Protein AF-0000000066931134 (afdb_homodimer)

Organism: NCBI:txid1442368

Foldseek 3Di:
DADDLLCVLVCFVPDDDDVVLLVVCCVDLNVVVPPPPQKHKTDLRLLDDDPPCGSCVNVPVQDDPAAWPHKIKIFGPPDDQDDADEPPPPPPPPVPPDDDDFFGMKMKTFGHDVQDPDVQWGDPVVVQVVLVSRQVSQVSNNCCVPVNSPWDKDWPDKDKDFDATDGDRFMKMKGKHFPHHHVQKTKMKMFIAHSVRDTGMIMITIIGIDDPPD/DADDLLCVLVCFVPDDDDVVLLVVCCPDLNVVVPPPPQKHKTDLRLLDDDPPCGSCVNVPVQDDPAAWPHKIKIFGPPDDQDDADEPPPPPPPPVPPDDDDFFGMKMKIFGHDVQDPDVQFGDPVVVQVVLVSRQVSQVSNNCCVPVNSPWDKDWPDKDKDFDATDGDRFMKMKGKHFPHHHVQKTKMKMFIAHSVRDTGMIMITIIGIDDPPD

Radius of gyration: 21.69 Å; Cα contacts (8 Å, |Δi|>4): 922; chains: 2; bounding box: 56×59×56 Å

Structure (mmCIF, N/CA/C/O backbone):
data_AF-0000000066931134-model_v1
#
loop_
_entity.id
_entity.type
_entity.pdbx_description
1 polymer 'Thioesterase domain-containing protein'
#
loop_
_atom_site.group_PDB
_atom_site.id
_atom_site.type_symbol
_atom_site.label_atom_id
_atom_site.label_alt_id
_atom_site.label_comp_id
_atom_site.label_asym_id
_atom_site.label_entity_id
_atom_site.label_seq_id
_atom_site.pdbx_PDB_ins_code
_atom_site.Cartn_x
_atom_site.Cartn_y
_atom_site.Cartn_z
_atom_site.occupancy
_atom_site.B_iso_or_equiv
_atom_site.auth_seq_id
_atom_site.auth_comp_id
_atom_site.auth_asym_id
_atom_site.auth_atom_id
_atom_site.pdbx_PDB_model_num
ATOM 1 N N . MET A 1 1 ? -16.688 -9.508 -22.016 1 49.59 1 MET A N 1
ATOM 2 C CA . MET A 1 1 ? -16.859 -9.859 -20.609 1 49.59 1 MET A CA 1
ATOM 3 C C . MET A 1 1 ? -15.555 -10.383 -20.016 1 49.59 1 MET A C 1
ATOM 5 O O . MET A 1 1 ? -14.898 -11.234 -20.609 1 49.59 1 MET A O 1
ATOM 9 N N . GLY A 1 2 ? -14.672 -9.672 -19.359 1 61.06 2 GLY A N 1
ATOM 10 C CA . GLY A 1 2 ? -13.43 -10.242 -18.859 1 61.06 2 GLY A CA 1
ATOM 11 C C . GLY A 1 2 ? -13.625 -11.227 -17.734 1 61.06 2 GLY A C 1
ATOM 12 O O . GLY A 1 2 ? -14.75 -11.406 -17.25 1 61.06 2 GLY A O 1
ATOM 13 N N . PRO A 1 3 ? -12.617 -12.016 -17.453 1 73.31 3 PRO A N 1
ATOM 14 C CA . PRO A 1 3 ? -12.742 -12.992 -16.375 1 73.31 3 PRO A CA 1
ATOM 15 C C . PRO A 1 3 ? -13.055 -12.352 -15.023 1 73.31 3 PRO A C 1
ATOM 17 O O . PRO A 1 3 ? -12.906 -11.133 -14.867 1 73.31 3 PRO A O 1
ATOM 20 N N . ASP A 1 4 ? -13.758 -13.109 -14.188 1 79.25 4 ASP A N 1
ATOM 21 C CA . ASP A 1 4 ? -13.992 -12.648 -12.828 1 79.25 4 ASP A CA 1
ATOM 22 C C . ASP A 1 4 ? -13.273 -13.531 -11.812 1 79.25 4 ASP A C 1
ATOM 24 O O . ASP A 1 4 ? -12.688 -14.555 -12.18 1 79.25 4 ASP A O 1
ATOM 28 N N . TRP A 1 5 ? -13.148 -13.141 -10.641 1 81.38 5 TRP A N 1
ATOM 29 C CA . TRP A 1 5 ? -12.375 -13.805 -9.594 1 81.38 5 TRP A CA 1
ATOM 30 C C . TRP A 1 5 ? -13.039 -15.109 -9.164 1 81.38 5 TRP A C 1
ATOM 32 O O . TRP A 1 5 ? -12.414 -15.945 -8.508 1 81.38 5 TRP A O 1
ATOM 42 N N . THR A 1 6 ? -14.25 -15.383 -9.57 1 81.31 6 THR A N 1
ATOM 43 C CA . THR A 1 6 ? -14.961 -16.609 -9.234 1 81.31 6 THR A CA 1
ATOM 44 C C . THR A 1 6 ? -14.297 -17.812 -9.891 1 81.31 6 THR A C 1
ATOM 46 O O . THR A 1 6 ? -14.125 -18.859 -9.258 1 81.31 6 THR A O 1
ATOM 49 N N . ASP A 1 7 ? -13.898 -17.672 -11.156 1 84.44 7 ASP A N 1
ATOM 50 C CA . ASP A 1 7 ? -13.25 -18.75 -11.891 1 84.44 7 ASP A CA 1
ATOM 51 C C . ASP A 1 7 ? -11.758 -18.484 -12.07 1 84.44 7 ASP A C 1
ATOM 53 O O . ASP A 1 7 ? -11.164 -18.875 -13.078 1 84.44 7 ASP A O 1
ATOM 57 N N . PHE A 1 8 ? -11.195 -17.812 -11.125 1 89.75 8 PHE A N 1
ATOM 58 C CA . PHE A 1 8 ? -9.82 -17.328 -11.172 1 89.75 8 PHE A CA 1
ATOM 59 C C . PHE A 1 8 ? -8.852 -18.469 -11.461 1 89.75 8 PHE A C 1
ATOM 61 O O . PHE A 1 8 ? -8.055 -18.391 -12.398 1 89.75 8 PHE A O 1
ATOM 68 N N . LEU A 1 9 ? -8.891 -19.547 -10.656 1 88.75 9 LEU A N 1
ATOM 69 C CA . LEU A 1 9 ? -7.906 -20.625 -10.773 1 88.75 9 LEU A CA 1
ATOM 70 C C . LEU A 1 9 ? -8.039 -21.328 -12.117 1 88.75 9 LEU A C 1
ATOM 72 O O . LEU A 1 9 ? -7.031 -21.609 -12.781 1 88.75 9 LEU A O 1
ATOM 76 N N . ALA A 1 10 ? -9.234 -21.625 -12.531 1 88.5 10 ALA A N 1
ATOM 77 C CA . ALA A 1 10 ? -9.477 -22.234 -13.836 1 88.5 10 ALA A CA 1
ATOM 78 C C . ALA A 1 10 ? -8.984 -21.328 -14.969 1 88.5 10 ALA A C 1
ATOM 80 O O . ALA A 1 10 ? -8.375 -21.797 -15.93 1 88.5 10 ALA A O 1
ATOM 81 N N . TYR A 1 11 ? -9.195 -20.078 -14.812 1 91.75 11 TYR A N 1
ATOM 82 C CA . TYR A 1 11 ? -8.82 -19.109 -15.844 1 91.75 11 TYR A CA 1
ATOM 83 C C . TYR A 1 11 ? -7.309 -19.062 -16 1 91.75 11 TYR A C 1
ATOM 85 O O . TYR A 1 11 ? -6.793 -19.156 -17.125 1 91.75 11 TYR A O 1
ATOM 93 N N . ILE A 1 12 ? -6.586 -18.922 -14.867 1 92.12 12 ILE A N 1
ATOM 94 C CA . ILE A 1 12 ? -5.152 -18.688 -15 1 92.12 12 ILE A CA 1
ATOM 95 C C . ILE A 1 12 ? -4.457 -19.969 -15.422 1 92.12 12 ILE A C 1
ATOM 97 O O . ILE A 1 12 ? -3.387 -19.938 -16.031 1 92.12 12 ILE A O 1
ATOM 101 N N . THR A 1 13 ? -5.004 -21.094 -15.188 1 87.56 13 THR A N 1
ATOM 102 C CA . THR A 1 13 ? -4.395 -22.359 -15.547 1 87.56 13 THR A CA 1
ATOM 103 C C . THR A 1 13 ? -4.66 -22.688 -17.016 1 87.56 13 THR A C 1
ATOM 105 O O . THR A 1 13 ? -3.898 -23.438 -17.641 1 87.56 13 THR A O 1
ATOM 108 N N . SER A 1 14 ? -5.699 -22.109 -17.609 1 91.5 14 SER A N 1
ATOM 109 C CA . SER A 1 14 ? -6.086 -22.484 -18.953 1 91.5 14 SER A CA 1
ATOM 110 C C . SER A 1 14 ? -5.711 -21.406 -19.953 1 91.5 14 SER A C 1
ATOM 112 O O . SER A 1 14 ? -5.711 -21.641 -21.172 1 91.5 14 SER A O 1
ATOM 114 N N . THR A 1 15 ? -5.512 -20.219 -19.547 1 93.44 15 THR A N 1
ATOM 115 C CA . THR A 1 15 ? -5.188 -19.094 -20.422 1 93.44 15 THR A CA 1
ATOM 116 C C . THR A 1 15 ? -3.693 -19.062 -20.734 1 93.44 15 THR A C 1
ATOM 118 O O . THR A 1 15 ? -2.869 -19 -19.812 1 93.44 15 THR A O 1
ATOM 121 N N . PRO A 1 16 ? -3.342 -19.125 -21.984 1 94.69 16 PRO A N 1
ATOM 122 C CA . PRO A 1 16 ? -1.916 -19.078 -22.312 1 94.69 16 PRO A CA 1
ATOM 123 C C . PRO A 1 16 ? -1.272 -17.734 -21.953 1 94.69 16 PRO A C 1
ATOM 125 O O . PRO A 1 16 ? -1.887 -16.688 -22.141 1 94.69 16 PRO A O 1
ATOM 128 N N . VAL A 1 17 ? -0.094 -17.797 -21.422 1 96.12 17 VAL A N 1
ATOM 129 C CA . VAL A 1 17 ? 0.682 -16.578 -21.141 1 96.12 17 VAL A CA 1
ATOM 130 C C . VAL A 1 17 ? 1.229 -16.016 -22.453 1 96.12 17 VAL A C 1
ATOM 132 O O . VAL A 1 17 ? 1.765 -16.766 -23.281 1 96.12 17 VAL A O 1
ATOM 135 N N . PRO A 1 18 ? 1.068 -14.703 -22.672 1 93.88 18 PRO A N 1
ATOM 136 C CA . PRO A 1 18 ? 1.7 -14.117 -23.859 1 93.88 18 PRO A CA 1
ATOM 137 C C . PRO A 1 18 ? 3.197 -14.406 -23.938 1 93.88 18 PRO A C 1
ATOM 139 O O . PRO A 1 18 ? 3.926 -14.156 -22.969 1 93.88 18 PRO A O 1
ATOM 142 N N . PRO A 1 19 ? 3.682 -14.922 -25.047 1 95.44 19 PRO A N 1
ATOM 143 C CA . PRO A 1 19 ? 5.09 -15.312 -25.156 1 95.44 19 PRO A CA 1
ATOM 144 C C . PRO A 1 19 ? 6.051 -14.164 -24.875 1 95.44 19 PRO A C 1
ATOM 146 O O . PRO A 1 19 ? 7.133 -14.383 -24.328 1 95.44 19 PRO A O 1
ATOM 149 N N . ASP A 1 20 ? 5.648 -12.945 -25.25 1 95.88 20 ASP A N 1
ATOM 150 C CA . ASP A 1 20 ? 6.52 -11.789 -25.047 1 95.88 20 ASP A CA 1
ATOM 151 C C . ASP A 1 20 ? 6.785 -11.547 -23.562 1 95.88 20 ASP A C 1
ATOM 153 O O . ASP A 1 20 ? 7.855 -11.07 -23.188 1 95.88 20 ASP A O 1
ATOM 157 N N . GLU A 1 21 ? 5.797 -11.844 -22.719 1 95.25 21 GLU A N 1
ATOM 158 C CA . GLU A 1 21 ? 5.977 -11.672 -21.281 1 95.25 21 GLU A CA 1
ATOM 159 C C . GLU A 1 21 ? 6.996 -12.664 -20.734 1 95.25 21 GLU A C 1
ATOM 161 O O . GLU A 1 21 ? 7.824 -12.305 -19.891 1 95.25 21 GLU A O 1
ATOM 166 N N . ILE A 1 22 ? 6.945 -13.852 -21.219 1 97.5 22 ILE A N 1
ATOM 167 C CA . ILE A 1 22 ? 7.895 -14.875 -20.797 1 97.5 22 ILE A CA 1
ATOM 168 C C . ILE A 1 22 ? 9.289 -14.531 -21.312 1 97.5 22 ILE A C 1
ATOM 170 O O . ILE A 1 22 ? 10.266 -14.547 -20.547 1 97.5 22 ILE A O 1
ATOM 174 N N . GLU A 1 23 ? 9.398 -14.195 -22.609 1 97.38 23 GLU A N 1
ATOM 175 C CA . GLU A 1 23 ? 10.68 -13.922 -23.25 1 97.38 23 GLU A CA 1
ATOM 176 C C . GLU A 1 23 ? 11.367 -12.711 -22.609 1 97.38 23 GLU A C 1
ATOM 178 O O . GLU A 1 23 ? 12.594 -12.68 -22.5 1 97.38 23 GLU A O 1
ATOM 183 N N . HIS A 1 24 ? 10.578 -11.758 -22.266 1 98 24 HIS A N 1
ATOM 184 C CA . HIS A 1 24 ? 11.141 -10.586 -21.609 1 98 24 HIS A CA 1
ATOM 185 C C . HIS A 1 24 ? 11.977 -10.984 -20.391 1 98 24 HIS A C 1
ATOM 187 O O . HIS A 1 24 ? 13.133 -10.57 -20.281 1 98 24 HIS A O 1
ATOM 193 N N . PHE A 1 25 ? 11.43 -11.773 -19.531 1 98 25 PHE A N 1
ATOM 194 C CA . PHE A 1 25 ? 12.109 -12.094 -18.281 1 98 25 PHE A CA 1
ATOM 195 C C . PHE A 1 25 ? 13.172 -13.164 -18.5 1 98 25 PHE A C 1
ATOM 197 O O . PHE A 1 25 ? 14.117 -13.281 -17.719 1 98 25 PHE A O 1
ATOM 204 N N . ARG A 1 26 ? 13.062 -13.961 -19.547 1 96.12 26 ARG A N 1
ATOM 205 C CA . ARG A 1 26 ? 14.094 -14.945 -19.875 1 96.12 26 ARG A CA 1
ATOM 206 C C . ARG A 1 26 ? 15.422 -14.266 -20.188 1 96.12 26 ARG A C 1
ATOM 208 O O . ARG A 1 26 ? 16.484 -14.875 -20.047 1 96.12 26 ARG A O 1
ATOM 215 N N . THR A 1 27 ? 15.359 -13.023 -20.609 1 95.5 27 THR A N 1
ATOM 216 C CA . THR A 1 27 ? 16.562 -12.289 -20.984 1 95.5 27 THR A CA 1
ATOM 217 C C . THR A 1 27 ? 17.156 -11.562 -19.781 1 95.5 27 THR A C 1
ATOM 219 O O . THR A 1 27 ? 18.094 -10.773 -19.906 1 95.5 27 THR A O 1
ATOM 222 N N . THR A 1 28 ? 16.562 -11.719 -18.625 1 96.75 28 THR A N 1
ATOM 223 C CA . THR A 1 28 ? 17.031 -11.086 -17.391 1 96.75 28 THR A CA 1
ATOM 224 C C . THR A 1 28 ? 17.547 -12.141 -16.422 1 96.75 28 THR A C 1
ATOM 226 O O . THR A 1 28 ? 17.562 -13.336 -16.734 1 96.75 28 THR A O 1
ATOM 229 N N . TRP A 1 29 ? 18.047 -11.648 -15.242 1 97.88 29 TRP A N 1
ATOM 230 C CA . TRP A 1 29 ? 18.516 -12.547 -14.188 1 97.88 29 TRP A CA 1
ATOM 231 C C . TRP A 1 29 ? 17.359 -13.422 -13.68 1 97.88 29 TRP A C 1
ATOM 233 O O . TRP A 1 29 ? 17.594 -14.414 -12.992 1 97.88 29 TRP A O 1
ATOM 243 N N . ALA A 1 30 ? 16.125 -13.078 -14.055 1 97.62 30 ALA A N 1
ATOM 244 C CA . ALA A 1 30 ? 14.953 -13.781 -13.539 1 97.62 30 ALA A CA 1
ATOM 245 C C . ALA A 1 30 ? 14.734 -15.094 -14.289 1 97.62 30 ALA A C 1
ATOM 247 O O . ALA A 1 30 ? 13.812 -15.852 -13.961 1 97.62 30 ALA A O 1
ATOM 248 N N . THR A 1 31 ? 15.508 -15.391 -15.266 1 97.94 31 THR A N 1
ATOM 249 C CA . THR A 1 31 ? 15.398 -16.594 -16.094 1 97.9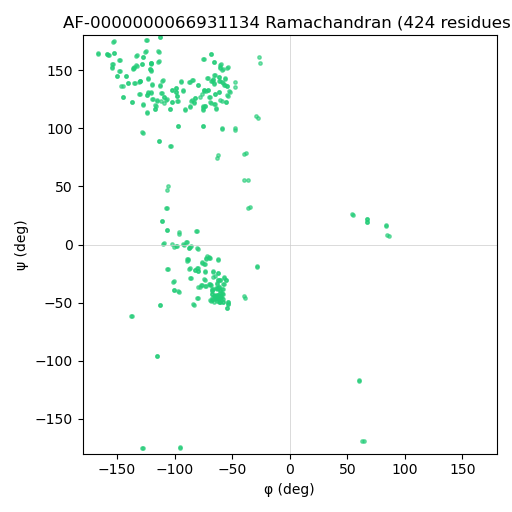4 31 THR A CA 1
ATOM 250 C C . THR A 1 31 ? 15.43 -17.844 -15.227 1 97.94 31 THR A C 1
ATOM 252 O O . THR A 1 31 ? 14.797 -18.844 -15.562 1 97.94 31 THR A O 1
ATOM 255 N N . LYS A 1 32 ? 16.078 -17.828 -14.141 1 97.69 32 LYS A N 1
ATOM 256 C CA . LYS A 1 32 ? 16.203 -19 -13.266 1 97.69 32 LYS A CA 1
ATOM 257 C C . LYS A 1 32 ? 14.836 -19.438 -12.734 1 97.69 32 LYS A C 1
ATOM 259 O O . LYS A 1 32 ? 14.625 -20.609 -12.445 1 97.69 32 LYS A O 1
ATOM 264 N N . TYR A 1 33 ? 13.938 -18.484 -12.57 1 97.69 33 TYR A N 1
ATOM 265 C CA . TYR A 1 33 ? 12.602 -18.812 -12.102 1 97.69 33 TYR A CA 1
ATOM 266 C C . TYR A 1 33 ? 11.766 -19.422 -13.219 1 97.69 33 TYR A C 1
ATOM 268 O O . TYR A 1 33 ? 10.961 -20.328 -12.977 1 97.69 33 TYR A O 1
ATOM 276 N N . ILE A 1 34 ? 11.977 -18.969 -14.445 1 97.12 34 ILE A N 1
ATOM 277 C CA . ILE A 1 34 ? 11.25 -19.469 -15.617 1 97.12 34 ILE A CA 1
ATOM 278 C C . ILE A 1 34 ? 11.688 -20.891 -15.922 1 97.12 34 ILE A C 1
ATOM 280 O O . ILE A 1 34 ? 10.859 -21.734 -16.297 1 97.12 34 ILE A O 1
ATOM 284 N N . ASP A 1 35 ? 12.922 -21.188 -15.68 1 96.56 35 ASP A N 1
ATOM 285 C CA . ASP A 1 35 ? 13.5 -22.469 -16.031 1 96.56 35 ASP A CA 1
ATOM 286 C C . ASP A 1 35 ? 13.32 -23.484 -14.906 1 96.56 35 ASP A C 1
ATOM 288 O O . ASP A 1 35 ? 13.625 -24.672 -15.078 1 96.56 35 ASP A O 1
ATOM 292 N N . ASP A 1 36 ? 12.938 -23.047 -13.734 1 97 36 ASP A N 1
ATOM 293 C CA . ASP A 1 36 ? 12.688 -23.969 -12.633 1 97 36 ASP A CA 1
ATOM 294 C C . ASP A 1 36 ? 11.516 -24.906 -12.945 1 97 36 ASP A C 1
ATOM 296 O O . ASP A 1 36 ? 10.383 -24.438 -13.086 1 97 36 ASP A O 1
ATOM 300 N N . PRO A 1 37 ? 11.719 -26.203 -13.039 1 96.31 37 PRO A N 1
ATOM 301 C CA . PRO A 1 37 ? 10.664 -27.125 -13.461 1 96.31 37 PRO A CA 1
ATOM 302 C C . PRO A 1 37 ? 9.555 -27.266 -12.422 1 96.31 37 PRO A C 1
ATOM 304 O O . PRO A 1 37 ? 8.5 -27.828 -12.719 1 96.31 37 PRO A O 1
ATOM 307 N N . ALA A 1 38 ? 9.797 -26.766 -11.258 1 96.06 38 ALA A N 1
ATOM 308 C CA . ALA A 1 38 ? 8.789 -26.859 -10.203 1 96.06 38 ALA A CA 1
ATOM 309 C C . ALA A 1 38 ? 7.664 -25.859 -10.422 1 96.06 38 ALA A C 1
ATOM 311 O O . ALA A 1 38 ? 6.602 -25.969 -9.797 1 96.06 38 ALA A O 1
ATOM 312 N N . TYR A 1 39 ? 7.922 -24.859 -11.32 1 96.94 39 TYR A N 1
ATOM 313 C CA . TYR A 1 39 ? 6.961 -23.781 -11.5 1 96.94 39 TYR A CA 1
ATOM 314 C C . TYR A 1 39 ? 6.484 -23.719 -12.945 1 96.94 39 TYR A C 1
ATOM 316 O O . TYR A 1 39 ? 7.148 -24.234 -13.852 1 96.94 39 TYR A O 1
ATOM 324 N N . LYS A 1 40 ? 5.359 -23.188 -13.18 1 95.94 40 LYS A N 1
ATOM 325 C CA . LYS A 1 40 ? 4.84 -22.906 -14.516 1 95.94 40 LYS A CA 1
ATOM 326 C C . LYS A 1 40 ? 4.328 -21.469 -14.609 1 95.94 40 LYS A C 1
ATOM 328 O O . LYS A 1 40 ? 3.754 -20.938 -13.656 1 95.94 40 LYS A O 1
ATOM 333 N N . PRO A 1 41 ? 4.574 -20.781 -15.711 1 97 41 PRO A N 1
ATOM 334 C CA . PRO A 1 41 ? 4.02 -19.438 -15.898 1 97 41 PRO A CA 1
ATOM 335 C C . PRO A 1 41 ? 2.502 -19.438 -16.047 1 97 41 PRO A C 1
ATOM 337 O O . PRO A 1 41 ? 1.938 -20.359 -16.656 1 97 41 PRO A O 1
ATOM 340 N N . VAL A 1 42 ? 1.85 -18.5 -15.484 1 96.44 42 VAL A N 1
ATOM 341 C CA . VAL A 1 42 ? 0.428 -18.234 -15.68 1 96.44 42 VAL A CA 1
ATOM 342 C C . VAL A 1 42 ? 0.212 -16.75 -15.93 1 96.44 42 VAL A C 1
ATOM 344 O O . VAL A 1 42 ? 1.102 -15.93 -15.672 1 96.44 42 VAL A O 1
ATOM 347 N N . VAL A 1 43 ? -0.926 -16.375 -16.453 1 95.06 43 VAL A N 1
ATOM 348 C CA . VAL A 1 43 ? -1.233 -14.969 -16.656 1 95.06 43 VAL A CA 1
ATOM 349 C C . VAL A 1 43 ? -1.381 -14.273 -15.305 1 95.06 43 VAL A C 1
ATOM 351 O O . VAL A 1 43 ? -1.889 -14.859 -14.344 1 95.06 43 VAL A O 1
ATOM 354 N N . THR A 1 44 ? -0.9 -13.055 -15.242 1 93.81 44 THR A N 1
ATOM 355 C CA . THR A 1 44 ? -1.168 -12.242 -14.062 1 93.81 44 THR A CA 1
ATOM 356 C C . THR A 1 44 ? -2.605 -11.727 -14.078 1 93.81 44 THR A C 1
ATOM 358 O O . THR A 1 44 ? -2.91 -10.727 -14.727 1 93.81 44 THR A O 1
ATOM 361 N N . PHE A 1 45 ? -3.43 -12.328 -13.344 1 94.38 45 PHE A N 1
ATOM 362 C CA . PHE A 1 45 ? -4.879 -12.18 -13.445 1 94.38 45 PHE A CA 1
ATOM 363 C C . PHE A 1 45 ? -5.293 -10.727 -13.242 1 94.38 45 PHE A C 1
ATOM 365 O O . PHE A 1 45 ? -6.117 -10.203 -13.992 1 94.38 45 PHE A O 1
ATOM 372 N N . SER A 1 46 ? -4.703 -10.078 -12.297 1 95.19 46 SER A N 1
ATOM 373 C CA . SER A 1 46 ? -5.121 -8.734 -11.922 1 95.19 46 SER A CA 1
ATOM 374 C C . SER A 1 46 ? -4.707 -7.715 -12.977 1 95.19 46 SER A C 1
ATOM 376 O O . SER A 1 46 ? -5.176 -6.574 -12.969 1 95.19 46 SER A O 1
ATOM 378 N N . ARG A 1 47 ? -3.865 -8.086 -13.898 1 95.81 47 ARG A N 1
ATOM 379 C CA . ARG A 1 47 ? -3.389 -7.156 -14.914 1 95.81 47 ARG A CA 1
ATOM 380 C C . ARG A 1 47 ? -4.18 -7.312 -16.219 1 95.81 47 ARG A C 1
ATOM 382 O O . ARG A 1 47 ? -3.914 -6.617 -17.188 1 95.81 47 ARG A O 1
ATOM 389 N N . ILE A 1 48 ? -5.102 -8.242 -16.188 1 94.19 48 ILE A N 1
ATOM 390 C CA . ILE A 1 48 ? -6 -8.422 -17.328 1 94.19 48 ILE A CA 1
ATOM 391 C C . ILE A 1 48 ? -7.203 -7.488 -17.188 1 94.19 48 ILE A C 1
ATOM 393 O O . ILE A 1 48 ? -7.945 -7.57 -16.203 1 94.19 48 ILE A O 1
ATOM 397 N N . PRO A 1 49 ? -7.352 -6.598 -18.141 1 91.69 49 PRO A N 1
ATOM 398 C CA . PRO A 1 49 ? -8.508 -5.703 -18.062 1 91.69 49 PRO A CA 1
ATOM 399 C C . PRO A 1 49 ? -9.828 -6.461 -17.938 1 91.69 49 PRO A C 1
ATOM 401 O O . PRO A 1 49 ? -10.016 -7.496 -18.578 1 91.69 49 PRO A O 1
ATOM 404 N N . LYS A 1 50 ? -10.641 -5.992 -17.094 1 91.12 50 LYS A N 1
ATOM 405 C CA . LYS A 1 50 ? -11.961 -6.574 -16.844 1 91.12 50 LYS A CA 1
ATOM 406 C C . LYS A 1 50 ? -13.062 -5.531 -17.016 1 91.12 50 LYS A C 1
ATOM 408 O O . LYS A 1 50 ? -12.781 -4.336 -17.094 1 91.12 50 LYS A O 1
ATOM 413 N N . SER A 1 51 ? -14.266 -6.055 -17.078 1 85.06 51 SER A N 1
ATOM 414 C CA . SER A 1 51 ? -15.43 -5.176 -17.203 1 85.06 51 SER A CA 1
ATOM 415 C C . SER A 1 51 ? -15.742 -4.504 -15.859 1 85.06 51 SER A C 1
ATOM 417 O O . SER A 1 51 ? -15.258 -4.938 -14.812 1 85.06 51 SER A O 1
ATOM 419 N N . GLU A 1 52 ? -16.469 -3.416 -15.891 1 85.94 52 GLU A N 1
ATOM 420 C CA . GLU A 1 52 ? -17.094 -2.764 -14.742 1 85.94 52 GLU A CA 1
ATOM 421 C C . GLU A 1 52 ? -16.047 -2.182 -13.797 1 85.94 52 GLU A C 1
ATOM 423 O O . GLU A 1 52 ? -16.281 -2.061 -12.594 1 85.94 52 GLU A O 1
ATOM 428 N N . GLY A 1 53 ? -14.805 -1.967 -14.266 1 90.44 53 GLY A N 1
ATOM 429 C CA . GLY A 1 53 ? -13.812 -1.248 -13.492 1 90.44 53 GLY A CA 1
ATOM 430 C C . GLY A 1 53 ? -13.086 -2.127 -12.484 1 90.44 53 GLY A C 1
ATOM 431 O O . GLY A 1 53 ? -12.469 -1.625 -11.547 1 90.44 53 GLY A O 1
ATOM 432 N N . VAL A 1 54 ? -13.211 -3.467 -12.695 1 93.56 54 VAL A N 1
ATOM 433 C CA . VAL A 1 54 ? -12.531 -4.398 -11.805 1 93.56 54 VAL A CA 1
ATOM 434 C C . VAL A 1 54 ? -11.031 -4.406 -12.109 1 93.56 54 VAL A C 1
ATOM 436 O O . VAL A 1 54 ? -10.633 -4.41 -13.281 1 93.56 54 VAL A O 1
ATOM 439 N N . ASP A 1 55 ? -10.18 -4.32 -11.078 1 96.56 55 ASP A N 1
ATOM 440 C CA . ASP A 1 55 ? -8.727 -4.457 -11.109 1 96.56 55 ASP A CA 1
ATOM 441 C C . ASP A 1 55 ? -8.078 -3.301 -11.867 1 96.56 55 ASP A C 1
ATOM 443 O O . ASP A 1 55 ? -6.973 -3.436 -12.391 1 96.56 55 ASP A O 1
ATOM 447 N N . THR A 1 56 ? -8.711 -2.154 -12.023 1 98 56 THR A N 1
ATOM 448 C CA . THR A 1 56 ? -8.203 -1.05 -12.82 1 98 56 THR A CA 1
ATOM 449 C C . THR A 1 56 ? -6.867 -0.554 -12.266 1 98 56 THR A C 1
ATOM 451 O O . THR A 1 56 ? -6.008 -0.091 -13.023 1 98 56 THR A O 1
ATOM 454 N N . PHE A 1 57 ? -6.645 -0.657 -11.008 1 98.69 57 PHE A N 1
ATOM 455 C CA . PHE A 1 57 ? -5.383 -0.167 -10.469 1 98.69 57 PHE A CA 1
ATOM 456 C C . PHE A 1 57 ? -4.203 -0.928 -11.07 1 98.69 57 PHE A C 1
ATOM 458 O O . PHE A 1 57 ? -3.273 -0.321 -11.602 1 98.69 57 PHE A O 1
ATOM 465 N N . PHE A 1 58 ? -4.238 -2.271 -11.086 1 98.5 58 PHE A N 1
ATOM 466 C CA . PHE A 1 58 ? -3.129 -3.084 -11.57 1 98.5 58 PHE A CA 1
ATOM 467 C C . PHE A 1 58 ? -3.215 -3.273 -13.078 1 98.5 58 PHE A C 1
ATOM 469 O O . PHE A 1 58 ? -2.191 -3.441 -13.75 1 98.5 58 PHE A O 1
ATOM 476 N N . ALA A 1 59 ? -4.461 -3.24 -13.617 1 97.81 59 ALA A N 1
ATOM 477 C CA . ALA A 1 59 ? -4.641 -3.541 -15.039 1 97.81 59 ALA A CA 1
ATOM 478 C C . ALA A 1 59 ? -4.508 -2.281 -15.883 1 97.81 59 ALA A C 1
ATOM 480 O O . ALA A 1 59 ? -4.352 -2.359 -17.109 1 97.81 59 ALA A O 1
ATOM 481 N N . LYS A 1 60 ? -4.543 -1.141 -15.25 1 98.06 60 LYS A N 1
ATOM 482 C CA . LYS A 1 60 ? -4.531 0.107 -16 1 98.06 60 LYS A CA 1
ATOM 483 C C . LYS A 1 60 ? -3.602 1.132 -15.367 1 98.06 60 LYS A C 1
ATOM 485 O O . LYS A 1 60 ? -2.568 1.485 -15.938 1 98.06 60 LYS A O 1
ATOM 490 N N . THR A 1 61 ? -3.777 1.563 -14.219 1 98.75 61 THR A N 1
ATOM 491 C CA . THR A 1 61 ? -3.135 2.711 -13.586 1 98.75 61 THR A CA 1
ATOM 492 C C . THR A 1 61 ? -1.632 2.486 -13.453 1 98.75 61 THR A C 1
ATOM 494 O O . THR A 1 61 ? -0.837 3.383 -13.742 1 98.75 61 THR A O 1
ATOM 497 N N . ILE A 1 62 ? -1.244 1.267 -12.977 1 98.69 62 ILE A N 1
ATOM 498 C CA . ILE A 1 62 ? 0.195 1.083 -12.82 1 98.69 62 ILE A CA 1
ATOM 499 C C . ILE A 1 62 ? 0.696 0.065 -13.844 1 98.69 62 ILE A C 1
ATOM 501 O O . ILE A 1 62 ? 1.729 -0.578 -13.633 1 98.69 62 ILE A O 1
ATOM 505 N N . ARG A 1 63 ? -0.082 -0.131 -14.898 1 98.38 63 ARG A N 1
ATOM 506 C CA . ARG A 1 63 ? 0.369 -0.925 -16.031 1 98.38 63 ARG A CA 1
ATOM 507 C C . ARG A 1 63 ? 0.753 -0.032 -17.203 1 98.38 63 ARG A C 1
ATOM 509 O O . ARG A 1 63 ? -0.052 0.194 -18.109 1 98.38 63 ARG A O 1
ATOM 516 N N . SER A 1 64 ? 1.924 0.448 -17.234 1 98.12 64 SER A N 1
ATOM 517 C CA . SER A 1 64 ? 2.422 1.337 -18.281 1 98.12 64 SER A CA 1
ATOM 518 C C . SER A 1 64 ? 3.936 1.224 -18.438 1 98.12 64 SER A C 1
ATOM 520 O O . SER A 1 64 ? 4.602 0.619 -17.594 1 98.12 64 SER A O 1
ATOM 522 N N . ALA A 1 65 ? 4.484 1.9 -19.422 1 98.38 65 ALA A N 1
ATOM 523 C CA . ALA A 1 65 ? 5.918 1.873 -19.703 1 98.38 65 ALA A CA 1
ATOM 524 C C . ALA A 1 65 ? 6.699 2.537 -18.562 1 98.38 65 ALA A C 1
ATOM 526 O O . ALA A 1 65 ? 7.863 2.199 -18.328 1 98.38 65 ALA A O 1
ATOM 527 N N . SER A 1 66 ? 6.035 3.428 -17.797 1 98.56 66 SER A N 1
ATOM 528 C CA . SER A 1 66 ? 6.77 4.207 -16.797 1 98.56 66 SER A CA 1
ATOM 529 C C . SER A 1 66 ? 6.418 3.771 -15.383 1 98.56 66 SER A C 1
ATOM 531 O O . SER A 1 66 ? 6.922 4.336 -14.414 1 98.56 66 SER A O 1
ATOM 533 N N . THR A 1 67 ? 5.52 2.744 -15.25 1 98.75 67 THR A N 1
ATOM 534 C CA . THR A 1 67 ? 5.207 2.188 -13.938 1 98.75 67 THR A CA 1
ATOM 535 C C . THR A 1 67 ? 5.664 0.735 -13.844 1 98.75 67 THR A C 1
ATOM 537 O O . THR A 1 67 ? 6.855 0.463 -13.664 1 98.75 67 THR A O 1
ATOM 540 N N . VAL A 1 68 ? 4.781 -0.229 -14.078 1 98.81 68 VAL A N 1
ATOM 541 C CA . VAL A 1 68 ? 5.129 -1.645 -14.148 1 98.81 68 VAL A CA 1
ATOM 542 C C . VAL A 1 68 ? 4.918 -2.154 -15.57 1 98.81 68 VAL A C 1
ATOM 544 O O . VAL A 1 68 ? 3.854 -2.68 -15.898 1 98.81 68 VAL A O 1
ATOM 547 N N . PRO A 1 69 ? 5.91 -2.062 -16.406 1 98.44 69 PRO A N 1
ATOM 548 C CA . PRO A 1 69 ? 5.711 -2.395 -17.812 1 98.44 69 PRO A CA 1
ATOM 549 C C . PRO A 1 69 ? 5.574 -3.896 -18.047 1 98.44 69 PRO A C 1
ATOM 551 O O . PRO A 1 69 ? 4.852 -4.316 -18.969 1 98.44 69 PRO A O 1
ATOM 554 N N . ASN A 1 70 ? 6.281 -4.707 -17.312 1 98.19 70 ASN A N 1
ATOM 555 C CA . ASN A 1 70 ? 6.273 -6.156 -17.469 1 98.19 70 ASN A CA 1
ATOM 556 C C . ASN A 1 70 ? 6.043 -6.871 -16.141 1 98.19 70 ASN A C 1
ATOM 558 O O . ASN A 1 70 ? 6.562 -6.445 -15.109 1 98.19 70 ASN A O 1
ATOM 562 N N . ALA A 1 71 ? 5.289 -7.895 -16.219 1 98.31 71 ALA A N 1
ATOM 563 C CA . ALA A 1 71 ? 5.016 -8.766 -15.078 1 98.31 71 ALA A CA 1
ATOM 564 C C . ALA A 1 71 ? 4.754 -10.195 -15.531 1 98.31 71 ALA A C 1
ATOM 566 O O . ALA A 1 71 ? 4.18 -10.422 -16.609 1 98.31 71 ALA A O 1
ATOM 567 N N . LEU A 1 72 ? 5.184 -11.133 -14.742 1 98.12 72 LEU A N 1
ATOM 568 C CA . LEU A 1 72 ? 4.945 -12.555 -14.992 1 98.12 72 LEU A CA 1
ATOM 569 C C . LEU A 1 72 ? 4.738 -13.312 -13.688 1 98.12 72 LEU A C 1
ATOM 571 O O . LEU A 1 72 ? 5.566 -13.219 -12.773 1 98.12 72 LEU A O 1
ATOM 575 N N . THR A 1 73 ? 3.682 -14.008 -13.602 1 98.12 73 THR A N 1
ATOM 576 C CA . THR A 1 73 ? 3.381 -14.836 -12.438 1 98.12 73 THR A CA 1
ATOM 577 C C . THR A 1 73 ? 3.74 -16.297 -12.703 1 98.12 73 THR A C 1
ATOM 579 O O . THR A 1 73 ? 3.492 -16.812 -13.789 1 98.12 73 THR A O 1
ATOM 582 N N . LEU A 1 74 ? 4.371 -16.906 -11.797 1 97.69 74 LEU A N 1
ATOM 583 C CA . LEU A 1 74 ? 4.621 -18.344 -11.797 1 97.69 74 LEU A CA 1
ATOM 584 C C . LEU A 1 74 ? 3.996 -19 -10.578 1 97.69 74 LEU A C 1
ATOM 586 O O . LEU A 1 74 ? 4.055 -18.453 -9.469 1 97.69 74 LEU A O 1
ATOM 590 N N . ILE A 1 75 ? 3.391 -20.125 -10.766 1 96.5 75 ILE A N 1
ATOM 591 C CA . ILE A 1 75 ? 2.824 -20.859 -9.641 1 96.5 75 ILE A CA 1
ATOM 592 C C . ILE A 1 75 ? 3.465 -22.25 -9.555 1 96.5 75 ILE A C 1
ATOM 594 O O . ILE A 1 75 ? 3.875 -22.812 -10.57 1 96.5 75 ILE A O 1
ATOM 598 N N . ARG A 1 76 ? 3.525 -22.688 -8.367 1 94.94 76 ARG A N 1
ATOM 599 C CA . ARG A 1 76 ? 4.035 -24.047 -8.18 1 94.94 76 ARG A CA 1
ATOM 600 C C . ARG A 1 76 ? 3.104 -25.062 -8.812 1 94.94 76 ARG A C 1
ATOM 602 O O . ARG A 1 76 ? 1.886 -25 -8.633 1 94.94 76 ARG A O 1
ATOM 609 N N . LYS A 1 77 ? 3.559 -26.031 -9.664 1 91 77 LYS A N 1
ATOM 610 C CA . LYS A 1 77 ? 2.768 -27 -10.398 1 91 77 LYS A CA 1
ATOM 611 C C . LYS A 1 77 ? 2.039 -27.953 -9.445 1 91 77 LYS A C 1
ATOM 613 O O . LYS A 1 77 ? 0.86 -28.25 -9.648 1 91 77 LYS A O 1
ATOM 618 N N . ASN A 1 78 ? 2.67 -28.516 -8.453 1 81.06 78 ASN A N 1
ATOM 619 C CA . ASN A 1 78 ? 2.074 -29.5 -7.559 1 81.06 78 ASN A CA 1
ATOM 620 C C . ASN A 1 78 ? 1.787 -28.906 -6.184 1 81.06 78 ASN A C 1
ATOM 622 O O . ASN A 1 78 ? 2.043 -29.531 -5.16 1 81.06 78 ASN A O 1
ATOM 626 N N . PHE A 1 79 ? 1.105 -27.594 -6.445 1 73.5 79 PHE A N 1
ATOM 627 C CA . PHE A 1 79 ? 0.879 -27.016 -5.125 1 73.5 79 PHE A CA 1
ATOM 628 C C . PHE A 1 79 ? -0.285 -27.703 -4.422 1 73.5 79 PHE A C 1
ATOM 630 O O . PHE A 1 79 ? -1.26 -28.094 -5.066 1 73.5 79 PHE A O 1
ATOM 637 N N . VAL A 1 80 ? -0.013 -28.094 -3.246 1 74.88 80 VAL A N 1
ATOM 638 C CA . VAL A 1 80 ? -1.003 -28.703 -2.361 1 74.88 80 VAL A CA 1
ATOM 639 C C . VAL A 1 80 ? -1.296 -27.766 -1.194 1 74.88 80 VAL A C 1
ATOM 641 O O . VAL A 1 80 ? -0.375 -27.281 -0.537 1 74.88 80 VAL A O 1
ATOM 644 N N . THR A 1 81 ? -2.574 -27.438 -1.07 1 80.38 81 THR A N 1
ATOM 645 C CA . THR A 1 81 ? -2.943 -26.609 0.067 1 80.38 81 THR A CA 1
ATOM 646 C C . THR A 1 81 ? -2.799 -27.375 1.375 1 80.38 81 THR A C 1
ATOM 648 O O . THR A 1 81 ? -3.359 -28.469 1.523 1 80.38 81 THR A O 1
ATOM 651 N N . PRO A 1 82 ? -1.981 -26.797 2.219 1 75.88 82 PRO A N 1
ATOM 652 C CA . PRO A 1 82 ? -1.807 -27.5 3.498 1 75.88 82 PRO A CA 1
ATOM 653 C C . PRO A 1 82 ? -3.113 -27.641 4.277 1 75.88 82 PRO A C 1
ATOM 655 O O . PRO A 1 82 ? -4.023 -26.828 4.113 1 75.88 82 PRO A O 1
ATOM 658 N N . PRO A 1 83 ? -3.086 -28.734 5.078 1 75.69 83 PRO A N 1
ATOM 659 C CA . PRO A 1 83 ? -4.285 -28.938 5.898 1 75.69 83 PRO A CA 1
ATOM 660 C C . PRO A 1 83 ? -4.465 -27.844 6.945 1 75.69 83 PRO A C 1
ATOM 662 O O . PRO A 1 83 ? -3.518 -27.109 7.254 1 75.69 83 PRO A O 1
ATOM 665 N N . GLU A 1 84 ? -5.715 -27.703 7.355 1 77.5 84 GLU A N 1
ATOM 666 C CA . GLU A 1 84 ? -6.027 -26.766 8.43 1 77.5 84 GLU A CA 1
ATOM 667 C C . GLU A 1 84 ? -5.266 -27.109 9.711 1 77.5 84 GLU A C 1
ATOM 669 O O . GLU A 1 84 ? -5.164 -28.281 10.07 1 77.5 84 GLU A O 1
ATOM 674 N N . GLU A 1 85 ? -4.508 -26.125 10.211 1 72.5 85 GLU A N 1
ATOM 675 C CA . GLU A 1 85 ? -3.871 -26.328 11.516 1 72.5 85 GLU A CA 1
ATOM 676 C C . GLU A 1 85 ? -4.836 -26.031 12.656 1 72.5 85 GLU A C 1
ATOM 678 O O . GLU A 1 85 ? -5.594 -25.062 12.594 1 72.5 85 GLU A O 1
ATOM 683 N N . PRO A 1 86 ? -5.016 -27 13.609 1 61.5 86 PRO A N 1
ATOM 684 C CA . PRO A 1 86 ? -5.879 -26.719 14.758 1 61.5 86 PRO A CA 1
ATOM 685 C C . PRO A 1 86 ? -5.488 -25.422 15.477 1 61.5 86 PRO A C 1
ATOM 687 O O . PRO A 1 86 ? -4.32 -25.031 15.453 1 61.5 86 PRO A O 1
ATOM 690 N N . GLN A 1 87 ? -6.559 -24.531 15.766 1 55.12 87 GLN A N 1
ATOM 691 C CA . GLN A 1 87 ? -6.359 -23.266 16.453 1 55.12 87 GLN A CA 1
ATOM 692 C C . GLN A 1 87 ? -5.344 -23.391 17.578 1 55.12 87 GLN A C 1
ATOM 694 O O . GLN A 1 87 ? -4.609 -22.453 17.875 1 55.12 87 GLN A O 1
ATOM 699 N N . SER A 1 88 ? -5.539 -24.422 18.266 1 47.06 88 SER A N 1
ATOM 700 C CA . SER A 1 88 ? -4.746 -24.609 19.484 1 47.06 88 SER A CA 1
ATOM 701 C C . SER A 1 88 ? -3.273 -24.828 19.156 1 47.06 88 SER A C 1
ATOM 703 O O . SER A 1 88 ? -2.438 -24.938 20.047 1 47.06 88 SER A O 1
ATOM 705 N N . ALA A 1 89 ? -3.012 -25.344 18.047 1 46.75 89 ALA A N 1
ATOM 706 C CA . ALA A 1 89 ? -1.605 -25.688 17.875 1 46.75 89 ALA A CA 1
ATOM 707 C C . ALA A 1 89 ? -0.72 -24.453 17.938 1 46.75 89 ALA A C 1
ATOM 709 O O . ALA A 1 89 ? -0.825 -23.562 17.094 1 46.75 89 ALA A O 1
ATOM 710 N N . ALA A 1 90 ? -0.504 -24 19.062 1 38.19 90 ALA A N 1
ATOM 711 C CA . ALA A 1 90 ? 0.385 -22.922 19.516 1 38.19 90 ALA A CA 1
ATOM 712 C C . ALA A 1 90 ? 1.562 -22.75 18.547 1 38.19 90 ALA A C 1
ATOM 714 O O . ALA A 1 90 ? 1.948 -23.703 17.859 1 38.19 90 ALA A O 1
ATOM 715 N N . LYS A 1 91 ? 2.084 -21.5 18.625 1 45.94 91 LYS A N 1
ATOM 716 C CA . LYS A 1 91 ? 3.354 -21.016 18.078 1 45.94 91 LYS A CA 1
ATOM 717 C C . LYS A 1 91 ? 4.422 -22.109 18.125 1 45.94 91 LYS A C 1
ATOM 719 O O . LYS A 1 91 ? 5.184 -22.203 19.094 1 45.94 91 LYS A O 1
ATOM 724 N N . GLY A 1 92 ? 3.959 -23.328 17.969 1 36.84 92 GLY A N 1
ATOM 725 C CA . GLY A 1 92 ? 5.105 -24.188 18.172 1 36.84 92 GLY A CA 1
ATOM 726 C C . GLY A 1 92 ? 6.34 -23.734 17.406 1 36.84 92 GLY A C 1
ATOM 727 O O . GLY A 1 92 ? 6.238 -22.938 16.469 1 36.84 92 GLY A O 1
ATOM 728 N N . ASN A 1 93 ? 7.438 -23.859 18.062 1 38.03 93 ASN A N 1
ATOM 729 C CA . ASN A 1 93 ? 8.82 -23.641 17.656 1 38.03 93 ASN A CA 1
ATOM 730 C C . ASN A 1 93 ? 9.055 -24.141 16.234 1 38.03 93 ASN A C 1
ATOM 732 O O . ASN A 1 93 ? 9.227 -25.344 16.016 1 38.03 93 ASN A O 1
ATOM 736 N N . ARG A 1 94 ? 8.242 -23.625 15.32 1 41.25 94 ARG A N 1
ATOM 737 C CA . ARG A 1 94 ? 8.844 -24.031 14.047 1 41.25 94 ARG A CA 1
ATOM 738 C C . ARG A 1 94 ? 10.352 -24.188 14.18 1 41.25 94 ARG A C 1
ATOM 740 O O . ARG A 1 94 ? 11.008 -23.406 14.875 1 41.25 94 ARG A O 1
ATOM 747 N N . ASP A 1 95 ? 10.781 -25.281 14.117 1 44.66 95 ASP A N 1
ATOM 748 C CA . ASP A 1 95 ? 12.219 -25.531 14.062 1 44.66 95 ASP A CA 1
ATOM 749 C C . ASP A 1 95 ? 12.922 -24.5 13.172 1 44.66 95 ASP A C 1
ATOM 751 O O . ASP A 1 95 ? 12.828 -24.562 11.945 1 44.66 95 ASP A O 1
ATOM 755 N N . ASP A 1 96 ? 13.109 -23.312 13.75 1 50.91 96 ASP A N 1
ATOM 756 C CA . ASP A 1 96 ? 13.891 -22.25 13.141 1 50.91 96 ASP A CA 1
ATOM 757 C C . ASP A 1 96 ? 14.969 -22.812 12.219 1 50.91 96 ASP A C 1
ATOM 759 O O . ASP A 1 96 ? 15.617 -22.062 11.484 1 50.91 96 ASP A O 1
ATOM 763 N N . ALA A 1 97 ? 15.258 -24.109 12.469 1 53.16 97 ALA A N 1
ATOM 764 C CA . ALA A 1 97 ? 16.469 -24.578 11.812 1 53.16 97 ALA A CA 1
ATOM 765 C C . ALA A 1 97 ? 16.172 -25.062 10.398 1 53.16 97 ALA A C 1
ATOM 767 O O . ALA A 1 97 ? 17.094 -25.281 9.602 1 53.16 97 ALA A O 1
ATOM 768 N N . ALA A 1 98 ? 14.93 -25.406 10.047 1 58.44 98 ALA A N 1
ATOM 769 C CA . ALA A 1 98 ? 14.719 -25.938 8.695 1 58.44 98 ALA A CA 1
ATOM 770 C C . ALA A 1 98 ? 14.492 -24.812 7.695 1 58.44 98 ALA A C 1
ATOM 772 O O . ALA A 1 98 ? 13.922 -23.766 8.039 1 58.44 98 ALA A O 1
ATOM 773 N N . PRO A 1 99 ? 15.086 -24.984 6.516 1 73.25 99 PRO A N 1
ATOM 774 C CA . PRO A 1 99 ? 14.859 -23.969 5.484 1 73.25 99 PRO A CA 1
ATOM 775 C C . PRO A 1 99 ? 13.375 -23.766 5.172 1 73.25 99 PRO A C 1
ATOM 777 O O . PRO A 1 99 ? 12.594 -24.719 5.254 1 73.25 99 PRO A O 1
ATOM 780 N N . PRO A 1 100 ? 13.031 -22.594 5.043 1 77.38 100 PRO A N 1
ATOM 781 C CA . PRO A 1 100 ? 11.617 -22.359 4.715 1 77.38 100 PRO A CA 1
ATOM 782 C C . PRO A 1 100 ? 11.18 -23.094 3.453 1 77.38 100 PRO A C 1
ATOM 784 O O . PRO A 1 100 ? 11.984 -23.312 2.547 1 77.38 100 PRO A O 1
ATOM 787 N N . PRO A 1 101 ? 9.922 -23.578 3.475 1 86.31 101 PRO A N 1
ATOM 788 C CA . PRO A 1 101 ? 9.391 -24.203 2.262 1 86.31 101 PRO A CA 1
ATOM 789 C C . PRO A 1 101 ? 9.484 -23.297 1.037 1 86.31 101 PRO A C 1
ATOM 791 O O . PRO A 1 101 ? 9.547 -22.078 1.174 1 86.31 101 PRO A O 1
ATOM 794 N N . PRO A 1 102 ? 9.578 -23.906 -0.12 1 92.25 102 PRO A N 1
ATOM 795 C CA . PRO A 1 102 ? 9.602 -23.109 -1.345 1 92.25 102 PRO A CA 1
ATOM 796 C C . PRO A 1 102 ? 8.336 -22.266 -1.522 1 92.25 102 PRO A C 1
ATOM 798 O O . PRO A 1 102 ? 7.277 -22.625 -1 1 92.25 102 PRO A O 1
ATOM 801 N N . PRO A 1 103 ? 8.438 -21.172 -2.256 1 96.38 103 PRO A N 1
ATOM 802 C CA . PRO A 1 103 ? 7.258 -20.328 -2.475 1 96.38 103 PRO A CA 1
ATOM 803 C C . PRO A 1 103 ? 6.18 -21.031 -3.291 1 96.38 103 PRO A C 1
ATOM 805 O O . PRO A 1 103 ? 6.492 -21.859 -4.152 1 96.38 103 PRO A O 1
ATOM 808 N N . ASP A 1 104 ? 4.922 -20.734 -2.984 1 96.69 104 ASP A N 1
ATOM 809 C CA . ASP A 1 104 ? 3.785 -21.234 -3.744 1 96.69 104 ASP A CA 1
ATOM 810 C C . ASP A 1 104 ? 3.592 -20.453 -5.039 1 96.69 104 ASP A C 1
ATOM 812 O O . ASP A 1 104 ? 3.158 -21 -6.051 1 96.69 104 ASP A O 1
ATOM 816 N N . CYS A 1 105 ? 3.834 -19.188 -4.98 1 97.19 105 CYS A N 1
ATOM 817 C CA . CYS A 1 105 ? 3.668 -18.266 -6.098 1 97.19 105 CYS A CA 1
ATOM 818 C C . CYS A 1 105 ? 4.863 -17.328 -6.211 1 97.19 105 CYS A C 1
ATOM 820 O O . CYS A 1 105 ? 5.41 -16.875 -5.199 1 97.19 105 CYS A O 1
ATOM 822 N N . ILE A 1 106 ? 5.309 -17.078 -7.41 1 98.44 106 ILE A N 1
ATOM 823 C CA . ILE A 1 106 ? 6.395 -16.172 -7.738 1 98.44 106 ILE A CA 1
ATOM 824 C C . ILE A 1 106 ? 5.898 -15.102 -8.719 1 98.44 106 ILE A C 1
ATOM 826 O O . ILE A 1 106 ? 5.215 -15.414 -9.695 1 98.44 106 ILE A O 1
ATOM 830 N N . TRP A 1 107 ? 6.168 -13.859 -8.422 1 98.88 107 TRP A N 1
ATOM 831 C CA . TRP A 1 107 ? 5.77 -12.75 -9.289 1 98.88 107 TRP A CA 1
ATOM 832 C C . TRP A 1 107 ? 6.98 -11.914 -9.688 1 98.88 107 TRP A C 1
ATOM 834 O O . TRP A 1 107 ? 7.656 -11.336 -8.836 1 98.88 107 TRP A O 1
ATOM 844 N N . LEU A 1 108 ? 7.316 -11.922 -10.977 1 98.81 108 LEU A N 1
ATOM 845 C CA . LEU A 1 108 ? 8.398 -11.125 -11.539 1 98.81 108 LEU A CA 1
ATOM 846 C C . LEU A 1 108 ? 7.867 -9.789 -12.062 1 98.81 108 LEU A C 1
ATOM 848 O O . LEU A 1 108 ? 6.859 -9.75 -12.773 1 98.81 108 LEU A O 1
ATOM 852 N N . LEU A 1 109 ? 8.555 -8.688 -11.719 1 98.75 109 LEU A N 1
ATOM 853 C CA . LEU A 1 109 ? 8.07 -7.355 -12.086 1 98.75 109 LEU A CA 1
ATOM 854 C C . LEU A 1 109 ? 9.234 -6.441 -12.461 1 98.75 109 LEU A C 1
ATOM 856 O O . LEU A 1 109 ? 10.289 -6.484 -11.836 1 98.75 109 LEU A O 1
ATOM 860 N N . ASP A 1 110 ? 8.984 -5.562 -13.438 1 98.88 110 ASP A N 1
ATOM 861 C CA . ASP A 1 110 ? 9.828 -4.395 -13.664 1 98.88 110 ASP A CA 1
ATOM 862 C C . ASP A 1 110 ? 9.227 -3.146 -13.031 1 98.88 110 ASP A C 1
ATOM 864 O O . ASP A 1 110 ? 8.039 -2.867 -13.195 1 98.88 110 ASP A O 1
ATOM 868 N N . LEU A 1 111 ? 10.023 -2.434 -12.312 1 98.88 111 LEU A N 1
ATOM 869 C CA . LEU A 1 111 ? 9.57 -1.203 -11.672 1 98.88 111 LEU A CA 1
ATOM 870 C C . LEU A 1 111 ? 10.258 0.013 -12.281 1 98.88 111 LEU A C 1
ATOM 872 O O . LEU A 1 111 ? 11.461 -0.016 -12.547 1 98.88 111 LEU A O 1
ATOM 876 N N . ARG A 1 112 ? 9.438 1.059 -12.516 1 98.81 112 ARG A N 1
ATOM 877 C CA . ARG A 1 112 ? 9.945 2.248 -13.195 1 98.81 112 ARG A CA 1
ATOM 878 C C . ARG A 1 112 ? 9.633 3.51 -12.398 1 98.81 112 ARG A C 1
ATOM 880 O O . ARG A 1 112 ? 9.07 3.434 -11.297 1 98.81 112 ARG A O 1
ATOM 887 N N . SER A 1 113 ? 9.93 4.684 -12.906 1 98.31 113 SER A N 1
ATOM 888 C CA . SER A 1 113 ? 10.133 5.926 -12.172 1 98.31 113 SER A CA 1
ATOM 889 C C . SER A 1 113 ? 8.797 6.57 -11.797 1 98.31 113 SER A C 1
ATOM 891 O O . SER A 1 113 ? 8.742 7.43 -10.914 1 98.31 113 SER A O 1
ATOM 893 N N . ASP A 1 114 ? 7.734 6.238 -12.438 1 98.69 114 ASP A N 1
ATOM 894 C CA . ASP A 1 114 ? 6.461 6.855 -12.078 1 98.69 114 ASP A CA 1
ATOM 895 C C . ASP A 1 114 ? 5.844 6.172 -10.859 1 98.69 114 ASP A C 1
ATOM 897 O O . ASP A 1 114 ? 4.684 6.426 -10.523 1 98.69 114 ASP A O 1
ATOM 901 N N . LEU A 1 115 ? 6.688 5.32 -10.211 1 98.81 115 LEU A N 1
ATOM 902 C CA . LEU A 1 115 ? 6.293 4.668 -8.969 1 98.81 115 LEU A CA 1
ATOM 903 C C . LEU A 1 115 ? 7.016 5.285 -7.773 1 98.81 115 LEU A C 1
ATOM 905 O O . LEU A 1 115 ? 6.895 4.801 -6.648 1 98.81 115 LEU A O 1
ATOM 909 N N . ASN A 1 116 ? 7.668 6.395 -7.891 1 98.19 116 ASN A N 1
ATOM 910 C CA . ASN A 1 116 ? 8.664 6.883 -6.938 1 98.19 116 ASN A CA 1
ATOM 911 C C . ASN A 1 116 ? 8.008 7.625 -5.777 1 98.19 116 ASN A C 1
ATOM 913 O O . ASN A 1 116 ? 7.039 8.359 -5.969 1 98.19 116 ASN A O 1
ATOM 917 N N . GLY A 1 117 ? 8.602 7.387 -4.562 1 95.94 117 GLY A N 1
ATOM 918 C CA . GLY A 1 117 ? 8.445 8.281 -3.43 1 95.94 117 GLY A CA 1
ATOM 919 C C . GLY A 1 117 ? 9.594 9.266 -3.289 1 95.94 117 GLY A C 1
ATOM 920 O O . GLY A 1 117 ? 9.375 10.445 -2.988 1 95.94 117 GLY A O 1
ATOM 921 N N . PHE A 1 118 ? 10.812 8.812 -3.496 1 93.38 118 PHE A N 1
ATOM 922 C CA . PHE A 1 118 ? 12.039 9.586 -3.557 1 93.38 118 PHE A CA 1
ATOM 923 C C . PHE A 1 118 ? 12.766 9.359 -4.879 1 93.38 118 PHE A C 1
ATOM 925 O O . PHE A 1 118 ? 12.312 8.562 -5.707 1 93.38 118 PHE A O 1
ATOM 932 N N . LYS A 1 119 ? 13.836 10.062 -5.07 1 93.19 119 LYS A N 1
ATOM 933 C CA . LYS A 1 119 ? 14.586 9.914 -6.32 1 93.19 119 LYS A CA 1
ATOM 934 C C . LYS A 1 119 ? 14.969 8.453 -6.559 1 93.19 119 LYS A C 1
ATOM 936 O O . LYS A 1 119 ? 15.578 7.82 -5.695 1 93.19 119 LYS A O 1
ATOM 941 N N . ASP A 1 120 ? 14.531 7.941 -7.699 1 96.38 120 ASP A N 1
ATOM 942 C CA . ASP A 1 120 ? 14.859 6.602 -8.18 1 96.38 120 ASP A CA 1
ATOM 943 C C . ASP A 1 120 ? 14.516 5.543 -7.133 1 96.38 120 ASP A C 1
ATOM 945 O O . ASP A 1 120 ? 15.195 4.52 -7.031 1 96.38 120 ASP A O 1
ATOM 949 N N . THR A 1 121 ? 13.578 5.852 -6.293 1 97.12 121 THR A N 1
ATOM 950 C CA . THR A 1 121 ? 13.203 4.953 -5.207 1 97.12 121 THR A CA 1
ATOM 951 C C . THR A 1 121 ? 11.695 4.695 -5.219 1 97.12 121 THR A C 1
ATOM 953 O O . THR A 1 121 ? 10.906 5.629 -5.102 1 97.12 121 THR A O 1
ATOM 956 N N . THR A 1 122 ? 11.367 3.406 -5.371 1 98.62 122 THR A N 1
ATOM 957 C CA . THR A 1 122 ? 9.961 3.035 -5.398 1 98.62 122 THR A CA 1
ATOM 958 C C . THR A 1 122 ? 9.273 3.406 -4.082 1 98.62 122 THR A C 1
ATOM 960 O O . THR A 1 122 ? 9.828 3.174 -3.006 1 98.62 122 THR A O 1
ATOM 963 N N . HIS A 1 123 ? 8.172 4.043 -4.16 1 98.5 123 HIS A N 1
ATOM 964 C CA . HIS A 1 123 ? 7.402 4.457 -2.992 1 98.5 123 HIS A CA 1
ATOM 965 C C . HIS A 1 123 ? 7.023 3.262 -2.127 1 98.5 123 HIS A C 1
ATOM 967 O O . HIS A 1 123 ? 6.609 2.221 -2.646 1 98.5 123 HIS A O 1
ATOM 973 N N . GLY A 1 124 ? 7.105 3.391 -0.801 1 98 124 GLY A N 1
ATOM 974 C CA . GLY A 1 124 ? 6.738 2.318 0.111 1 98 124 GLY A CA 1
ATOM 975 C C . GLY A 1 124 ? 5.305 1.856 -0.055 1 98 124 GLY A C 1
ATOM 976 O O . GLY A 1 124 ? 5.004 0.673 0.116 1 98 124 GLY A O 1
ATOM 977 N N . GLY A 1 125 ? 4.414 2.764 -0.302 1 98.25 125 GLY A N 1
ATOM 978 C CA . GLY A 1 125 ? 3.023 2.416 -0.554 1 98.25 125 GLY A CA 1
ATOM 979 C C . GLY A 1 125 ? 2.84 1.541 -1.78 1 98.25 125 GLY A C 1
ATOM 980 O O . GLY A 1 125 ? 1.946 0.692 -1.815 1 98.25 125 GLY A O 1
ATOM 981 N N . VAL A 1 126 ? 3.607 1.751 -2.812 1 98.81 126 VAL A N 1
ATOM 982 C CA . VAL A 1 126 ? 3.586 0.906 -4 1 98.81 126 VAL A CA 1
ATOM 983 C C . VAL A 1 126 ? 4.051 -0.504 -3.643 1 98.81 126 VAL A C 1
ATOM 985 O O . VAL A 1 126 ? 3.436 -1.49 -4.059 1 98.81 126 VAL A O 1
ATOM 988 N N . LEU A 1 127 ? 5.137 -0.569 -2.879 1 98.88 127 LEU A N 1
ATOM 989 C CA . LEU A 1 127 ? 5.648 -1.87 -2.457 1 98.88 127 LEU A CA 1
ATOM 990 C C . LEU A 1 127 ? 4.59 -2.641 -1.676 1 98.88 127 LEU A C 1
ATOM 992 O O . LEU A 1 127 ? 4.422 -3.848 -1.869 1 98.88 127 LEU A O 1
ATOM 996 N N . CYS A 1 128 ? 3.9 -1.951 -0.815 1 98.62 128 CYS A N 1
ATOM 997 C CA . CYS A 1 128 ? 2.807 -2.578 -0.081 1 98.62 128 CYS A CA 1
ATOM 998 C C . CYS A 1 128 ? 1.736 -3.096 -1.034 1 98.62 128 CYS A C 1
ATOM 1000 O O . CYS A 1 128 ? 1.226 -4.203 -0.858 1 98.62 128 CYS A O 1
ATOM 1002 N N . ALA A 1 129 ? 1.364 -2.334 -1.994 1 98.81 129 ALA A N 1
ATOM 1003 C CA . ALA A 1 129 ? 0.332 -2.727 -2.949 1 98.81 129 ALA A CA 1
ATOM 1004 C C . ALA A 1 129 ? 0.755 -3.963 -3.736 1 98.81 129 ALA A C 1
ATOM 1006 O O . ALA A 1 129 ? -0.057 -4.859 -3.98 1 98.81 129 ALA A O 1
ATOM 1007 N N . LEU A 1 130 ? 2.023 -3.965 -4.18 1 98.88 130 LEU A N 1
ATOM 1008 C CA . LEU A 1 130 ? 2.541 -5.129 -4.895 1 98.88 130 LEU A CA 1
ATOM 1009 C C . LEU A 1 130 ? 2.482 -6.375 -4.016 1 98.88 130 LEU A C 1
ATOM 1011 O O . LEU A 1 130 ? 2.051 -7.438 -4.465 1 98.88 130 LEU A O 1
ATOM 1015 N N . MET A 1 131 ? 2.9 -6.207 -2.764 1 98.88 131 MET A N 1
ATOM 1016 C CA . MET A 1 131 ? 2.867 -7.336 -1.836 1 98.88 131 MET A CA 1
ATOM 1017 C C . MET A 1 131 ? 1.434 -7.793 -1.586 1 98.88 131 MET A C 1
ATOM 1019 O O . MET A 1 131 ? 1.159 -8.992 -1.542 1 98.88 131 MET A O 1
ATOM 1023 N N . ASP A 1 132 ? 0.541 -6.855 -1.379 1 98.75 132 ASP A N 1
ATOM 1024 C CA . ASP A 1 132 ? -0.875 -7.16 -1.192 1 98.75 132 ASP A CA 1
ATOM 1025 C C . ASP A 1 132 ? -1.409 -8.016 -2.34 1 98.75 132 ASP A C 1
ATOM 1027 O O . ASP A 1 132 ? -2.035 -9.047 -2.109 1 98.75 132 ASP A O 1
ATOM 1031 N N . GLU A 1 133 ? -1.129 -7.574 -3.547 1 98.44 133 GLU A N 1
ATOM 1032 C CA . GLU A 1 133 ? -1.634 -8.281 -4.719 1 98.44 133 GLU A CA 1
ATOM 1033 C C . GLU A 1 133 ? -1.027 -9.68 -4.828 1 98.44 133 GLU A C 1
ATOM 1035 O O . GLU A 1 133 ? -1.735 -10.648 -5.109 1 98.44 133 GLU A O 1
ATOM 1040 N N . ALA A 1 134 ? 0.291 -9.789 -4.602 1 98.62 134 ALA A N 1
ATOM 1041 C CA . ALA A 1 134 ? 0.979 -11.07 -4.688 1 98.62 134 ALA A CA 1
ATOM 1042 C C . ALA A 1 134 ? 0.405 -12.07 -3.686 1 98.62 134 ALA A C 1
ATOM 1044 O O . ALA A 1 134 ? 0.146 -13.227 -4.027 1 98.62 134 ALA A O 1
ATOM 1045 N N . LEU A 1 135 ? 0.216 -11.602 -2.482 1 98.5 135 LEU A N 1
ATOM 1046 C CA . LEU A 1 135 ? -0.333 -12.461 -1.438 1 98.5 135 LEU A CA 1
ATOM 1047 C C . LEU A 1 135 ? -1.775 -12.844 -1.751 1 98.5 135 LEU A C 1
ATOM 1049 O O . LEU A 1 135 ? -2.193 -13.969 -1.488 1 98.5 135 LEU A O 1
ATOM 1053 N N . SER A 1 136 ? -2.521 -11.898 -2.287 1 96.62 136 SER A N 1
ATOM 1054 C CA . SER A 1 136 ? -3.918 -12.141 -2.637 1 96.62 136 SER A CA 1
ATOM 1055 C C . SER A 1 136 ? -4.043 -13.211 -3.719 1 96.62 136 SER A C 1
ATOM 1057 O O . SER A 1 136 ? -4.91 -14.078 -3.641 1 96.62 136 SER A O 1
ATOM 1059 N N . ILE A 1 137 ? -3.213 -13.117 -4.707 1 95.69 137 ILE A N 1
ATOM 1060 C CA . ILE A 1 137 ? -3.191 -14.125 -5.766 1 95.69 137 ILE A CA 1
ATOM 1061 C C . ILE A 1 137 ? -2.846 -15.492 -5.176 1 95.69 137 ILE A C 1
ATOM 1063 O O . ILE A 1 137 ? -3.5 -16.484 -5.48 1 95.69 137 ILE A O 1
ATOM 1067 N N . CYS A 1 138 ? -1.888 -15.531 -4.328 1 96.38 138 CYS A N 1
ATOM 1068 C CA . CYS A 1 138 ? -1.434 -16.766 -3.709 1 96.38 138 CYS A CA 1
ATOM 1069 C C . CYS A 1 138 ? -2.555 -17.422 -2.908 1 96.38 138 CYS A C 1
ATOM 1071 O O . CYS A 1 138 ? -2.82 -18.609 -3.064 1 96.38 138 CYS A O 1
ATOM 1073 N N . VAL A 1 139 ? -3.203 -16.641 -2.076 1 95.25 139 VAL A N 1
ATOM 1074 C CA . VAL A 1 139 ? -4.23 -17.219 -1.213 1 95.25 139 VAL A CA 1
ATOM 1075 C C . VAL A 1 139 ? -5.426 -17.656 -2.053 1 95.25 139 VAL A C 1
ATOM 1077 O O . VAL A 1 139 ? -6.082 -18.656 -1.746 1 95.25 139 VAL A O 1
ATOM 1080 N N . GLU A 1 140 ? -5.727 -16.906 -3.104 1 93.06 140 GLU A N 1
ATOM 1081 C CA . GLU A 1 140 ? -6.848 -17.266 -3.967 1 93.06 140 GLU A CA 1
ATOM 1082 C C . GLU A 1 140 ? -6.609 -18.609 -4.652 1 93.06 140 GLU A C 1
ATOM 1084 O O . GLU A 1 140 ? -7.543 -19.391 -4.852 1 93.06 140 GLU A O 1
ATOM 1089 N N . ILE A 1 141 ? -5.352 -18.844 -5.047 1 91.94 141 ILE A N 1
ATOM 1090 C CA . ILE A 1 141 ? -4.984 -20.125 -5.633 1 91.94 141 ILE A CA 1
ATOM 1091 C C . ILE A 1 141 ? -5.297 -21.25 -4.652 1 91.94 141 ILE A C 1
ATOM 1093 O O . ILE A 1 141 ? -5.91 -22.266 -5.02 1 91.94 141 ILE A O 1
ATOM 1097 N N . HIS A 1 142 ? -4.922 -21.094 -3.428 1 91.75 142 HIS A N 1
ATOM 1098 C CA . HIS A 1 142 ? -5.164 -22.094 -2.402 1 91.75 142 HIS A CA 1
ATOM 1099 C C . HIS A 1 142 ? -6.652 -22.234 -2.107 1 91.75 142 HIS A C 1
ATOM 1101 O O . HIS A 1 142 ? -7.164 -23.344 -1.973 1 91.75 142 HIS A O 1
ATOM 1107 N N . ARG A 1 143 ? -7.305 -21.109 -1.948 1 89.94 143 ARG A N 1
ATOM 1108 C CA . ARG A 1 143 ? -8.719 -21.109 -1.591 1 89.94 143 ARG A CA 1
ATOM 1109 C C . ARG A 1 143 ? -9.539 -21.875 -2.625 1 89.94 143 ARG A C 1
ATOM 1111 O O . ARG A 1 143 ? -10.359 -22.734 -2.27 1 89.94 143 ARG A O 1
ATOM 1118 N N . GLN A 1 144 ? -9.359 -21.578 -3.881 1 87.88 144 GLN A N 1
ATOM 1119 C CA . GLN A 1 144 ? -10.195 -22.188 -4.918 1 87.88 144 GLN A CA 1
ATOM 1120 C C . GLN A 1 144 ? -9.812 -23.641 -5.148 1 87.88 144 GLN A C 1
ATOM 1122 O O . GLN A 1 144 ? -10.586 -24.406 -5.727 1 87.88 144 GLN A O 1
ATOM 1127 N N . GLN A 1 145 ? -8.656 -24.016 -4.688 1 84.06 145 GLN A N 1
ATOM 1128 C CA . GLN A 1 145 ? -8.297 -25.422 -4.715 1 84.06 145 GLN A CA 1
ATOM 1129 C C . GLN A 1 145 ? -9.07 -26.203 -3.656 1 84.06 145 GLN A C 1
ATOM 1131 O O . GLN A 1 145 ? -9.359 -27.391 -3.84 1 84.06 145 GLN A O 1
ATOM 1136 N N . THR A 1 146 ? -9.453 -25.609 -2.504 1 81 146 THR A N 1
ATOM 1137 C CA . THR A 1 146 ? -9.977 -26.344 -1.357 1 81 146 THR A CA 1
ATOM 1138 C C . THR A 1 146 ? -11.453 -26.016 -1.129 1 81 146 THR A C 1
ATOM 1140 O O . THR A 1 146 ? -12.195 -26.828 -0.583 1 81 146 THR A O 1
ATOM 1143 N N . MET A 1 147 ? -11.859 -24.766 -1.038 1 70.88 147 MET A N 1
ATOM 1144 C CA . MET A 1 147 ? -13.18 -24.344 -0.583 1 70.88 147 MET A CA 1
ATOM 1145 C C . MET A 1 147 ? -14.109 -24.109 -1.767 1 70.88 147 MET A C 1
ATOM 1147 O O . MET A 1 147 ? -15.32 -23.953 -1.586 1 70.88 147 MET A O 1
ATOM 1151 N N . GLY A 1 148 ? -13.781 -24.406 -2.787 1 65.25 148 GLY A N 1
ATOM 1152 C CA . GLY A 1 148 ? -14.641 -24.156 -3.934 1 65.25 148 GLY A CA 1
ATOM 1153 C C . GLY A 1 148 ? -14.852 -22.672 -4.191 1 65.25 148 GLY A C 1
ATOM 1154 O O . GLY A 1 148 ? -14.148 -21.828 -3.629 1 65.25 148 GLY A O 1
ATOM 1155 N N . MET A 1 149 ? -15.883 -22.203 -5.148 1 59.47 149 MET A N 1
ATOM 1156 C CA . MET A 1 149 ? -16.047 -20.891 -5.766 1 59.47 149 MET A CA 1
ATOM 1157 C C . MET A 1 149 ? -16.891 -19.984 -4.875 1 59.47 149 MET A C 1
ATOM 1159 O O . MET A 1 149 ? -16.922 -18.766 -5.078 1 59.47 149 MET A O 1
ATOM 1163 N N . ARG A 1 150 ? -17.359 -20.547 -3.787 1 60.09 150 ARG A N 1
ATOM 1164 C CA . ARG A 1 150 ? -18.453 -19.766 -3.229 1 60.09 150 ARG A CA 1
ATOM 1165 C C . ARG A 1 150 ? -17.984 -18.906 -2.053 1 60.09 150 ARG A C 1
ATOM 1167 O O . ARG A 1 150 ? -18.75 -18.109 -1.514 1 60.09 150 ARG A O 1
ATOM 1174 N N . SER A 1 151 ? -16.812 -18.969 -1.669 1 70 151 SER A N 1
ATOM 1175 C CA . SER A 1 151 ? -16.469 -18.156 -0.499 1 70 151 SER A CA 1
ATOM 1176 C C . SER A 1 151 ? -15.445 -17.078 -0.844 1 70 151 SER A C 1
ATOM 1178 O O . SER A 1 151 ? -14.414 -17.375 -1.457 1 70 151 SER A O 1
ATOM 1180 N N . ASN A 1 152 ? -15.906 -15.742 -0.619 1 80.38 152 ASN A N 1
ATOM 1181 C CA . ASN A 1 152 ? -14.992 -14.633 -0.859 1 80.38 152 ASN A CA 1
ATOM 1182 C C . ASN A 1 152 ? -14.016 -14.445 0.301 1 80.38 152 ASN A C 1
ATOM 1184 O O . ASN A 1 152 ? -14.367 -14.703 1.455 1 80.38 152 ASN A O 1
ATOM 1188 N N . LEU A 1 153 ? -12.812 -14.211 -0.063 1 88.75 153 LEU A N 1
ATOM 1189 C CA . LEU A 1 153 ? -11.805 -13.859 0.931 1 88.75 153 LEU A CA 1
ATOM 1190 C C . LEU A 1 153 ? -11.672 -12.344 1.054 1 88.75 153 LEU A C 1
ATOM 1192 O O . LEU A 1 153 ? -11.734 -11.633 0.051 1 88.75 153 LEU A O 1
ATOM 1196 N N . TYR A 1 154 ? -11.508 -11.867 2.273 1 90.69 154 TYR A N 1
ATOM 1197 C CA . TYR A 1 154 ? -11.18 -10.461 2.479 1 90.69 154 TYR A CA 1
ATOM 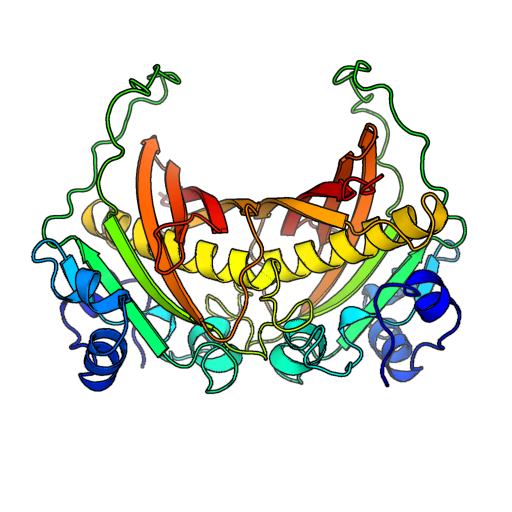1198 C C . TYR A 1 154 ? -9.891 -10.305 3.271 1 90.69 154 TYR A C 1
ATOM 1200 O O . TYR A 1 154 ? -9.609 -11.102 4.172 1 90.69 154 TYR A O 1
ATOM 1208 N N . THR A 1 155 ? -9.156 -9.328 2.92 1 95.25 155 THR A N 1
ATOM 1209 C CA . THR A 1 155 ? -7.941 -9.031 3.666 1 95.25 155 THR A CA 1
ATOM 1210 C C . THR A 1 155 ? -8.273 -8.391 5.012 1 95.25 155 THR A C 1
ATOM 1212 O O . THR A 1 155 ? -8.977 -7.379 5.066 1 95.25 155 THR A O 1
ATOM 1215 N N . ALA A 1 156 ? -7.879 -9.039 6.062 1 97.69 156 ALA A N 1
ATOM 1216 C CA . ALA A 1 156 ? -8.094 -8.484 7.398 1 97.69 156 ALA A CA 1
ATOM 1217 C C . ALA A 1 156 ? -6.98 -7.504 7.766 1 97.69 156 ALA A C 1
ATOM 1219 O O . ALA A 1 156 ? -7.25 -6.352 8.117 1 97.69 156 ALA A O 1
ATOM 1220 N N . TYR A 1 157 ? -5.773 -7.914 7.625 1 98.56 157 TYR A N 1
ATOM 1221 C CA . TYR A 1 157 ? -4.656 -7.004 7.836 1 98.56 157 TYR A CA 1
ATOM 1222 C C . TYR A 1 157 ? -3.48 -7.363 6.934 1 98.56 157 TYR A C 1
ATOM 1224 O O . TYR A 1 157 ? -3.406 -8.484 6.422 1 98.56 157 TYR A O 1
ATOM 1232 N N . LEU A 1 158 ? -2.641 -6.469 6.715 1 98.81 158 LEU A N 1
ATOM 1233 C CA . LEU A 1 158 ? -1.38 -6.582 5.988 1 98.81 158 LEU A CA 1
ATOM 1234 C C . LEU A 1 158 ? -0.266 -5.832 6.711 1 98.81 158 LEU A C 1
ATOM 1236 O O . LEU A 1 158 ? -0.411 -4.648 7.023 1 98.81 158 LEU A O 1
ATOM 1240 N N . THR A 1 159 ? 0.777 -6.52 7.039 1 98.81 159 THR A N 1
ATOM 1241 C CA . THR A 1 159 ? 1.97 -5.898 7.605 1 98.81 159 THR A CA 1
ATOM 1242 C C . THR A 1 159 ? 3.117 -5.918 6.598 1 98.81 159 THR A C 1
ATOM 1244 O O . THR A 1 159 ? 3.438 -6.969 6.039 1 98.81 159 THR A O 1
ATOM 1247 N N . THR A 1 160 ? 3.641 -4.797 6.387 1 98.88 160 THR A N 1
ATOM 1248 C CA . THR A 1 160 ? 4.793 -4.672 5.5 1 98.88 160 THR A CA 1
ATOM 1249 C C . THR A 1 160 ? 6.023 -4.211 6.277 1 98.88 160 THR A C 1
ATOM 1251 O O . THR A 1 160 ? 5.973 -3.211 6.996 1 98.88 160 THR A O 1
ATOM 1254 N N . ASN A 1 161 ? 7.059 -4.953 6.199 1 98.81 161 ASN A N 1
ATOM 1255 C CA . ASN A 1 161 ? 8.359 -4.609 6.758 1 98.81 161 ASN A CA 1
ATOM 1256 C C . ASN A 1 161 ? 9.336 -4.16 5.676 1 98.81 161 ASN A C 1
ATOM 1258 O O . ASN A 1 161 ? 9.672 -4.934 4.773 1 98.81 161 ASN A O 1
ATOM 1262 N N . TYR A 1 162 ? 9.727 -2.932 5.785 1 98.56 162 TYR A N 1
ATOM 1263 C CA . TYR A 1 162 ? 10.641 -2.365 4.801 1 98.56 162 TYR A CA 1
ATOM 1264 C C . TYR A 1 162 ? 12.094 -2.547 5.234 1 98.56 162 TYR A C 1
ATOM 1266 O O . TYR A 1 162 ? 12.531 -1.952 6.223 1 98.56 162 TYR A O 1
ATOM 1274 N N . ARG A 1 163 ? 12.828 -3.314 4.441 1 98.19 163 ARG A N 1
ATOM 1275 C CA . ARG A 1 163 ? 14.172 -3.721 4.855 1 98.19 163 ARG A CA 1
ATOM 1276 C C . ARG A 1 163 ? 15.234 -2.869 4.176 1 98.19 163 ARG A C 1
ATOM 1278 O O . ARG A 1 163 ? 16.266 -2.561 4.781 1 98.19 163 ARG A O 1
ATOM 1285 N N . ALA A 1 164 ? 15.086 -2.529 2.963 1 97.69 164 ALA A N 1
ATOM 1286 C CA . ALA A 1 164 ? 16 -1.709 2.17 1 97.69 164 ALA A CA 1
ATOM 1287 C C . ALA A 1 164 ? 15.266 -1.003 1.037 1 97.69 164 ALA A C 1
ATOM 1289 O O . ALA A 1 164 ? 14.203 -1.458 0.601 1 97.69 164 ALA A O 1
ATOM 1290 N N . PRO A 1 165 ? 15.773 0.15 0.615 1 97.31 165 PRO A N 1
ATOM 1291 C CA . PRO A 1 165 ? 15.117 0.838 -0.5 1 97.31 165 PRO A CA 1
ATOM 1292 C C . PRO A 1 165 ? 15.109 0.01 -1.782 1 97.31 165 PRO A C 1
ATOM 1294 O O . PRO A 1 165 ? 16.062 -0.732 -2.049 1 97.31 165 PRO A O 1
ATOM 1297 N N . VAL A 1 166 ? 14.078 0.09 -2.553 1 98.56 166 VAL A N 1
ATOM 1298 C CA . VAL A 1 166 ? 13.992 -0.514 -3.879 1 98.56 166 VAL A CA 1
ATOM 1299 C C . VAL A 1 166 ? 14.312 0.53 -4.945 1 98.56 166 VAL A C 1
ATOM 1301 O O . VAL A 1 166 ? 13.445 1.323 -5.328 1 98.56 166 VAL A O 1
ATOM 1304 N N . ILE A 1 167 ? 15.508 0.456 -5.457 1 98.25 167 ILE A N 1
ATOM 1305 C CA . ILE A 1 167 ? 15.992 1.432 -6.426 1 98.25 167 ILE A CA 1
ATOM 1306 C C . ILE A 1 167 ? 15.555 1.026 -7.832 1 98.25 167 ILE A C 1
ATOM 1308 O O . ILE A 1 167 ? 15.75 -0.118 -8.242 1 98.25 167 ILE A O 1
ATOM 1312 N N . ASN A 1 168 ? 14.859 1.904 -8.523 1 97.94 168 ASN A N 1
ATOM 1313 C CA . ASN A 1 168 ? 14.422 1.614 -9.883 1 97.94 168 ASN A CA 1
ATOM 1314 C C . ASN A 1 168 ? 15.109 2.52 -10.898 1 97.94 168 ASN A C 1
ATOM 1316 O O . ASN A 1 168 ? 15.656 3.564 -10.539 1 97.94 168 ASN A O 1
ATOM 1320 N N . PRO A 1 169 ? 15.203 2.176 -12.164 1 98.12 169 PRO A N 1
ATOM 1321 C CA . PRO A 1 169 ? 14.562 1 -12.758 1 98.12 169 PRO A CA 1
ATOM 1322 C C . PRO A 1 169 ? 15.203 -0.312 -12.305 1 98.12 169 PRO A C 1
ATOM 1324 O O . PRO A 1 169 ? 16.406 -0.372 -12.086 1 98.12 169 PRO A O 1
ATOM 1327 N N . CYS A 1 170 ? 14.367 -1.295 -12.125 1 98.5 170 CYS A N 1
ATOM 1328 C CA . CYS A 1 170 ? 14.875 -2.605 -11.734 1 98.5 170 CYS A CA 1
ATOM 1329 C C . CYS A 1 170 ? 13.867 -3.699 -12.07 1 98.5 170 CYS A C 1
ATOM 1331 O O . CYS A 1 170 ? 12.734 -3.408 -12.469 1 98.5 170 CYS A O 1
ATOM 1333 N N . THR A 1 171 ? 14.336 -4.914 -12.07 1 98.56 171 THR A N 1
ATOM 1334 C CA . THR A 1 171 ? 13.523 -6.121 -12 1 98.56 171 THR A CA 1
ATOM 1335 C C . THR A 1 171 ? 13.539 -6.711 -10.594 1 98.56 171 THR A C 1
ATOM 1337 O O . THR A 1 171 ? 14.594 -6.777 -9.961 1 98.56 171 THR A O 1
ATOM 1340 N N . VAL A 1 172 ? 12.359 -7.066 -10.078 1 98.81 172 VAL A N 1
ATOM 1341 C CA . VAL A 1 172 ? 12.273 -7.676 -8.75 1 98.81 172 VAL A CA 1
ATOM 1342 C C . VAL A 1 172 ? 11.477 -8.977 -8.836 1 98.81 172 VAL A C 1
ATOM 1344 O O . VAL A 1 172 ? 10.781 -9.227 -9.82 1 98.81 172 VAL A O 1
ATOM 1347 N N . VAL A 1 173 ? 11.656 -9.82 -7.812 1 98.88 173 VAL A N 1
ATOM 1348 C CA . VAL A 1 173 ? 10.867 -11.031 -7.648 1 98.88 173 VAL A CA 1
ATOM 1349 C C . VAL A 1 173 ? 10.117 -10.984 -6.32 1 98.88 173 VAL A C 1
ATOM 1351 O O . VAL A 1 173 ? 10.672 -10.57 -5.301 1 98.88 173 VAL A O 1
ATOM 1354 N N . ILE A 1 174 ? 8.875 -11.25 -6.336 1 98.94 174 ILE A N 1
ATOM 1355 C CA . ILE A 1 174 ? 8.078 -11.43 -5.133 1 98.94 174 ILE A CA 1
ATOM 1356 C C . ILE A 1 174 ? 7.73 -12.906 -4.957 1 98.94 174 ILE A C 1
ATOM 1358 O O . ILE A 1 174 ? 7.199 -13.539 -5.875 1 98.94 174 ILE A O 1
ATOM 1362 N N . LYS A 1 175 ? 8.086 -13.43 -3.816 1 98.75 175 LYS A N 1
ATOM 1363 C CA . LYS A 1 175 ? 7.801 -14.812 -3.449 1 98.75 175 LYS A CA 1
ATOM 1364 C C . LYS A 1 175 ? 6.766 -14.883 -2.328 1 98.75 175 LYS A C 1
ATOM 1366 O O . LYS A 1 175 ? 6.891 -14.188 -1.318 1 98.75 175 LYS A O 1
ATOM 1371 N N . THR A 1 176 ? 5.734 -15.688 -2.496 1 98.31 176 THR A N 1
ATOM 1372 C CA . THR A 1 176 ? 4.68 -15.781 -1.492 1 98.31 176 THR A CA 1
ATOM 1373 C C . THR A 1 176 ? 4.348 -17.234 -1.183 1 98.31 176 THR A C 1
ATOM 1375 O O . THR A 1 176 ? 4.535 -18.109 -2.027 1 98.31 176 THR A O 1
ATOM 1378 N N . ARG A 1 177 ? 3.852 -17.469 0.007 1 96.44 177 ARG A N 1
ATOM 1379 C CA . ARG A 1 177 ? 3.412 -18.797 0.395 1 96.44 177 ARG A CA 1
ATOM 1380 C C . ARG A 1 177 ? 2.342 -18.734 1.479 1 96.44 177 ARG A C 1
ATOM 1382 O O . ARG A 1 177 ? 2.287 -17.766 2.244 1 96.44 177 ARG A O 1
ATOM 1389 N N . LEU A 1 178 ? 1.56 -19.719 1.562 1 95.56 178 LEU A N 1
ATOM 1390 C CA . LEU A 1 178 ? 0.64 -19.938 2.676 1 95.56 178 LEU A CA 1
ATOM 1391 C C . LEU A 1 178 ? 1.384 -20.438 3.91 1 95.56 178 LEU A C 1
ATOM 1393 O O . LEU A 1 178 ? 2.014 -21.484 3.875 1 95.56 178 LEU A O 1
ATOM 1397 N N . GLU A 1 179 ? 1.379 -19.672 4.914 1 94.69 179 GLU A N 1
ATOM 1398 C CA . GLU A 1 179 ? 2.074 -20.062 6.141 1 94.69 179 GLU A CA 1
ATOM 1399 C C . GLU A 1 179 ? 1.243 -21.047 6.965 1 94.69 179 GLU A C 1
ATOM 1401 O O . GLU A 1 179 ? 1.762 -22.047 7.445 1 94.69 179 GLU A O 1
ATOM 1406 N N . ARG A 1 180 ? -0.018 -20.719 7.102 1 92.94 180 ARG A N 1
ATOM 1407 C CA . ARG A 1 180 ? -0.917 -21.609 7.84 1 92.94 180 ARG A CA 1
ATOM 1408 C C . ARG A 1 180 ? -2.375 -21.219 7.605 1 92.94 180 ARG A C 1
ATOM 1410 O O . ARG A 1 180 ? -2.664 -20.094 7.176 1 92.94 180 ARG A O 1
ATOM 1417 N N . ARG A 1 181 ? -3.219 -22.141 7.965 1 91.56 181 ARG A N 1
ATOM 1418 C CA . ARG A 1 181 ? -4.668 -21.969 7.895 1 91.56 181 ARG A CA 1
ATOM 1419 C C . ARG A 1 181 ? -5.328 -22.375 9.211 1 91.56 181 ARG A C 1
ATOM 1421 O O . ARG A 1 181 ? -5.008 -23.422 9.773 1 91.56 181 ARG A O 1
ATOM 1428 N N . GLU A 1 182 ? -6.137 -21.547 9.711 1 91.25 182 GLU A N 1
ATOM 1429 C CA . GLU A 1 182 ? -6.934 -21.797 10.906 1 91.25 182 GLU A CA 1
ATOM 1430 C C . GLU A 1 182 ? -8.414 -21.516 10.656 1 91.25 182 GLU A C 1
ATOM 1432 O O . GLU A 1 182 ? -8.875 -20.391 10.844 1 91.25 182 GLU A O 1
ATOM 1437 N N . GLY A 1 183 ? -9.164 -22.609 10.328 1 86.31 183 GLY A N 1
ATOM 1438 C CA . GLY A 1 183 ? -10.555 -22.406 9.961 1 86.31 183 GLY A CA 1
ATOM 1439 C C . GLY A 1 183 ? -10.719 -21.5 8.742 1 86.31 183 GLY A C 1
ATOM 1440 O O . GLY A 1 183 ? -10.211 -21.812 7.664 1 86.31 183 GLY A O 1
ATOM 1441 N N . ARG A 1 184 ? -11.359 -20.391 9.047 1 89.06 184 ARG A N 1
ATOM 1442 C CA . ARG A 1 184 ? -11.617 -19.453 7.965 1 89.06 184 ARG A CA 1
ATOM 1443 C C . ARG A 1 184 ? -10.438 -18.516 7.77 1 89.06 184 ARG A C 1
ATOM 1445 O O . ARG A 1 184 ? -10.453 -17.672 6.863 1 89.06 184 ARG A O 1
ATOM 1452 N N . LYS A 1 185 ? -9.438 -18.641 8.57 1 93.69 185 LYS A N 1
ATOM 1453 C CA . LYS A 1 185 ? -8.312 -17.703 8.562 1 93.69 185 LYS A CA 1
ATOM 1454 C C . LYS A 1 185 ? -7.145 -18.266 7.75 1 93.69 185 LYS A C 1
ATOM 1456 O O . LYS A 1 185 ? -6.707 -19.391 7.977 1 93.69 185 LYS A O 1
ATOM 1461 N N . TRP A 1 186 ? -6.672 -17.516 6.848 1 95.25 186 TRP A N 1
ATOM 1462 C CA . TRP A 1 186 ? -5.531 -17.859 6.004 1 95.25 186 TRP A CA 1
ATOM 1463 C C . TRP A 1 186 ? -4.371 -16.891 6.246 1 95.25 186 TRP A C 1
ATOM 1465 O O . TRP A 1 186 ? -4.484 -15.695 5.988 1 95.25 186 TRP A O 1
ATOM 1475 N N . PHE A 1 187 ? -3.27 -17.391 6.738 1 97.19 187 PHE A N 1
ATOM 1476 C CA . PHE A 1 187 ? -2.09 -16.594 7.023 1 97.19 187 PHE A CA 1
ATOM 1477 C C . PHE A 1 187 ? -1.037 -16.766 5.938 1 97.19 187 PHE A C 1
ATOM 1479 O O . PHE A 1 187 ? -0.607 -17.891 5.656 1 97.19 187 PHE A O 1
ATOM 1486 N N . LEU A 1 188 ? -0.651 -15.688 5.332 1 97.94 188 LEU A N 1
ATOM 1487 C CA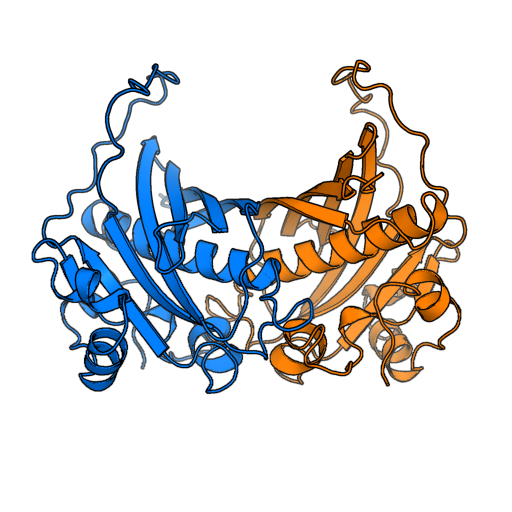 . LEU A 1 188 ? 0.325 -15.734 4.25 1 97.94 188 LEU A CA 1
ATOM 1488 C C . LEU A 1 188 ? 1.556 -14.898 4.586 1 97.94 188 LEU A C 1
ATOM 1490 O O . LEU A 1 188 ? 1.475 -13.961 5.379 1 97.94 188 LEU A O 1
ATOM 1494 N N . VAL A 1 189 ? 2.684 -15.234 3.959 1 98.31 189 VAL A N 1
ATOM 1495 C CA . VAL A 1 189 ? 3.93 -14.477 4.059 1 98.31 189 VAL A CA 1
ATOM 1496 C C . VAL A 1 189 ? 4.547 -14.312 2.674 1 98.31 189 VAL A C 1
ATOM 1498 O O . VAL A 1 189 ? 4.297 -15.125 1.775 1 98.31 189 VAL A O 1
ATOM 1501 N N . GLY A 1 190 ? 5.293 -13.234 2.514 1 98.62 190 GLY A N 1
ATOM 1502 C CA . GLY A 1 190 ? 5.973 -13 1.25 1 98.62 190 GLY A CA 1
ATOM 1503 C C . GLY A 1 190 ? 7.176 -12.086 1.38 1 98.62 190 GLY A C 1
ATOM 1504 O O . GLY A 1 190 ? 7.348 -11.414 2.402 1 98.62 190 GLY A O 1
ATOM 1505 N N . SER A 1 191 ? 8.008 -12.117 0.361 1 98.75 191 SER A N 1
ATOM 1506 C CA . SER A 1 191 ? 9.18 -11.25 0.296 1 98.75 191 SER A CA 1
ATOM 1507 C C . SER A 1 191 ? 9.406 -10.734 -1.119 1 98.75 191 SER A C 1
ATOM 1509 O O . SER A 1 191 ? 9.148 -11.438 -2.096 1 98.75 191 SER A O 1
ATOM 1511 N N . LEU A 1 192 ? 9.766 -9.492 -1.25 1 98.94 192 LEU A N 1
ATOM 1512 C CA . LEU A 1 192 ? 10.281 -8.875 -2.469 1 98.94 192 LEU A CA 1
ATOM 1513 C C . LEU A 1 192 ? 11.805 -8.828 -2.449 1 98.94 192 LEU A C 1
ATOM 1515 O O . LEU A 1 192 ? 12.398 -8.273 -1.521 1 98.94 192 LEU A O 1
ATOM 1519 N N . GLU A 1 193 ? 12.422 -9.422 -3.482 1 98.88 193 GLU A N 1
ATOM 1520 C CA . GLU A 1 193 ? 13.867 -9.617 -3.494 1 98.88 193 GLU A CA 1
ATOM 1521 C C . GLU A 1 193 ? 14.484 -9.086 -4.785 1 98.88 193 GLU A C 1
ATOM 1523 O O . GLU A 1 193 ? 13.797 -8.953 -5.801 1 98.88 193 GLU A O 1
ATOM 1528 N N . ASP A 1 194 ? 15.742 -8.75 -4.684 1 98.44 194 ASP A N 1
ATOM 1529 C CA . ASP A 1 194 ? 16.469 -8.344 -5.871 1 98.44 194 ASP A CA 1
ATOM 1530 C C . ASP A 1 194 ? 17.234 -9.516 -6.48 1 98.44 194 ASP A C 1
ATOM 1532 O O . ASP A 1 194 ? 17.016 -10.672 -6.102 1 98.44 194 ASP A O 1
ATOM 1536 N N . GLU A 1 195 ? 18.031 -9.227 -7.5 1 97.69 195 GLU A N 1
ATOM 1537 C CA . GLU A 1 195 ? 18.75 -10.219 -8.289 1 97.69 195 GLU A CA 1
ATOM 1538 C C . GLU A 1 195 ? 19.656 -11.078 -7.406 1 97.69 195 GLU A C 1
ATOM 1540 O O . GLU A 1 195 ? 19.859 -12.258 -7.68 1 97.69 195 GLU A O 1
ATOM 1545 N N . GLN A 1 196 ? 20.109 -10.523 -6.328 1 97.44 196 GLN A N 1
ATOM 1546 C CA . GLN A 1 196 ? 21.047 -11.227 -5.465 1 97.44 196 GLN A CA 1
ATOM 1547 C C . GLN A 1 196 ? 20.328 -11.992 -4.363 1 97.44 196 GLN A C 1
ATOM 1549 O O . GLN A 1 196 ? 20.969 -12.617 -3.514 1 97.44 196 GLN A O 1
ATOM 1554 N N . GLY A 1 197 ? 19.062 -11.961 -4.312 1 97.12 197 GLY A N 1
ATOM 1555 C CA . GLY A 1 197 ? 18.297 -12.648 -3.289 1 97.12 197 GLY A CA 1
ATOM 1556 C C . GLY A 1 197 ? 18.156 -11.844 -2.01 1 97.12 197 GLY A C 1
ATOM 1557 O O . GLY A 1 197 ? 17.703 -12.367 -0.988 1 97.12 197 GLY A O 1
ATOM 1558 N N . ARG A 1 198 ? 18.609 -10.562 -2.076 1 98.12 198 ARG A N 1
ATOM 1559 C CA . ARG A 1 198 ? 18.438 -9.695 -0.92 1 98.12 198 ARG A CA 1
ATOM 1560 C C . ARG A 1 198 ? 16.953 -9.336 -0.725 1 98.12 198 ARG A C 1
ATOM 1562 O O . ARG A 1 198 ? 16.297 -8.906 -1.665 1 98.12 198 ARG A O 1
ATOM 1569 N N . VAL A 1 199 ? 16.484 -9.594 0.522 1 98.69 199 VAL A N 1
ATOM 1570 C CA . VAL A 1 199 ? 15.109 -9.227 0.852 1 98.69 199 VAL A CA 1
ATOM 1571 C C . VAL A 1 199 ? 15.008 -7.715 1.049 1 98.69 199 VAL A C 1
ATOM 1573 O O . VAL A 1 199 ? 15.664 -7.152 1.931 1 98.69 199 VAL A O 1
ATOM 1576 N N . LEU A 1 200 ? 14.219 -7.043 0.231 1 98.88 200 LEU A N 1
ATOM 1577 C CA . LEU A 1 200 ? 14.062 -5.594 0.292 1 98.88 200 LEU A CA 1
ATOM 1578 C C . LEU A 1 200 ? 12.773 -5.215 1.019 1 98.88 200 LEU A C 1
ATOM 1580 O O . LEU A 1 200 ? 12.695 -4.152 1.639 1 98.88 200 LEU A O 1
ATOM 1584 N N . THR A 1 201 ? 11.773 -6.02 0.919 1 98.88 201 THR A N 1
ATOM 1585 C CA . THR A 1 201 ? 10.477 -5.844 1.563 1 98.88 201 THR A CA 1
ATOM 1586 C C . THR A 1 201 ? 9.875 -7.191 1.948 1 98.88 201 THR A C 1
ATOM 1588 O O . THR A 1 201 ? 9.945 -8.148 1.178 1 98.88 201 THR A O 1
ATOM 1591 N N . GLU A 1 202 ? 9.32 -7.27 3.137 1 98.75 202 GLU A N 1
ATOM 1592 C CA . GLU A 1 202 ? 8.57 -8.438 3.59 1 98.75 202 GLU A CA 1
ATOM 1593 C C . GLU A 1 202 ? 7.137 -8.062 3.973 1 98.75 202 GLU A C 1
ATOM 1595 O O . GLU A 1 202 ? 6.887 -6.941 4.426 1 98.75 202 GLU A O 1
ATOM 1600 N N . ALA A 1 203 ? 6.312 -9.008 3.801 1 98.81 203 ALA A N 1
ATOM 1601 C CA . ALA A 1 203 ? 4.934 -8.75 4.219 1 98.81 203 ALA A CA 1
ATOM 1602 C C . ALA A 1 203 ? 4.27 -10.031 4.723 1 98.81 203 ALA A C 1
ATOM 1604 O O . ALA A 1 203 ? 4.645 -11.133 4.32 1 98.81 203 ALA A O 1
ATOM 1605 N N . ASN A 1 204 ? 3.41 -9.906 5.598 1 98.69 204 ASN A N 1
ATOM 1606 C CA . ASN A 1 204 ? 2.49 -10.961 6.004 1 98.69 204 ASN A CA 1
ATOM 1607 C C . ASN A 1 204 ? 1.068 -10.438 6.172 1 98.69 204 ASN A C 1
ATOM 1609 O O . ASN A 1 204 ? 0.87 -9.242 6.418 1 98.69 204 ASN A O 1
ATOM 1613 N N . GLY A 1 205 ? 0.144 -11.258 5.977 1 98.44 205 GLY A N 1
ATOM 1614 C CA . GLY A 1 205 ? -1.245 -10.828 6.047 1 98.44 205 GLY A CA 1
ATOM 1615 C C . GLY A 1 205 ? -2.191 -11.953 6.438 1 98.44 205 GLY A C 1
ATOM 1616 O O . GLY A 1 205 ? -1.799 -13.117 6.477 1 98.44 205 GLY A O 1
ATOM 1617 N N . LEU A 1 206 ? -3.346 -11.531 6.809 1 98.44 206 LEU A N 1
ATOM 1618 C CA . LEU A 1 206 ? -4.445 -12.422 7.16 1 98.44 206 LEU A CA 1
ATOM 1619 C C . LEU A 1 206 ? -5.637 -12.203 6.23 1 98.44 206 LEU A C 1
ATOM 1621 O O . LEU A 1 206 ? -6.066 -11.07 6.016 1 98.44 206 LEU A O 1
ATOM 1625 N N . TRP A 1 207 ? -6.09 -13.211 5.613 1 96.62 207 TRP A N 1
ATOM 1626 C CA . TRP A 1 207 ? -7.332 -13.242 4.848 1 96.62 207 TRP A CA 1
ATOM 1627 C C . TRP A 1 207 ? -8.375 -14.102 5.543 1 96.62 207 TRP A C 1
ATOM 1629 O O . TRP A 1 207 ? -8.055 -15.141 6.121 1 96.62 207 TRP A O 1
ATOM 1639 N N . ILE A 1 208 ? -9.578 -13.641 5.48 1 94.56 208 ILE A N 1
ATOM 1640 C CA . ILE A 1 208 ? -10.656 -14.352 6.152 1 94.5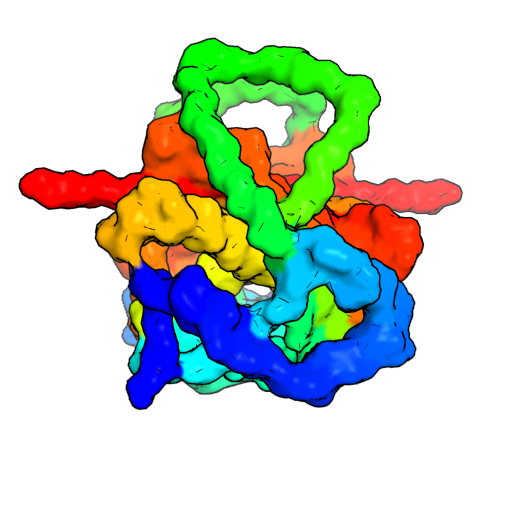6 208 ILE A CA 1
ATOM 1641 C C . ILE A 1 208 ? -11.758 -14.688 5.152 1 94.56 208 ILE A C 1
ATOM 1643 O O . ILE A 1 208 ? -12.219 -13.812 4.418 1 94.56 208 ILE A O 1
ATOM 1647 N N . ALA A 1 209 ? -12.125 -15.945 5.145 1 88.81 209 ALA A N 1
ATOM 1648 C CA . ALA A 1 209 ? -13.242 -16.375 4.301 1 88.81 209 ALA A CA 1
ATOM 1649 C C . ALA A 1 209 ? -14.57 -15.859 4.852 1 88.81 209 ALA A C 1
ATOM 1651 O O . ALA A 1 209 ? -14.812 -15.906 6.059 1 88.81 209 ALA A O 1
ATOM 1652 N N . ALA A 1 210 ? -15.398 -15.281 3.953 1 84.94 210 ALA A N 1
ATOM 1653 C CA . ALA A 1 210 ? -16.719 -14.789 4.348 1 84.94 210 ALA A CA 1
ATOM 1654 C C . ALA A 1 210 ? -17.578 -15.914 4.895 1 84.94 210 ALA A C 1
ATOM 1656 O O . ALA A 1 210 ? -17.484 -17.062 4.438 1 84.94 210 ALA A O 1
ATOM 1657 N N . LYS A 1 211 ? -18.344 -15.523 5.973 1 74.94 211 LYS A N 1
ATOM 1658 C CA . LYS A 1 211 ? -19.281 -16.5 6.523 1 74.94 211 LYS A CA 1
ATOM 1659 C C . LYS A 1 211 ? -20.375 -16.844 5.52 1 74.94 211 LYS A C 1
ATOM 1661 O O . LYS A 1 211 ? -20.875 -15.953 4.816 1 74.94 211 LYS A O 1
ATOM 1666 N N . GLU A 1 212 ? -20.531 -18.109 5.117 1 61.94 212 GLU A N 1
ATOM 1667 C CA . GLU A 1 212 ? -21.625 -18.547 4.258 1 61.94 212 GLU A CA 1
ATOM 1668 C C . GLU A 1 212 ? -22.984 -18.25 4.898 1 61.94 212 GLU A C 1
ATOM 1670 O O . GLU A 1 212 ? -23.156 -18.438 6.105 1 61.94 212 GLU A O 1
ATOM 1675 N N . LYS A 1 213 ? -23.609 -17.156 4.477 1 48.94 213 LYS A N 1
ATOM 1676 C CA . LYS A 1 213 ? -24.969 -17.047 5.008 1 48.94 213 LYS A CA 1
ATOM 1677 C C . LYS A 1 213 ? -25.734 -18.359 4.863 1 48.94 213 LYS A C 1
ATOM 1679 O O . LYS A 1 213 ? -25.781 -18.922 3.773 1 48.94 213 LYS A O 1
ATOM 1684 N N . LEU A 1 214 ? -25.734 -19.031 5.902 1 39.31 214 LEU A N 1
ATOM 1685 C CA . LEU A 1 214 ? -26.734 -20.094 5.887 1 39.31 214 LEU A CA 1
ATOM 1686 C C . LEU A 1 214 ? -28.125 -19.531 5.578 1 39.31 214 LEU A C 1
ATOM 1688 O O . LEU A 1 214 ? -28.484 -18.453 6.047 1 39.31 214 LEU A O 1
ATOM 1692 N N . MET B 1 1 ? 13.195 23.984 -10.156 1 49.91 1 MET B N 1
ATOM 1693 C CA . MET B 1 1 ? 13.664 23.141 -9.07 1 49.91 1 MET B CA 1
ATOM 1694 C C . MET B 1 1 ? 12.562 22.906 -8.039 1 49.91 1 MET B C 1
ATOM 1696 O O . MET B 1 1 ? 11.898 23.844 -7.613 1 49.91 1 MET B O 1
ATOM 1700 N N . GLY B 1 2 ? 11.75 21.875 -8.008 1 61.25 2 GLY B N 1
ATOM 1701 C CA . GLY B 1 2 ? 10.68 21.766 -7.031 1 61.25 2 GLY B CA 1
ATOM 1702 C C . GLY B 1 2 ? 11.18 21.562 -5.613 1 61.25 2 GLY B C 1
ATOM 1703 O O . GLY B 1 2 ? 12.383 21.438 -5.387 1 61.25 2 GLY B O 1
ATOM 1704 N N . PRO B 1 3 ? 10.32 21.781 -4.648 1 73.75 3 PRO B N 1
ATOM 1705 C CA . PRO B 1 3 ? 10.734 21.609 -3.252 1 73.75 3 PRO B CA 1
ATOM 1706 C C . PRO B 1 3 ? 11.25 20.203 -2.951 1 73.75 3 PRO B C 1
ATOM 1708 O O . PRO B 1 3 ? 11.039 19.281 -3.744 1 73.75 3 PRO B O 1
ATOM 1711 N N . ASP B 1 4 ? 12.141 20.156 -1.989 1 79.5 4 ASP B N 1
ATOM 1712 C CA . ASP B 1 4 ? 12.602 18.859 -1.525 1 79.5 4 ASP B CA 1
ATOM 1713 C C . ASP B 1 4 ? 12.18 18.594 -0.081 1 79.5 4 ASP B C 1
ATOM 1715 O O . ASP B 1 4 ? 11.641 19.5 0.579 1 79.5 4 ASP B O 1
ATOM 1719 N N . TRP B 1 5 ? 12.266 17.438 0.39 1 81.75 5 TRP B N 1
ATOM 1720 C CA . TRP B 1 5 ? 11.766 17.016 1.696 1 81.75 5 TRP B CA 1
ATOM 1721 C C . TRP B 1 5 ? 12.625 17.594 2.816 1 81.75 5 TRP B C 1
ATOM 1723 O O . TRP B 1 5 ? 12.211 17.609 3.98 1 81.75 5 TRP B O 1
ATOM 1733 N N . THR B 1 6 ? 13.758 18.188 2.535 1 81.5 6 THR B N 1
ATOM 1734 C CA . THR B 1 6 ? 14.625 18.797 3.529 1 81.5 6 THR B CA 1
ATOM 1735 C C . THR B 1 6 ? 13.961 20.016 4.152 1 81.5 6 THR B C 1
ATOM 1737 O O . THR B 1 6 ? 14.023 20.219 5.367 1 81.5 6 THR B O 1
ATOM 1740 N N . ASP B 1 7 ? 13.305 20.844 3.324 1 84.56 7 ASP B N 1
ATOM 1741 C CA . ASP B 1 7 ? 12.625 22.047 3.795 1 84.56 7 ASP B CA 1
ATOM 1742 C C . ASP B 1 7 ? 11.109 21.875 3.764 1 84.56 7 ASP B C 1
ATOM 1744 O O . ASP B 1 7 ? 10.367 22.828 3.535 1 84.56 7 ASP B O 1
ATOM 1748 N N . PHE B 1 8 ? 10.68 20.672 3.977 1 89.81 8 PHE B N 1
ATOM 1749 C CA . PHE B 1 8 ? 9.289 20.266 3.852 1 89.81 8 PHE B CA 1
ATOM 1750 C C . PHE B 1 8 ? 8.391 21.156 4.715 1 89.81 8 PHE B C 1
ATOM 1752 O O . PHE B 1 8 ? 7.418 21.734 4.223 1 89.81 8 PHE B O 1
ATOM 1759 N N . LEU B 1 9 ? 8.695 21.266 6.027 1 88.75 9 LEU B N 1
ATOM 1760 C CA . LEU B 1 9 ? 7.809 21.969 6.949 1 88.75 9 LEU B CA 1
ATOM 1761 C C . LEU B 1 9 ? 7.734 23.453 6.605 1 88.75 9 LEU B C 1
ATOM 1763 O O . LEU B 1 9 ? 6.652 24.031 6.598 1 88.75 9 LEU B O 1
ATOM 1767 N N . ALA B 1 10 ? 8.852 24.047 6.328 1 88.5 10 ALA B N 1
ATOM 1768 C CA . ALA B 1 10 ? 8.891 25.453 5.918 1 88.5 10 ALA B CA 1
ATOM 1769 C C . ALA B 1 10 ? 8.102 25.672 4.625 1 88.5 10 ALA B C 1
ATOM 1771 O O . ALA B 1 10 ? 7.371 26.641 4.492 1 88.5 10 ALA B O 1
ATOM 1772 N N . TYR B 1 11 ? 8.219 24.75 3.742 1 91.69 11 TYR B N 1
ATOM 1773 C CA . TYR B 1 11 ? 7.562 24.875 2.443 1 91.69 11 TYR B CA 1
ATOM 1774 C C . TYR B 1 11 ? 6.047 24.812 2.592 1 91.69 11 TYR B C 1
ATOM 1776 O O . TYR B 1 11 ? 5.336 25.672 2.059 1 91.69 11 TYR B O 1
ATOM 1784 N N . ILE B 1 12 ? 5.555 23.812 3.354 1 92.19 12 ILE B N 1
ATOM 1785 C CA . ILE B 1 12 ? 4.105 23.625 3.381 1 92.19 12 ILE B CA 1
ATOM 1786 C C . ILE B 1 12 ? 3.461 24.734 4.215 1 92.19 12 ILE B C 1
ATOM 1788 O O . ILE B 1 12 ? 2.295 25.078 4.012 1 92.19 12 ILE B O 1
ATOM 1792 N N . THR B 1 13 ? 4.148 25.328 5.098 1 87.69 13 THR B N 1
ATOM 1793 C CA . THR B 1 13 ? 3.596 26.375 5.945 1 87.69 13 THR B CA 1
ATOM 1794 C C . THR B 1 13 ? 3.604 27.719 5.219 1 87.69 13 THR B C 1
ATOM 1796 O O . THR B 1 13 ? 2.803 28.594 5.531 1 87.69 13 THR B O 1
ATOM 1799 N N . SER B 1 14 ? 4.453 27.875 4.211 1 91.5 14 SER B N 1
ATOM 1800 C CA . SER B 1 14 ? 4.598 29.172 3.561 1 91.5 14 SER B CA 1
ATOM 1801 C C . SER B 1 14 ? 3.934 29.172 2.188 1 91.5 14 SER B C 1
ATOM 1803 O O . SER B 1 14 ? 3.719 30.234 1.603 1 91.5 14 SER B O 1
ATOM 1805 N N . THR B 1 15 ? 3.717 28.078 1.592 1 93.56 15 THR B N 1
ATOM 1806 C CA . THR B 1 15 ? 3.127 27.984 0.261 1 93.56 15 THR B CA 1
ATOM 1807 C C . THR B 1 15 ? 1.604 28.062 0.337 1 93.56 15 THR B C 1
ATOM 1809 O O . THR B 1 15 ? 0.969 27.25 1.018 1 93.56 15 THR B O 1
ATOM 1812 N N . PRO B 1 16 ? 1.024 29 -0.333 1 94.75 16 PRO B N 1
ATOM 1813 C CA . PRO B 1 16 ? -0.438 29.094 -0.3 1 94.75 16 PRO B CA 1
ATOM 1814 C C . PRO B 1 16 ? -1.117 27.891 -0.958 1 94.75 16 PRO B C 1
ATOM 1816 O O . PRO B 1 16 ? -0.652 27.406 -1.991 1 94.75 16 PRO B O 1
ATOM 1819 N N . VAL B 1 17 ? -2.148 27.406 -0.349 1 96.19 17 VAL B N 1
ATOM 1820 C CA . VAL B 1 17 ? -2.961 26.344 -0.934 1 96.19 17 VAL B CA 1
ATOM 1821 C C . VAL B 1 17 ? -3.801 26.906 -2.08 1 96.19 17 VAL B C 1
ATOM 1823 O O . VAL B 1 17 ? -4.418 27.969 -1.943 1 96.19 17 VAL B O 1
ATOM 1826 N N . PRO B 1 18 ? -3.816 26.234 -3.238 1 93.94 18 PRO B N 1
ATOM 1827 C CA . PRO B 1 18 ? -4.719 26.688 -4.305 1 93.94 18 PRO B CA 1
ATOM 1828 C C . PRO B 1 18 ? -6.168 26.797 -3.84 1 93.94 18 PRO B C 1
ATOM 1830 O O . PRO B 1 18 ? -6.715 25.844 -3.277 1 93.94 18 PRO B O 1
ATOM 1833 N N . PRO B 1 19 ? -6.801 27.922 -4.062 1 95.56 19 PRO B N 1
ATOM 1834 C CA . PRO B 1 19 ? -8.156 28.125 -3.559 1 95.56 19 PRO B CA 1
ATOM 1835 C C . PRO B 1 19 ? -9.148 27.078 -4.055 1 95.56 19 PRO B C 1
ATOM 1837 O O . PRO B 1 19 ? -10.078 26.719 -3.332 1 95.56 19 PRO B O 1
ATOM 1840 N N . ASP B 1 20 ? -8.945 26.609 -5.281 1 96 20 ASP B N 1
ATOM 1841 C CA . ASP B 1 20 ? -9.859 25.625 -5.855 1 96 20 ASP B CA 1
ATOM 1842 C C . ASP B 1 20 ? -9.852 24.328 -5.055 1 96 20 ASP B C 1
ATOM 1844 O O . ASP B 1 20 ? -10.867 23.641 -4.973 1 96 20 ASP B O 1
ATOM 1848 N N . GLU B 1 21 ? -8.695 23.969 -4.496 1 95.31 21 GLU B N 1
ATOM 1849 C CA . GLU B 1 21 ? -8.609 22.766 -3.684 1 95.31 21 GLU B CA 1
ATOM 1850 C C . GLU B 1 21 ? -9.406 22.906 -2.391 1 95.31 21 GLU B C 1
ATOM 1852 O O . GLU B 1 21 ? -10.078 21.969 -1.964 1 95.31 21 GLU B O 1
ATOM 1857 N N . ILE B 1 22 ? -9.352 24.062 -1.812 1 97.56 22 ILE B N 1
ATOM 1858 C CA . ILE B 1 22 ? -10.102 24.328 -0.591 1 97.56 22 ILE B CA 1
ATOM 1859 C C . ILE B 1 22 ? -11.594 24.359 -0.904 1 97.56 22 ILE B C 1
ATOM 1861 O O . ILE B 1 22 ? -12.398 23.719 -0.223 1 97.56 22 ILE B O 1
ATOM 1865 N N . GLU B 1 23 ? -11.984 25.094 -1.96 1 97.44 23 GLU B N 1
ATOM 1866 C CA . GLU B 1 23 ? -13.383 25.281 -2.324 1 97.44 23 GLU B CA 1
ATOM 1867 C C . GLU B 1 23 ? -14.039 23.953 -2.695 1 97.44 23 GLU B C 1
ATOM 1869 O O . GLU B 1 23 ? -15.219 23.75 -2.414 1 97.44 23 GLU B O 1
ATOM 1874 N N . HIS B 1 24 ? -13.281 23.156 -3.336 1 98 24 HIS B N 1
ATOM 1875 C CA . HIS B 1 24 ? -13.812 21.844 -3.689 1 98 24 HIS B CA 1
ATOM 1876 C C . HIS B 1 24 ? -14.359 21.109 -2.461 1 98 24 HIS B C 1
ATOM 1878 O O . HIS B 1 24 ? -15.5 20.656 -2.461 1 98 24 HIS B O 1
ATOM 1884 N N . PHE B 1 25 ? -13.586 21.031 -1.439 1 98.06 25 PHE B N 1
ATOM 1885 C CA . PHE B 1 25 ? -13.969 20.25 -0.275 1 98.06 25 PHE B CA 1
ATOM 1886 C C . PHE B 1 25 ? -14.953 21.016 0.6 1 98.06 25 PHE B C 1
ATOM 1888 O O . PHE B 1 25 ? -15.711 20.406 1.365 1 98.06 25 PHE B O 1
ATOM 1895 N N . ARG B 1 26 ? -14.984 22.328 0.516 1 96.25 26 ARG B N 1
ATOM 1896 C CA . ARG B 1 26 ? -15.969 23.125 1.241 1 96.25 26 ARG B CA 1
ATOM 1897 C C . ARG B 1 26 ? -17.391 22.781 0.79 1 96.25 26 ARG B C 1
ATOM 1899 O O . ARG B 1 26 ? -18.344 22.969 1.541 1 96.25 26 ARG B O 1
ATOM 1906 N N . THR B 1 27 ? -17.516 22.281 -0.423 1 95.62 27 THR B N 1
ATOM 1907 C CA . THR B 1 27 ? -18.828 21.969 -0.979 1 95.62 27 THR B CA 1
ATOM 1908 C C . THR B 1 27 ? -19.219 20.531 -0.647 1 95.62 27 THR B C 1
ATOM 1910 O O . THR B 1 27 ? -20.25 20.031 -1.133 1 95.62 27 THR B O 1
ATOM 1913 N N . THR B 1 28 ? -18.406 19.844 0.08 1 96.75 28 THR B N 1
ATOM 1914 C CA . THR B 1 28 ? -18.688 18.469 0.479 1 96.75 28 THR B CA 1
ATOM 1915 C C . THR B 1 28 ? -18.906 18.375 1.985 1 96.75 28 THR B C 1
ATOM 1917 O O . THR B 1 28 ? -18.859 19.375 2.688 1 96.75 28 THR B O 1
ATOM 1920 N N . TRP B 1 29 ? -19.203 17.125 2.463 1 97.88 29 TRP B N 1
ATOM 1921 C CA . TRP B 1 29 ? -19.375 16.875 3.891 1 97.88 29 TRP B CA 1
ATOM 1922 C C . TRP B 1 29 ? -18.078 17.172 4.645 1 97.88 29 TRP B C 1
ATOM 1924 O O . TRP B 1 29 ? -18.078 17.281 5.875 1 97.88 29 TRP B O 1
ATOM 1934 N N . ALA B 1 30 ? -16.984 17.328 3.916 1 97.69 30 ALA B N 1
ATOM 1935 C CA . ALA B 1 30 ? -15.672 17.516 4.539 1 97.69 30 ALA B CA 1
ATOM 1936 C C . ALA B 1 30 ? -15.484 18.953 5.012 1 97.69 30 ALA B C 1
ATOM 1938 O O . ALA B 1 30 ? -14.461 19.297 5.609 1 97.69 30 ALA B O 1
ATOM 1939 N N . THR B 1 31 ? -16.406 19.812 4.762 1 97.94 31 THR B N 1
ATOM 1940 C CA . THR B 1 31 ? -16.359 21.234 5.121 1 97.94 31 THR B CA 1
ATOM 1941 C C . THR B 1 31 ? -16.109 21.391 6.617 1 97.94 31 THR B C 1
ATOM 1943 O O . THR B 1 31 ? -15.469 22.359 7.039 1 97.94 31 THR B O 1
ATOM 1946 N N . LYS B 1 32 ? -16.531 20.5 7.406 1 97.69 32 LYS B N 1
ATOM 1947 C CA . LYS B 1 32 ? -16.375 20.594 8.859 1 97.69 32 LYS B CA 1
ATOM 1948 C C . LYS B 1 32 ? -14.898 20.609 9.258 1 97.69 32 LYS B C 1
ATOM 1950 O O . LYS B 1 32 ? -14.539 21.188 10.289 1 97.69 32 LYS B O 1
ATOM 1955 N N . TYR B 1 33 ? -14.078 19.953 8.469 1 97.69 33 TYR B N 1
ATOM 1956 C CA . TYR B 1 33 ? -12.648 19.938 8.758 1 97.69 33 TYR B CA 1
ATOM 1957 C C . TYR B 1 33 ? -12 21.266 8.352 1 97.69 33 TYR B C 1
ATOM 1959 O O . TYR B 1 33 ? -11.078 21.734 9.023 1 97.69 33 TYR B O 1
ATOM 1967 N N . ILE B 1 34 ? -12.477 21.859 7.281 1 97.12 34 ILE B N 1
ATOM 1968 C CA . ILE B 1 34 ? -11.961 23.125 6.77 1 97.12 34 ILE B CA 1
ATOM 1969 C C . ILE B 1 34 ? -12.312 24.25 7.73 1 97.12 34 ILE B C 1
ATOM 1971 O O . ILE B 1 34 ? -11.508 25.156 7.969 1 97.12 34 ILE B O 1
ATOM 1975 N N . ASP B 1 35 ? -13.445 24.141 8.344 1 96.5 35 ASP B N 1
ATOM 1976 C CA . ASP B 1 35 ? -13.961 25.203 9.203 1 96.5 35 ASP B CA 1
ATOM 1977 C C . ASP B 1 35 ? -13.477 25.047 10.641 1 96.5 35 ASP B C 1
ATOM 1979 O O . ASP B 1 35 ? -13.703 25.922 11.484 1 96.5 35 ASP B O 1
ATOM 1983 N N . ASP B 1 36 ? -12.914 23.906 10.977 1 96.94 36 ASP B N 1
ATOM 1984 C CA . ASP B 1 36 ? -12.375 23.703 12.32 1 96.94 36 ASP B CA 1
ATOM 1985 C C . ASP B 1 36 ? -11.211 24.656 12.586 1 96.94 36 ASP B C 1
ATOM 1987 O O . ASP B 1 36 ? -10.164 24.562 11.938 1 96.94 36 ASP B O 1
ATOM 1991 N N . PRO B 1 37 ? -11.305 25.562 13.547 1 96.31 37 PRO B N 1
ATOM 1992 C CA . PRO B 1 37 ? -10.273 26.578 13.766 1 96.31 37 PRO B CA 1
ATOM 1993 C C . PRO B 1 37 ? -8.977 25.984 14.312 1 96.31 37 PRO B C 1
ATOM 1995 O O . PRO B 1 37 ? -7.949 26.672 14.344 1 96.31 37 PRO B O 1
ATOM 1998 N N . ALA B 1 38 ? -9.031 24.766 14.719 1 95.94 38 ALA B N 1
ATOM 1999 C CA . ALA B 1 38 ? -7.836 24.125 15.266 1 95.94 38 ALA B CA 1
ATOM 2000 C C . ALA B 1 38 ? -6.863 23.734 14.156 1 95.94 38 ALA B C 1
ATOM 2002 O O . ALA B 1 38 ? -5.699 23.422 14.422 1 95.94 38 ALA B O 1
ATOM 2003 N N . TYR B 1 39 ? -7.383 23.719 12.898 1 96.88 39 TYR B N 1
ATOM 2004 C CA . TYR B 1 39 ? -6.578 23.234 11.781 1 96.88 39 TYR B CA 1
ATOM 2005 C C . TYR B 1 39 ? -6.398 24.328 10.727 1 96.88 39 TYR B C 1
ATOM 2007 O O . TYR B 1 39 ? -7.176 25.281 10.672 1 96.88 39 TYR B O 1
ATOM 2015 N N . LYS B 1 40 ? -5.391 24.266 9.969 1 95.88 40 LYS B N 1
ATOM 2016 C CA . LYS B 1 40 ? -5.168 25.125 8.812 1 95.88 40 LYS B CA 1
ATOM 2017 C C . LYS B 1 40 ? -4.82 24.297 7.57 1 95.88 40 LYS B C 1
ATOM 2019 O O . LYS B 1 40 ? -4.121 23.297 7.664 1 95.88 40 LYS B O 1
ATOM 2024 N N . PRO B 1 41 ? -5.324 24.672 6.41 1 97.06 41 PRO B N 1
ATOM 2025 C CA . PRO B 1 41 ? -4.945 23.984 5.172 1 97.06 41 PRO B CA 1
ATOM 2026 C C . PRO B 1 41 ? -3.49 24.234 4.781 1 97.06 41 PRO B C 1
ATOM 2028 O O . PRO B 1 41 ? -2.973 25.328 4.988 1 97.06 41 PRO B O 1
ATOM 2031 N N . VAL B 1 42 ? -2.834 23.234 4.293 1 96.5 42 VAL B N 1
ATOM 2032 C CA . VAL B 1 42 ? -1.509 23.328 3.693 1 96.5 42 VAL B CA 1
ATOM 2033 C C . VAL B 1 42 ? -1.483 22.562 2.373 1 96.5 42 VAL B C 1
ATOM 2035 O O . VAL B 1 42 ? -2.375 21.766 2.1 1 96.5 42 VAL B O 1
ATOM 2038 N N . VAL B 1 43 ? -0.512 22.844 1.565 1 95.19 43 VAL B N 1
ATOM 2039 C CA . VAL B 1 43 ? -0.38 22.094 0.315 1 95.19 43 VAL B CA 1
ATOM 2040 C C . VAL B 1 43 ? -0.034 20.641 0.61 1 95.19 43 VAL B C 1
ATOM 2042 O O . VAL B 1 43 ? 0.707 20.344 1.553 1 95.19 43 VAL B O 1
ATOM 2045 N N . THR B 1 44 ? -0.599 19.75 -0.169 1 94 44 THR B N 1
ATOM 2046 C CA . THR B 1 44 ? -0.182 18.359 -0.091 1 94 44 THR B CA 1
ATOM 2047 C C . THR B 1 44 ? 1.175 18.156 -0.76 1 94 44 THR B C 1
ATOM 2049 O O . THR B 1 44 ? 1.255 18 -1.98 1 94 44 THR B O 1
ATOM 2052 N N . PHE B 1 45 ? 2.174 18.062 -0.003 1 94.44 45 PHE B N 1
ATOM 2053 C CA . PHE B 1 45 ? 3.553 18.188 -0.458 1 94.44 45 PHE B CA 1
ATOM 2054 C C . PHE B 1 45 ? 3.869 17.109 -1.5 1 94.44 45 PHE B C 1
ATOM 2056 O O . PHE B 1 45 ? 4.488 17.406 -2.527 1 94.44 45 PHE B O 1
ATOM 2063 N N . SER B 1 46 ? 3.42 15.922 -1.274 1 95.25 46 SER B N 1
ATOM 2064 C CA . SER B 1 46 ? 3.783 14.805 -2.133 1 95.25 46 SER B CA 1
ATOM 2065 C C . SER B 1 46 ? 3.08 14.891 -3.482 1 95.25 46 SER B C 1
ATOM 2067 O O . SER B 1 46 ? 3.441 14.18 -4.422 1 95.25 46 SER B O 1
ATOM 2069 N N . ARG B 1 47 ? 2.115 15.758 -3.625 1 95.81 47 ARG B N 1
ATOM 2070 C CA . ARG B 1 47 ? 1.366 15.867 -4.871 1 95.81 47 ARG B CA 1
ATOM 2071 C C . ARG B 1 47 ? 1.896 17.016 -5.727 1 95.81 47 ARG B C 1
ATOM 2073 O O . ARG B 1 47 ? 1.379 17.281 -6.812 1 95.81 47 ARG B O 1
ATOM 2080 N N . ILE B 1 48 ? 2.885 17.688 -5.188 1 94.25 48 ILE B N 1
ATOM 2081 C CA . ILE B 1 48 ? 3.557 18.734 -5.949 1 94.25 48 ILE B CA 1
ATOM 2082 C C . ILE B 1 48 ? 4.676 18.125 -6.793 1 94.25 48 ILE B C 1
ATOM 2084 O O . ILE B 1 48 ? 5.598 17.516 -6.258 1 94.25 48 ILE B O 1
ATOM 2088 N N . PRO B 1 49 ? 4.551 18.281 -8.102 1 91.75 49 PRO B N 1
ATOM 2089 C CA . PRO B 1 49 ? 5.621 17.75 -8.945 1 91.75 49 PRO B CA 1
ATOM 2090 C C . PRO B 1 49 ? 7 18.266 -8.555 1 91.75 49 PRO B C 1
ATOM 2092 O O . PRO B 1 49 ? 7.152 19.438 -8.219 1 91.75 49 PRO B O 1
ATOM 2095 N N . LYS B 1 50 ? 7.914 17.391 -8.539 1 91.06 50 LYS B N 1
ATOM 2096 C CA . LYS B 1 50 ? 9.297 17.703 -8.195 1 91.06 50 LYS B CA 1
ATOM 2097 C C . LYS B 1 50 ? 10.25 17.25 -9.289 1 91.06 50 LYS B C 1
ATOM 2099 O O . LYS B 1 50 ? 9.867 16.516 -10.195 1 91.06 50 LYS B O 1
ATOM 2104 N N . SER B 1 51 ? 11.469 17.766 -9.18 1 85.12 51 SER B N 1
ATOM 2105 C CA . SER B 1 51 ? 12.5 17.391 -10.133 1 85.12 51 SER B CA 1
ATOM 2106 C C . SER B 1 51 ? 13.016 15.977 -9.859 1 85.12 51 SER B C 1
ATOM 2108 O O . SER B 1 51 ? 12.781 15.422 -8.781 1 85.12 51 SER B O 1
ATOM 2110 N N . GLU B 1 52 ? 13.625 15.344 -10.836 1 86.12 52 GLU B N 1
ATOM 2111 C CA . GLU B 1 52 ? 14.398 14.109 -10.727 1 86.12 52 GLU B CA 1
ATOM 2112 C C . GLU B 1 52 ? 13.508 12.922 -10.367 1 86.12 52 GLU B C 1
ATOM 2114 O O . GLU B 1 52 ? 13.961 11.961 -9.742 1 86.12 52 GLU B O 1
ATOM 2119 N N . GLY B 1 53 ? 12.18 13.023 -10.578 1 90.44 53 GLY B N 1
ATOM 2120 C CA . GLY B 1 53 ? 11.289 11.875 -10.445 1 90.44 53 GLY B CA 1
ATOM 2121 C C . GLY B 1 53 ? 10.859 11.625 -9.008 1 90.44 53 GLY B C 1
ATOM 2122 O O . GLY B 1 53 ? 10.391 10.539 -8.68 1 90.44 53 GLY B O 1
ATOM 2123 N N . VAL B 1 54 ? 11.062 12.664 -8.148 1 93.69 54 VAL B N 1
ATOM 2124 C CA . VAL B 1 54 ? 10.648 12.539 -6.754 1 93.69 54 VAL B CA 1
ATOM 2125 C C . VAL B 1 54 ? 9.133 12.641 -6.652 1 93.69 54 VAL B C 1
ATOM 2127 O O . VAL B 1 54 ? 8.508 13.484 -7.305 1 93.69 54 VAL B O 1
ATOM 2130 N N . ASP B 1 55 ? 8.484 11.711 -5.898 1 96.62 55 ASP B N 1
ATOM 2131 C CA . ASP B 1 55 ? 7.07 11.695 -5.535 1 96.62 55 ASP B CA 1
ATOM 2132 C C . ASP B 1 55 ? 6.195 11.461 -6.766 1 96.62 55 ASP B C 1
ATOM 2134 O O . ASP B 1 55 ? 5.023 11.852 -6.781 1 96.62 55 ASP B O 1
ATOM 2138 N N . THR B 1 56 ? 6.684 10.891 -7.844 1 98 56 THR B N 1
ATOM 2139 C CA . THR B 1 56 ? 5.926 10.727 -9.078 1 98 56 THR B CA 1
ATOM 2140 C C . THR B 1 56 ? 4.684 9.875 -8.844 1 98 56 THR B C 1
ATOM 2142 O O . THR B 1 56 ? 3.654 10.07 -9.492 1 98 56 THR B O 1
ATOM 2145 N N . PHE B 1 57 ? 4.723 8.961 -7.926 1 98.69 57 PHE B N 1
ATOM 2146 C CA . PHE B 1 57 ? 3.551 8.125 -7.707 1 98.69 57 PHE B CA 1
ATOM 2147 C C . PHE B 1 57 ? 2.355 8.969 -7.277 1 98.69 57 PHE B C 1
ATOM 2149 O O . PHE B 1 57 ? 1.285 8.891 -7.887 1 98.69 57 PHE B O 1
ATOM 2156 N N . PHE B 1 58 ? 2.508 9.867 -6.297 1 98.5 58 PHE B N 1
ATOM 2157 C CA . PHE B 1 58 ? 1.404 10.664 -5.773 1 98.5 58 PHE B CA 1
ATOM 2158 C C . PHE B 1 58 ? 1.209 11.93 -6.598 1 98.5 58 PHE B C 1
ATOM 2160 O O . PHE B 1 58 ? 0.094 12.445 -6.695 1 98.5 58 PHE B O 1
ATOM 2167 N N . ALA B 1 59 ? 2.322 12.422 -7.195 1 97.88 59 ALA B N 1
ATOM 2168 C CA . ALA B 1 59 ? 2.246 13.703 -7.898 1 97.88 59 ALA B CA 1
ATOM 2169 C C . ALA B 1 59 ? 1.843 13.508 -9.352 1 97.88 59 ALA B C 1
ATOM 2171 O O . ALA B 1 59 ? 1.465 14.461 -10.039 1 97.88 59 ALA B O 1
ATOM 2172 N N . LYS B 1 60 ? 1.89 12.281 -9.82 1 98.06 60 LYS B N 1
ATOM 2173 C CA . LYS B 1 60 ? 1.622 12.039 -11.234 1 98.06 60 LYS B CA 1
ATOM 2174 C C . LYS B 1 60 ? 0.744 10.805 -11.422 1 98.06 60 LYS B C 1
ATOM 2176 O O . LYS B 1 60 ? -0.407 10.914 -11.852 1 98.06 60 LYS B O 1
ATOM 2181 N N . THR B 1 61 ? 1.106 9.68 -11.055 1 98.75 61 THR B N 1
ATOM 2182 C CA . THR B 1 61 ? 0.499 8.398 -11.398 1 98.75 61 THR B CA 1
ATOM 2183 C C . THR B 1 61 ? -0.925 8.312 -10.859 1 98.75 61 THR B C 1
ATOM 2185 O O . THR B 1 61 ? -1.838 7.875 -11.562 1 98.75 61 THR B O 1
ATOM 2188 N N . ILE B 1 62 ? -1.095 8.711 -9.57 1 98.69 62 ILE B N 1
ATOM 2189 C CA . ILE B 1 62 ? -2.455 8.586 -9.055 1 98.69 62 ILE B CA 1
ATOM 2190 C C . ILE B 1 62 ? -3.051 9.977 -8.836 1 98.69 62 ILE B C 1
ATOM 2192 O O . ILE B 1 62 ? -3.957 10.141 -8.016 1 98.69 62 ILE B O 1
ATOM 2196 N N . ARG B 1 63 ? -2.475 10.961 -9.492 1 98.38 63 ARG B N 1
ATOM 2197 C CA . ARG B 1 63 ? -3.064 12.297 -9.523 1 98.38 63 ARG B CA 1
ATOM 2198 C C . ARG B 1 63 ? -3.748 12.562 -10.867 1 98.38 63 ARG B C 1
ATOM 2200 O O . ARG B 1 63 ? -3.154 13.164 -11.766 1 98.38 63 ARG B O 1
ATOM 2207 N N . SER B 1 64 ? -4.949 12.164 -11.016 1 98.12 64 SER B N 1
ATOM 2208 C CA . SER B 1 64 ? -5.719 12.32 -12.242 1 98.12 64 SER B CA 1
ATOM 2209 C C . SER B 1 64 ? -7.215 12.367 -11.961 1 98.12 64 SER B C 1
ATOM 2211 O O . SER B 1 64 ? -7.648 12.062 -10.844 1 98.12 64 SER B O 1
ATOM 2213 N N . ALA B 1 65 ? -8 12.625 -12.992 1 98.38 65 ALA B N 1
ATOM 2214 C CA . ALA B 1 65 ? -9.453 12.719 -12.867 1 98.38 65 ALA B CA 1
ATOM 2215 C C . ALA B 1 65 ? -10.062 11.367 -12.5 1 98.38 65 ALA B C 1
ATOM 2217 O O . ALA B 1 65 ? -11.109 11.305 -11.859 1 98.38 65 ALA B O 1
ATOM 2218 N N . SER B 1 66 ? -9.344 10.273 -12.812 1 98.56 66 SER B N 1
ATOM 2219 C CA . SER B 1 66 ? -9.938 8.953 -12.633 1 98.56 66 SER B CA 1
ATOM 2220 C C . SER B 1 66 ? -9.281 8.203 -11.477 1 98.56 66 SER B C 1
ATOM 2222 O O . SER B 1 66 ? -9.641 7.059 -11.188 1 98.56 66 SER B O 1
ATOM 2224 N N . THR B 1 67 ? -8.289 8.844 -10.797 1 98.75 67 THR B N 1
ATOM 2225 C CA . THR B 1 67 ? -7.676 8.25 -9.609 1 98.75 67 THR B CA 1
ATOM 2226 C C . THR B 1 67 ? -7.973 9.086 -8.375 1 98.75 67 THR B C 1
ATOM 2228 O O . THR B 1 67 ? -9.078 9.023 -7.82 1 98.75 67 THR B O 1
ATOM 2231 N N . VAL B 1 68 ? -7.07 9.984 -7.965 1 98.81 68 VAL B N 1
ATOM 2232 C CA . VAL B 1 68 ? -7.297 10.93 -6.883 1 98.81 68 VAL B CA 1
ATOM 2233 C C . VAL B 1 68 ? -7.324 12.352 -7.441 1 98.81 68 VAL B C 1
ATOM 2235 O O . VAL B 1 68 ? -6.301 13.039 -7.457 1 98.81 68 VAL B O 1
ATOM 2238 N N . PRO B 1 69 ? -8.453 12.836 -7.844 1 98.5 69 PRO B N 1
ATOM 2239 C CA . PRO B 1 69 ? -8.5 14.133 -8.523 1 98.5 69 PRO B CA 1
ATOM 2240 C C . PRO B 1 69 ? -8.281 15.305 -7.574 1 98.5 69 PRO B C 1
ATOM 2242 O O . PRO B 1 69 ? -7.707 16.328 -7.965 1 98.5 69 PRO B O 1
ATOM 2245 N N . ASN B 1 70 ? -8.766 15.203 -6.355 1 98.25 70 ASN B N 1
ATOM 2246 C CA . ASN B 1 70 ? -8.656 16.281 -5.371 1 98.25 70 ASN B CA 1
ATOM 2247 C C . ASN B 1 70 ? -8.117 15.766 -4.043 1 98.25 70 ASN B C 1
ATOM 2249 O O . ASN B 1 70 ? -8.461 14.664 -3.607 1 98.25 70 ASN B O 1
ATOM 2253 N N . ALA B 1 71 ? -7.293 16.547 -3.465 1 98.31 71 ALA B N 1
ATOM 2254 C CA . ALA B 1 71 ? -6.73 16.281 -2.145 1 98.31 71 ALA B CA 1
ATOM 2255 C C . ALA B 1 71 ? -6.426 17.578 -1.405 1 98.31 71 ALA B C 1
ATOM 2257 O O . ALA B 1 71 ? -6.051 18.578 -2.023 1 98.31 71 ALA B O 1
ATOM 2258 N N . LEU B 1 72 ? -6.602 17.578 -0.121 1 98.12 72 LEU B N 1
ATOM 2259 C CA . LEU B 1 72 ? -6.289 18.703 0.739 1 98.12 72 LEU B CA 1
ATOM 2260 C C . LEU B 1 72 ? -5.77 18.234 2.094 1 98.12 72 LEU B C 1
ATOM 2262 O O . LEU B 1 72 ? -6.41 17.422 2.762 1 98.12 72 LEU B O 1
ATOM 2266 N N . THR B 1 73 ? -4.656 18.719 2.461 1 98.12 73 THR B N 1
ATOM 2267 C CA . THR B 1 73 ? -4.062 18.422 3.756 1 98.12 73 THR B CA 1
ATOM 2268 C C . THR B 1 73 ? -4.332 19.531 4.758 1 98.12 73 THR B C 1
ATOM 2270 O O . THR B 1 73 ? -4.258 20.719 4.41 1 98.12 73 THR B O 1
ATOM 2273 N N . LEU B 1 74 ? -4.711 19.203 5.914 1 97.69 74 LEU B N 1
ATOM 2274 C CA . LEU B 1 74 ? -4.828 20.109 7.043 1 97.69 74 LEU B CA 1
ATOM 2275 C C . LEU B 1 74 ? -3.92 19.688 8.188 1 97.69 74 LEU B C 1
ATOM 2277 O O . LEU B 1 74 ? -3.807 18.484 8.484 1 97.69 74 LEU B O 1
ATOM 2281 N N . ILE B 1 75 ? -3.277 20.625 8.789 1 96.44 75 ILE B N 1
ATOM 2282 C CA . ILE B 1 75 ? -2.438 20.312 9.945 1 96.44 75 ILE B CA 1
ATOM 2283 C C . ILE B 1 75 ? -2.924 21.094 11.164 1 96.44 75 ILE B C 1
ATOM 2285 O O . ILE B 1 75 ? -3.473 22.188 11.023 1 96.44 75 ILE B O 1
ATOM 2289 N N . ARG B 1 76 ? -2.705 20.484 12.258 1 94.81 76 ARG B N 1
ATOM 2290 C CA . ARG B 1 76 ? -3.047 21.188 13.484 1 94.81 76 ARG B CA 1
ATOM 2291 C C . ARG B 1 76 ? -2.172 22.422 13.672 1 94.81 76 ARG B C 1
ATOM 2293 O O . ARG B 1 76 ? -0.953 22.359 13.5 1 94.81 76 ARG B O 1
ATOM 2300 N N . LYS B 1 77 ? -2.689 23.641 13.938 1 90.88 77 LYS B N 1
ATOM 2301 C CA . LYS B 1 77 ? -1.975 24.906 14.055 1 90.88 77 LYS B CA 1
ATOM 2302 C C . LYS B 1 77 ? -0.988 24.875 15.219 1 90.88 77 LYS B C 1
ATOM 2304 O O . LYS B 1 77 ? 0.146 25.344 15.086 1 90.88 77 LYS B O 1
ATOM 2309 N N . ASN B 1 78 ? -1.364 24.453 16.406 1 80.5 78 ASN B N 1
ATOM 2310 C CA . ASN B 1 78 ? -0.507 24.469 17.594 1 80.5 78 ASN B CA 1
ATOM 2311 C C . ASN B 1 78 ? -0.016 23.062 17.938 1 80.5 78 ASN B C 1
ATOM 2313 O O . ASN B 1 78 ? -0.059 22.656 19.109 1 80.5 78 ASN B O 1
ATOM 2317 N N . PHE B 1 79 ? 0.549 22.484 16.656 1 74.06 79 PHE B N 1
ATOM 2318 C CA . PHE B 1 79 ? 0.965 21.141 17.016 1 74.06 79 PHE B CA 1
ATOM 2319 C C . PHE B 1 79 ? 2.291 21.156 17.766 1 74.06 79 PHE B C 1
ATOM 2321 O O . PHE B 1 79 ? 3.16 21.984 17.469 1 74.06 79 PHE B O 1
ATOM 2328 N N . VAL B 1 80 ? 2.25 20.531 18.875 1 74.44 80 VAL B N 1
ATOM 2329 C CA . VAL B 1 80 ? 3.418 20.328 19.719 1 74.44 80 VAL B CA 1
ATOM 2330 C C . VAL B 1 80 ? 3.842 18.859 19.688 1 74.44 80 VAL B C 1
ATOM 2332 O O . VAL B 1 80 ? 3.016 17.969 19.891 1 74.44 80 VAL B O 1
ATOM 2335 N N . THR B 1 81 ? 5.098 18.656 19.266 1 80.69 81 THR B N 1
ATOM 2336 C CA . THR B 1 81 ? 5.598 17.281 19.281 1 80.69 81 THR B CA 1
ATOM 2337 C C . THR B 1 81 ? 5.781 16.797 20.719 1 80.69 81 THR B C 1
ATOM 2339 O O . THR B 1 81 ? 6.465 17.438 21.516 1 80.69 81 THR B O 1
ATOM 2342 N N . PRO B 1 82 ? 5.105 15.727 20.984 1 76.19 82 PRO B N 1
ATOM 2343 C CA . PRO B 1 82 ? 5.246 15.203 22.344 1 76.19 82 PRO B CA 1
ATOM 2344 C C . PRO B 1 82 ? 6.684 14.82 22.688 1 76.19 82 PRO B C 1
ATOM 2346 O O . PRO B 1 82 ? 7.469 14.492 21.797 1 76.19 82 PRO B O 1
ATOM 2349 N N . PRO B 1 83 ? 6.914 14.93 24.016 1 76.25 83 PRO B N 1
ATOM 2350 C CA . PRO B 1 83 ? 8.258 14.539 24.453 1 76.25 83 PRO B CA 1
ATOM 2351 C C . PRO B 1 83 ? 8.531 13.047 24.25 1 76.25 83 PRO B C 1
ATOM 2353 O O . PRO B 1 83 ? 7.594 12.266 24.078 1 76.25 83 PRO B O 1
ATOM 2356 N N . GLU B 1 84 ? 9.828 12.758 24.172 1 77.81 84 GLU B N 1
ATOM 2357 C CA . GLU B 1 84 ? 10.25 11.359 24.062 1 77.81 84 GLU B CA 1
ATOM 2358 C C . GLU B 1 84 ? 9.781 10.562 25.281 1 77.81 84 GLU B C 1
ATOM 2360 O O . GLU B 1 84 ? 9.859 11.047 26.422 1 77.81 84 GLU B O 1
ATOM 2365 N N . GLU B 1 85 ? 9.047 9.477 25.016 1 73 85 GLU B N 1
ATOM 2366 C CA . GLU B 1 85 ? 8.695 8.57 26.109 1 73 85 GLU B CA 1
ATOM 2367 C C . GLU B 1 85 ? 9.828 7.598 26.406 1 73 85 GLU B C 1
ATOM 2369 O O . GLU B 1 85 ? 10.461 7.074 25.5 1 73 85 GLU B O 1
ATOM 2374 N N . PRO B 1 86 ? 10.289 7.531 27.703 1 61.59 86 PRO B N 1
ATOM 2375 C CA . PRO B 1 86 ? 11.328 6.551 28.047 1 61.59 86 PRO B CA 1
ATOM 2376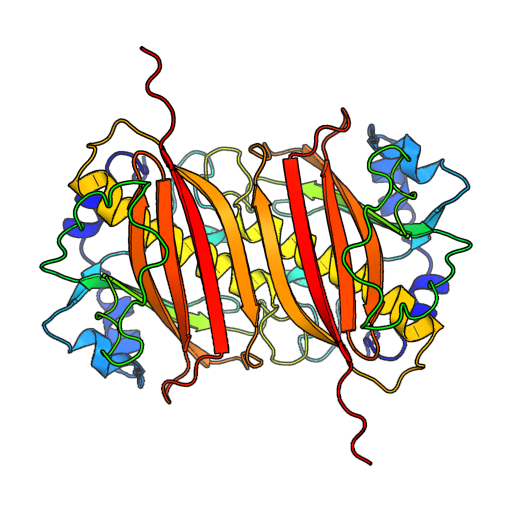 C C . PRO B 1 86 ? 10.969 5.137 27.594 1 61.59 86 PRO B C 1
ATOM 2378 O O . PRO B 1 86 ? 9.789 4.793 27.516 1 61.59 86 PRO B O 1
ATOM 2381 N N . GLN B 1 87 ? 11.984 4.426 26.875 1 55.25 87 GLN B N 1
ATOM 2382 C CA . GLN B 1 87 ? 11.797 3.062 26.391 1 55.25 87 GLN B CA 1
ATOM 2383 C C . GLN B 1 87 ? 11.031 2.217 27.406 1 55.25 87 GLN B C 1
ATOM 2385 O O . GLN B 1 87 ? 10.281 1.314 27.031 1 55.25 87 GLN B O 1
ATOM 2390 N N . SER B 1 88 ? 11.484 2.383 28.578 1 47.41 88 SER B N 1
ATOM 2391 C CA . SER B 1 88 ? 10.969 1.533 29.641 1 47.41 88 SER B CA 1
ATOM 2392 C C . SER B 1 88 ? 9.484 1.793 29.891 1 47.41 88 SER B C 1
ATOM 2394 O O . SER B 1 88 ? 8.852 1.111 30.703 1 47.41 88 SER B O 1
ATOM 2396 N N . ALA B 1 89 ? 9.062 2.93 29.609 1 47.31 89 ALA B N 1
ATOM 2397 C CA . ALA B 1 89 ? 7.68 3.166 30.016 1 47.31 89 ALA B CA 1
ATOM 2398 C C . ALA B 1 89 ? 6.727 2.23 29.281 1 47.31 89 ALA B C 1
ATOM 2400 O O . ALA B 1 89 ? 6.578 2.314 28.062 1 47.31 89 ALA B O 1
ATOM 2401 N N . ALA B 1 90 ? 6.723 1.081 29.656 1 38.03 90 ALA B N 1
ATOM 2402 C CA . ALA B 1 90 ? 5.875 -0.045 29.266 1 38.03 90 ALA B CA 1
ATOM 2403 C C . ALA B 1 90 ? 4.512 0.436 28.781 1 38.03 90 ALA B C 1
ATOM 2405 O O . ALA B 1 90 ? 4.07 1.532 29.125 1 38.03 90 ALA B O 1
ATOM 2406 N N . LYS B 1 91 ? 3.875 -0.54 28.031 1 45.19 91 LYS B N 1
ATOM 2407 C CA . LYS B 1 91 ? 2.488 -0.587 27.578 1 45.19 91 LYS B CA 1
ATOM 2408 C C . LYS B 1 91 ? 1.548 0.005 28.625 1 45.19 91 LYS B C 1
ATOM 2410 O O . LYS B 1 91 ? 1.019 -0.717 29.469 1 45.19 91 LYS B O 1
ATOM 2415 N N . GLY B 1 92 ? 2.074 0.963 29.344 1 37.06 92 GLY B N 1
ATOM 2416 C CA . GLY B 1 92 ? 1.057 1.29 30.328 1 37.06 92 GLY B CA 1
ATOM 2417 C C . GLY B 1 92 ? -0.325 1.461 29.734 1 37.06 92 GLY B C 1
ATOM 2418 O O . GLY B 1 92 ? -0.461 1.672 28.531 1 37.06 92 GLY B O 1
ATOM 2419 N N . ASN B 1 93 ? -1.242 0.876 30.406 1 38.25 93 ASN B N 1
ATOM 2420 C CA . ASN B 1 93 ? -2.689 0.931 30.234 1 38.25 93 ASN B CA 1
ATOM 2421 C C . ASN B 1 93 ? -3.15 2.324 29.812 1 38.25 93 ASN B C 1
ATOM 2423 O O . ASN B 1 93 ? -3.215 3.234 30.641 1 38.25 93 ASN B O 1
ATOM 2427 N N . ARG B 1 94 ? -2.58 2.799 28.719 1 41.03 94 ARG B N 1
ATOM 2428 C CA . ARG B 1 94 ? -3.369 3.975 28.375 1 41.03 94 ARG B CA 1
ATOM 2429 C C . ARG B 1 94 ? -4.805 3.84 28.875 1 41.03 94 ARG B C 1
ATOM 2431 O O . ARG B 1 94 ? -5.379 2.752 28.828 1 41.03 94 ARG B O 1
ATOM 2438 N N . ASP B 1 95 ? -5.137 4.523 29.781 1 44.19 95 ASP B N 1
ATOM 2439 C CA . ASP B 1 95 ? -6.527 4.594 30.219 1 44.19 95 ASP B CA 1
ATOM 2440 C C . ASP B 1 95 ? -7.477 4.547 29.016 1 44.19 95 ASP B C 1
ATOM 2442 O O . ASP B 1 95 ? -7.582 5.512 28.266 1 44.19 95 ASP B O 1
ATOM 2446 N N . ASP B 1 96 ? -7.664 3.326 28.516 1 50.94 96 ASP B N 1
ATOM 2447 C CA . ASP B 1 96 ? -8.648 3.027 27.484 1 50.94 96 ASP B CA 1
ATOM 2448 C C . ASP B 1 96 ? -9.828 3.998 27.547 1 50.94 96 ASP B C 1
ATOM 2450 O O . ASP B 1 96 ? -10.688 4.004 26.672 1 50.94 96 ASP B O 1
ATOM 2454 N N . ALA B 1 97 ? -9.922 4.648 28.719 1 52.66 97 ALA B N 1
ATOM 2455 C CA . ALA B 1 97 ? -11.188 5.352 28.922 1 52.66 97 ALA B CA 1
ATOM 2456 C C . ALA B 1 97 ? -11.125 6.762 28.328 1 52.66 97 ALA B C 1
ATOM 2458 O O . ALA B 1 97 ? -12.156 7.418 28.172 1 52.66 97 ALA B O 1
ATOM 2459 N N . ALA B 1 98 ? -9.961 7.348 28.109 1 57.44 98 ALA B N 1
ATOM 2460 C CA . ALA B 1 98 ? -9.977 8.727 27.625 1 57.44 98 ALA B CA 1
ATOM 2461 C C . ALA B 1 98 ? -10.062 8.773 26.094 1 57.44 98 ALA B C 1
ATOM 2463 O O . ALA B 1 98 ? -9.523 7.898 25.422 1 57.44 98 ALA B O 1
ATOM 2464 N N . PRO B 1 99 ? -10.859 9.711 25.609 1 73.94 99 PRO B N 1
ATOM 2465 C CA . PRO B 1 99 ? -10.93 9.859 24.156 1 73.94 99 PRO B CA 1
ATOM 2466 C C . PRO B 1 99 ? -9.562 10.117 23.531 1 73.94 99 PRO B C 1
ATOM 2468 O O . PRO B 1 99 ? -8.695 10.742 24.141 1 73.94 99 PRO B O 1
ATOM 2471 N N . PRO B 1 100 ? -9.352 9.461 22.469 1 77.25 100 PRO B N 1
ATOM 2472 C CA . PRO B 1 100 ? -8.062 9.688 21.812 1 77.25 100 PRO B CA 1
ATOM 2473 C C . PRO B 1 100 ? -7.82 11.164 21.484 1 77.25 100 PRO B C 1
ATOM 2475 O O . PRO B 1 100 ? -8.766 11.906 21.234 1 77.25 100 PRO B O 1
ATOM 2478 N N . PRO B 1 101 ? -6.539 11.578 21.641 1 86.38 101 PRO B N 1
ATOM 2479 C CA . PRO B 1 101 ? -6.211 12.953 21.25 1 86.38 101 PRO B CA 1
ATOM 2480 C C . PRO B 1 101 ? -6.621 13.273 19.812 1 86.38 101 PRO B C 1
ATOM 2482 O O . PRO B 1 101 ? -6.766 12.367 19 1 86.38 101 PRO B O 1
ATOM 2485 N N . PRO B 1 102 ? -6.887 14.539 19.562 1 92.25 102 PRO B N 1
ATOM 2486 C CA . PRO B 1 102 ? -7.223 14.938 18.188 1 92.25 102 PRO B CA 1
ATOM 2487 C C . PRO B 1 102 ? -6.102 14.625 17.203 1 92.25 102 PRO B C 1
ATOM 2489 O O . PRO B 1 102 ? -4.93 14.562 17.578 1 92.25 102 PRO B O 1
ATOM 2492 N N . PRO B 1 103 ? -6.453 14.453 15.922 1 96.31 103 PRO B N 1
ATOM 2493 C CA . PRO B 1 103 ? -5.418 14.18 14.922 1 96.31 103 PRO B CA 1
ATOM 2494 C C . PRO B 1 103 ? -4.457 15.352 14.734 1 96.31 103 PRO B C 1
ATOM 2496 O O . PRO B 1 103 ? -4.855 16.5 14.875 1 96.31 103 PRO B O 1
ATOM 2499 N N . ASP B 1 104 ? -3.195 15.023 14.453 1 96.62 104 ASP B N 1
ATOM 2500 C CA . ASP B 1 104 ? -2.188 16.031 14.141 1 96.62 104 ASP B CA 1
ATOM 2501 C C . ASP B 1 104 ? -2.32 16.5 12.695 1 96.62 104 ASP B C 1
ATOM 2503 O O . ASP B 1 104 ? -2.049 17.672 12.391 1 96.62 104 ASP B O 1
ATOM 2507 N N . CYS B 1 105 ? -2.65 15.609 11.82 1 97.12 105 CYS B N 1
ATOM 2508 C CA . CYS B 1 105 ? -2.791 15.867 10.391 1 97.12 105 CYS B CA 1
ATOM 2509 C C . CYS B 1 105 ? -4.066 15.227 9.852 1 97.12 105 CYS B C 1
ATOM 2511 O O . CYS B 1 105 ? -4.441 14.133 10.266 1 97.12 105 CYS B O 1
ATOM 2513 N N . ILE B 1 106 ? -4.75 15.93 9 1 98.44 106 ILE B N 1
ATOM 2514 C CA . ILE B 1 106 ? -5.961 15.484 8.32 1 98.44 106 ILE B CA 1
ATOM 2515 C C . ILE B 1 106 ? -5.762 15.57 6.809 1 98.44 106 ILE B C 1
ATOM 2517 O O . ILE B 1 106 ? -5.258 16.562 6.293 1 98.44 106 ILE B O 1
ATOM 2521 N N . TRP B 1 107 ? -6.086 14.508 6.105 1 98.88 107 TRP B N 1
ATOM 2522 C CA . TRP B 1 107 ? -5.969 14.469 4.652 1 98.88 107 TRP B CA 1
ATOM 2523 C C . TRP B 1 107 ? -7.309 14.117 4.008 1 98.88 107 TRP B C 1
ATOM 2525 O O . TRP B 1 107 ? -7.852 13.039 4.242 1 98.88 107 TRP B O 1
ATOM 2535 N N . LEU B 1 108 ? -7.887 15.07 3.277 1 98.88 108 LEU B N 1
ATOM 2536 C CA . LEU B 1 108 ? -9.125 14.883 2.527 1 98.88 108 LEU B CA 1
ATOM 2537 C C . LEU B 1 108 ? -8.828 14.453 1.094 1 98.88 108 LEU B C 1
ATOM 2539 O O . LEU B 1 108 ? -7.992 15.055 0.421 1 98.88 108 LEU B O 1
ATOM 2543 N N . LEU B 1 109 ? -9.531 13.398 0.612 1 98.75 109 LEU B N 1
ATOM 2544 C CA . LEU B 1 109 ? -9.25 12.852 -0.709 1 98.75 109 LEU B CA 1
ATOM 2545 C C . LEU B 1 109 ? -10.539 12.43 -1.41 1 98.75 109 LEU B C 1
ATOM 2547 O O . LEU B 1 109 ? -11.445 11.883 -0.776 1 98.75 109 LEU B O 1
ATOM 2551 N N . ASP B 1 110 ? -10.562 12.602 -2.73 1 98.88 110 ASP B N 1
ATOM 2552 C CA . ASP B 1 110 ? -11.539 11.938 -3.588 1 98.88 110 ASP B CA 1
ATOM 2553 C C . ASP B 1 110 ? -10.945 10.695 -4.242 1 98.88 110 ASP B C 1
ATOM 2555 O O . ASP B 1 110 ? -9.844 10.75 -4.793 1 98.88 110 ASP B O 1
ATOM 2559 N N . LEU B 1 111 ? -11.648 9.617 -4.168 1 98.88 111 LEU B N 1
ATOM 2560 C CA . LEU B 1 111 ? -11.195 8.367 -4.777 1 98.88 111 LEU B CA 1
ATOM 2561 C C . LEU B 1 111 ? -12.094 7.977 -5.945 1 98.88 111 LEU B C 1
ATOM 2563 O O . LEU B 1 111 ? -13.32 8.094 -5.855 1 98.88 111 LEU B O 1
ATOM 2567 N N . ARG B 1 112 ? -11.438 7.535 -7.031 1 98.81 112 ARG B N 1
ATOM 2568 C CA . ARG B 1 112 ? -12.172 7.223 -8.25 1 98.81 112 ARG B CA 1
ATOM 2569 C C . ARG B 1 112 ? -11.82 5.824 -8.758 1 98.81 112 ARG B C 1
ATOM 2571 O O . ARG B 1 112 ? -11.062 5.098 -8.109 1 98.81 112 ARG B O 1
ATOM 2578 N N . SER B 1 113 ? -12.312 5.422 -9.906 1 98.31 113 SER B N 1
ATOM 2579 C CA . SER B 1 113 ? -12.484 4.035 -10.336 1 98.31 113 SER B CA 1
ATOM 2580 C C . SER B 1 113 ? -11.164 3.453 -10.844 1 98.31 113 SER B C 1
ATOM 2582 O O . SER B 1 113 ? -11.016 2.234 -10.938 1 98.31 113 SER B O 1
ATOM 2584 N N . ASP B 1 114 ? -10.219 4.25 -11.211 1 98.62 114 ASP B N 1
ATOM 2585 C CA . ASP B 1 114 ? -8.961 3.689 -11.695 1 98.62 114 ASP B CA 1
ATOM 2586 C C . ASP B 1 114 ? -8.062 3.271 -10.539 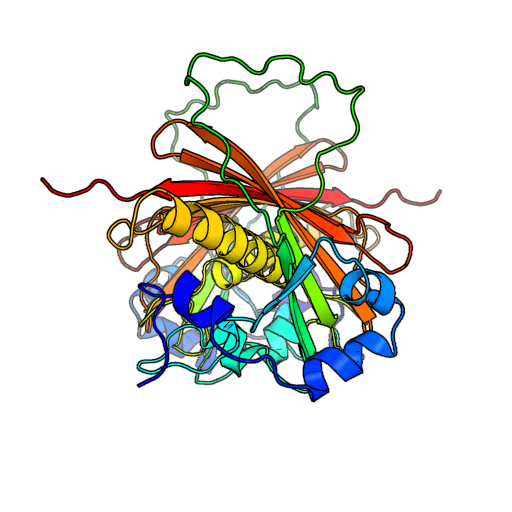1 98.62 114 ASP B C 1
ATOM 2588 O O . ASP B 1 114 ? -6.891 2.951 -10.742 1 98.62 114 ASP B O 1
ATOM 2592 N N . LEU B 1 115 ? -8.68 3.264 -9.312 1 98.81 115 LEU B N 1
ATOM 2593 C CA . LEU B 1 115 ? -7.984 2.793 -8.117 1 98.81 115 LEU B CA 1
ATOM 2594 C C . LEU B 1 115 ? -8.516 1.428 -7.691 1 98.81 115 LEU B C 1
ATOM 2596 O O . LEU B 1 115 ? -8.133 0.915 -6.637 1 98.81 115 LEU B O 1
ATOM 2600 N N . ASN B 1 116 ? -9.273 0.73 -8.477 1 98.19 116 ASN B N 1
ATOM 2601 C CA . ASN B 1 116 ? -10.102 -0.388 -8.039 1 98.19 116 ASN B CA 1
ATOM 2602 C C . ASN B 1 116 ? -9.312 -1.692 -8 1 98.19 116 ASN B C 1
ATOM 2604 O O . ASN B 1 116 ? -8.469 -1.94 -8.867 1 98.19 116 ASN B O 1
ATOM 2608 N N . GLY B 1 117 ? -9.633 -2.5 -6.945 1 95.88 117 GLY B N 1
ATOM 2609 C CA . GLY B 1 117 ? -9.336 -3.924 -6.938 1 95.88 117 GLY B CA 1
ATOM 2610 C C . GLY B 1 117 ? -10.516 -4.777 -7.359 1 95.88 117 GLY B C 1
ATOM 2611 O O . GLY B 1 117 ? -10.352 -5.77 -8.07 1 95.88 117 GLY B O 1
ATOM 2612 N N . PHE B 1 118 ? -11.711 -4.43 -6.922 1 93.38 118 PHE B N 1
ATOM 2613 C CA . PHE B 1 118 ? -12.992 -5.004 -7.301 1 93.38 118 PHE B CA 1
ATOM 2614 C C . PHE B 1 118 ? -13.938 -3.924 -7.816 1 93.38 118 PHE B C 1
ATOM 2616 O O . PHE B 1 118 ? -13.586 -2.742 -7.836 1 93.38 118 PHE B O 1
ATOM 2623 N N . LYS B 1 119 ? -15.078 -4.344 -8.25 1 93.31 119 LYS B N 1
ATOM 2624 C CA . LYS B 1 119 ? -16.031 -3.375 -8.781 1 93.31 119 LYS B CA 1
ATOM 2625 C C . LYS B 1 119 ? -16.328 -2.279 -7.762 1 93.31 119 LYS B C 1
ATOM 2627 O O . LYS B 1 119 ? -16.703 -2.568 -6.621 1 93.31 119 LYS B O 1
ATOM 2632 N N . ASP B 1 120 ? -16.078 -1.048 -8.172 1 96.38 120 ASP B N 1
ATOM 2633 C CA . ASP B 1 120 ? -16.375 0.157 -7.406 1 96.38 120 ASP B CA 1
ATOM 2634 C C . ASP B 1 120 ? -15.734 0.098 -6.023 1 96.38 120 ASP B C 1
ATOM 2636 O O . ASP B 1 120 ? -16.281 0.632 -5.055 1 96.38 120 ASP B O 1
ATOM 2640 N N . THR B 1 121 ? -14.688 -0.649 -5.914 1 97.19 121 THR B N 1
ATOM 2641 C CA . THR B 1 121 ? -14.031 -0.841 -4.625 1 97.19 121 THR B CA 1
ATOM 2642 C C . THR B 1 121 ? -12.539 -0.527 -4.73 1 97.19 121 THR B C 1
ATOM 2644 O O . THR B 1 121 ? -11.828 -1.148 -5.52 1 97.19 121 THR B O 1
ATOM 2647 N N . THR B 1 122 ? -12.133 0.448 -3.918 1 98.62 122 THR B N 1
ATOM 2648 C CA . THR B 1 122 ? -10.727 0.838 -3.928 1 98.62 122 THR B CA 1
ATOM 2649 C C . THR B 1 122 ? -9.844 -0.331 -3.512 1 98.62 122 THR B C 1
ATOM 2651 O O . THR B 1 122 ? -10.148 -1.039 -2.549 1 98.62 122 THR B O 1
ATOM 2654 N N . HIS B 1 123 ? -8.836 -0.583 -4.258 1 98.44 123 HIS B N 1
ATOM 2655 C CA . HIS B 1 123 ? -7.898 -1.664 -3.982 1 98.44 123 HIS B CA 1
ATOM 2656 C C . HIS B 1 123 ? -7.254 -1.497 -2.611 1 98.44 123 HIS B C 1
ATOM 2658 O O . HIS B 1 123 ? -6.855 -0.391 -2.238 1 98.44 123 HIS B O 1
ATOM 2664 N N . GLY B 1 124 ? -7.078 -2.58 -1.857 1 97.94 124 GLY B N 1
ATOM 2665 C CA . GLY B 1 124 ? -6.445 -2.531 -0.548 1 97.94 124 GLY B CA 1
ATOM 2666 C C . GLY B 1 124 ? -5.035 -1.975 -0.585 1 97.94 124 GLY B C 1
ATOM 2667 O O . GLY B 1 124 ? -4.602 -1.302 0.353 1 97.94 124 GLY B O 1
ATOM 2668 N N . GLY B 1 125 ? -4.293 -2.301 -1.591 1 98.25 125 GLY B N 1
ATOM 2669 C CA . GLY B 1 125 ? -2.951 -1.761 -1.759 1 98.25 125 GLY B CA 1
ATOM 2670 C C . GLY B 1 125 ? -2.932 -0.251 -1.912 1 98.25 125 GLY B C 1
ATOM 2671 O O . GLY B 1 125 ? -1.988 0.41 -1.472 1 98.25 125 GLY B O 1
ATOM 2672 N N . VAL B 1 126 ? -3.902 0.314 -2.57 1 98.75 126 VAL B N 1
ATOM 2673 C CA . VAL B 1 126 ? -4.039 1.762 -2.693 1 98.75 126 VAL B CA 1
ATOM 2674 C C . VAL B 1 126 ? -4.293 2.375 -1.318 1 98.75 126 VAL B C 1
ATOM 2676 O O . VAL B 1 126 ? -3.688 3.387 -0.96 1 98.75 126 VAL B O 1
ATOM 2679 N N . LEU B 1 127 ? -5.207 1.748 -0.582 1 98.88 127 LEU B N 1
ATOM 2680 C CA . LEU B 1 127 ? -5.504 2.236 0.761 1 98.88 127 LEU B CA 1
ATOM 2681 C C . LEU B 1 127 ? -4.246 2.246 1.624 1 98.88 127 LEU B C 1
ATOM 2683 O O . LEU B 1 127 ? -4.012 3.197 2.375 1 98.88 127 LEU B O 1
ATOM 2687 N N . CYS B 1 128 ? -3.469 1.215 1.518 1 98.62 128 CYS B N 1
ATOM 2688 C CA . CYS B 1 128 ? -2.199 1.167 2.236 1 98.62 128 CYS B CA 1
ATOM 2689 C C . CYS B 1 128 ? -1.293 2.318 1.816 1 98.62 128 CYS B C 1
ATOM 2691 O O . CYS B 1 128 ? -0.66 2.955 2.66 1 98.62 128 CYS B O 1
ATOM 2693 N N . ALA B 1 129 ? -1.183 2.578 0.562 1 98.81 129 ALA B N 1
ATOM 2694 C CA . ALA B 1 129 ? -0.324 3.645 0.053 1 98.81 129 ALA B CA 1
ATOM 2695 C C . ALA B 1 129 ? -0.777 5.008 0.569 1 98.81 129 ALA B C 1
ATOM 2697 O O . ALA B 1 129 ? 0.05 5.848 0.927 1 98.81 129 ALA B O 1
ATOM 2698 N N . LEU B 1 130 ? -2.1 5.227 0.544 1 98.88 130 LEU B N 1
ATOM 2699 C CA . LEU B 1 130 ? -2.641 6.477 1.069 1 98.88 130 LEU B CA 1
ATOM 2700 C C . LEU B 1 130 ? -2.299 6.637 2.547 1 98.88 130 LEU B C 1
ATOM 2702 O O . LEU B 1 130 ? -1.87 7.711 2.977 1 98.88 130 LEU B O 1
ATOM 2706 N N . MET B 1 131 ? -2.477 5.551 3.281 1 98.88 131 MET B N 1
ATOM 2707 C CA . MET B 1 131 ? -2.164 5.594 4.707 1 98.88 131 MET B CA 1
ATOM 2708 C C . MET B 1 131 ? -0.674 5.832 4.93 1 98.88 131 MET B C 1
ATOM 2710 O O . MET B 1 131 ? -0.291 6.609 5.809 1 98.88 131 MET B O 1
ATOM 2714 N N . ASP B 1 132 ? 0.151 5.148 4.188 1 98.75 132 ASP B N 1
ATOM 2715 C CA . ASP B 1 132 ? 1.597 5.332 4.258 1 98.75 132 ASP B CA 1
ATOM 2716 C C . ASP B 1 132 ? 1.973 6.801 4.07 1 98.75 132 ASP B C 1
ATOM 2718 O O . ASP B 1 132 ? 2.725 7.359 4.867 1 98.75 132 ASP B O 1
ATOM 2722 N N . GLU B 1 133 ? 1.42 7.391 3.043 1 98.44 133 GLU B N 1
ATOM 2723 C CA . GLU B 1 133 ? 1.748 8.781 2.732 1 98.44 133 GLU B CA 1
ATOM 2724 C C . GLU B 1 133 ? 1.263 9.719 3.832 1 98.44 133 GLU B C 1
ATOM 2726 O O . GLU B 1 133 ? 1.984 10.633 4.242 1 98.44 133 GLU B O 1
ATOM 2731 N N . ALA B 1 134 ? 0.032 9.5 4.312 1 98.62 134 ALA B N 1
ATOM 2732 C CA . ALA B 1 134 ? -0.54 10.344 5.359 1 98.62 134 ALA B CA 1
ATOM 2733 C C . ALA B 1 134 ? 0.305 10.289 6.629 1 98.62 134 ALA B C 1
ATOM 2735 O O . ALA B 1 134 ? 0.595 11.328 7.23 1 98.62 134 ALA B O 1
ATOM 2736 N N . LEU B 1 135 ? 0.685 9.109 6.992 1 98.5 135 LEU B N 1
ATOM 2737 C CA . LEU B 1 135 ? 1.498 8.938 8.188 1 98.5 135 LEU B CA 1
ATOM 2738 C C . LEU B 1 135 ? 2.883 9.547 8 1 98.5 135 LEU B C 1
ATOM 2740 O O . LEU B 1 135 ? 3.441 10.125 8.93 1 98.5 135 LEU B O 1
ATOM 2744 N N . SER B 1 136 ? 3.42 9.391 6.809 1 96.69 136 SER B N 1
ATOM 2745 C CA . SER B 1 136 ? 4.738 9.938 6.5 1 96.69 136 SER B CA 1
ATOM 2746 C C . SER B 1 136 ? 4.75 11.453 6.594 1 96.69 136 SER B C 1
ATOM 2748 O O . SER B 1 136 ? 5.691 12.047 7.129 1 96.69 136 SER B O 1
ATOM 2750 N N . ILE B 1 137 ? 3.744 12.07 6.07 1 95.69 137 ILE B N 1
ATOM 2751 C CA . ILE B 1 137 ? 3.607 13.516 6.156 1 95.69 137 ILE B CA 1
ATOM 2752 C C . ILE B 1 137 ? 3.506 13.938 7.621 1 95.69 137 ILE B C 1
ATOM 2754 O O . ILE B 1 137 ? 4.176 14.883 8.055 1 95.69 137 ILE B O 1
ATOM 2758 N N . CYS B 1 138 ? 2.734 13.242 8.367 1 96.31 138 CYS B N 1
ATOM 2759 C CA . CYS B 1 138 ? 2.521 13.547 9.781 1 96.31 138 CYS B CA 1
ATOM 2760 C C . CYS B 1 138 ? 3.83 13.477 10.562 1 96.31 138 CYS B C 1
ATOM 2762 O O . CYS B 1 138 ? 4.168 14.398 11.305 1 96.31 138 CYS B O 1
ATOM 2764 N N . VAL B 1 139 ? 4.551 12.398 10.367 1 95.25 139 VAL B N 1
ATOM 2765 C CA . VAL B 1 139 ? 5.773 12.219 11.148 1 95.25 139 VAL B CA 1
ATOM 2766 C C . VAL B 1 139 ? 6.82 13.242 10.711 1 95.25 139 VAL B C 1
ATOM 2768 O O . VAL B 1 139 ? 7.609 13.719 11.531 1 95.25 139 VAL B O 1
ATOM 2771 N N . GLU B 1 140 ? 6.848 13.57 9.438 1 93.06 140 GLU B N 1
ATOM 2772 C CA . GLU B 1 140 ? 7.809 14.547 8.945 1 93.06 140 GLU B CA 1
ATOM 2773 C C . GLU B 1 140 ? 7.559 15.922 9.57 1 93.06 140 GLU B C 1
ATOM 2775 O O . GLU B 1 140 ? 8.5 16.672 9.844 1 93.06 140 GLU B O 1
ATOM 2780 N N . ILE B 1 141 ? 6.277 16.25 9.742 1 92 141 ILE B N 1
ATOM 2781 C CA . ILE B 1 141 ? 5.922 17.5 10.398 1 92 141 ILE B CA 1
ATOM 2782 C C . ILE B 1 141 ? 6.516 17.531 11.812 1 92 141 ILE B C 1
ATOM 2784 O O . ILE B 1 141 ? 7.133 18.516 12.211 1 92 141 ILE B O 1
ATOM 2788 N N . HIS B 1 142 ? 6.367 16.469 12.523 1 91.75 142 HIS B N 1
ATOM 2789 C CA . HIS B 1 142 ? 6.898 16.375 13.875 1 91.75 142 HIS B CA 1
ATOM 2790 C C . HIS B 1 142 ? 8.422 16.375 13.875 1 91.75 142 HIS B C 1
ATOM 2792 O O . HIS B 1 142 ? 9.047 17.062 14.695 1 91.75 142 HIS B O 1
ATOM 2798 N N . ARG B 1 143 ? 8.984 15.586 13.008 1 89.88 143 ARG B N 1
ATOM 2799 C CA . ARG B 1 143 ? 10.438 15.453 12.961 1 89.88 143 ARG B CA 1
ATOM 2800 C C . ARG B 1 143 ? 11.102 16.797 12.719 1 89.88 143 ARG B C 1
ATOM 2802 O O . ARG B 1 143 ? 12.047 17.172 13.43 1 89.88 143 ARG B O 1
ATOM 2809 N N . GLN B 1 144 ? 10.672 17.547 11.75 1 87.75 144 GLN B N 1
ATOM 2810 C CA . GLN B 1 144 ? 11.328 18.797 11.383 1 87.75 144 GLN B CA 1
ATOM 2811 C C . GLN B 1 144 ? 11.039 19.891 12.406 1 87.75 144 GLN B C 1
ATOM 2813 O O . GLN B 1 144 ? 11.75 20.891 12.461 1 87.75 144 GLN B O 1
ATOM 2818 N N . GLN B 1 145 ? 10.055 19.672 13.188 1 84.06 145 GLN B N 1
ATOM 2819 C CA . GLN B 1 145 ? 9.82 20.578 14.305 1 84.06 145 GLN B CA 1
ATOM 2820 C C . GLN B 1 145 ? 10.844 20.359 15.414 1 84.06 145 GLN B C 1
ATOM 2822 O O . GLN B 1 145 ? 11.18 21.297 16.141 1 84.06 145 GLN B O 1
ATOM 2827 N N . THR B 1 146 ? 11.391 19.125 15.602 1 81 146 THR B N 1
ATOM 2828 C CA . THR B 1 146 ? 12.188 18.781 16.766 1 81 146 THR B CA 1
ATOM 2829 C C . THR B 1 146 ? 13.641 18.531 16.375 1 81 146 THR B C 1
ATOM 2831 O O . THR B 1 146 ? 14.547 18.719 17.203 1 81 146 THR B O 1
ATOM 2834 N N . MET B 1 147 ? 13.969 17.703 15.43 1 71 147 MET B N 1
ATOM 2835 C CA . MET B 1 147 ? 15.305 17.203 15.133 1 71 147 MET B CA 1
ATOM 2836 C C . MET B 1 147 ? 15.969 18.016 14.031 1 71 147 MET B C 1
ATOM 2838 O O . MET B 1 147 ? 17.172 17.891 13.797 1 71 147 MET B O 1
ATOM 2842 N N . GLY B 1 148 ? 15.508 18.984 13.688 1 64.56 148 GLY B N 1
ATOM 2843 C CA . GLY B 1 148 ? 16.109 19.75 12.594 1 64.56 148 GLY B CA 1
ATOM 2844 C C . GLY B 1 148 ? 16.125 19 11.281 1 64.56 148 GLY B C 1
ATOM 2845 O O . GLY B 1 148 ? 15.484 17.953 11.156 1 64.56 148 GLY B O 1
ATOM 2846 N N . MET B 1 149 ? 16.891 19.484 10.117 1 58.84 149 MET B N 1
ATOM 2847 C CA . MET B 1 149 ? 16.812 19.109 8.711 1 58.84 149 MET B CA 1
ATOM 2848 C C . MET B 1 149 ? 17.719 17.906 8.422 1 58.84 149 MET B C 1
ATOM 2850 O O . MET B 1 149 ? 17.578 17.266 7.379 1 58.84 149 MET B O 1
ATOM 2854 N N . ARG B 1 150 ? 18.422 17.484 9.453 1 59.88 150 ARG B N 1
ATOM 2855 C CA . ARG B 1 150 ? 19.531 16.656 8.992 1 59.88 150 ARG B CA 1
ATOM 2856 C C . ARG B 1 150 ? 19.219 15.172 9.195 1 59.88 150 ARG B C 1
ATOM 2858 O O . ARG B 1 150 ? 20 14.305 8.797 1 59.88 150 ARG B O 1
ATOM 2865 N N . SER B 1 151 ? 18.141 14.836 9.688 1 69.94 151 SER B N 1
ATOM 2866 C CA . SER B 1 151 ? 17.953 13.406 9.898 1 69.94 151 SER B CA 1
ATOM 2867 C C . SER B 1 151 ? 16.797 12.867 9.07 1 69.94 151 SER B C 1
ATOM 2869 O O . SER B 1 151 ? 15.711 13.461 9.062 1 69.94 151 SER B O 1
ATOM 2871 N N . ASN B 1 152 ? 17.172 11.844 8.141 1 80.25 152 ASN B N 1
ATOM 2872 C CA . ASN B 1 152 ? 16.125 11.211 7.336 1 80.25 152 ASN B CA 1
ATOM 2873 C C . ASN B 1 152 ? 15.375 10.141 8.125 1 80.25 152 ASN B C 1
ATOM 2875 O O . ASN B 1 152 ? 15.961 9.477 8.984 1 80.25 152 ASN B O 1
ATOM 2879 N N . LEU B 1 153 ? 14.109 10.156 7.957 1 88.75 153 LEU B N 1
ATOM 2880 C CA . LEU B 1 153 ? 13.281 9.094 8.523 1 88.75 153 LEU B CA 1
ATOM 2881 C C . LEU B 1 153 ? 13.031 7.992 7.492 1 88.75 153 LEU B C 1
ATOM 2883 O O . LEU B 1 153 ? 12.82 8.281 6.312 1 88.75 153 LEU B O 1
ATOM 2887 N N . TYR B 1 154 ? 13.078 6.754 7.953 1 90.75 154 TYR B N 1
ATOM 2888 C CA . TYR B 1 154 ? 12.688 5.645 7.09 1 90.75 154 TYR B CA 1
ATOM 2889 C C . TYR B 1 154 ? 11.562 4.836 7.719 1 90.75 154 TYR B C 1
ATOM 2891 O O . TYR B 1 154 ? 11.531 4.641 8.938 1 90.75 154 TYR B O 1
ATOM 2899 N N . THR B 1 155 ? 10.695 4.402 6.895 1 95.31 155 THR B N 1
ATOM 2900 C CA . THR B 1 155 ? 9.625 3.535 7.371 1 95.31 155 THR B CA 1
ATOM 2901 C C . THR B 1 155 ? 10.156 2.137 7.672 1 95.31 155 THR B C 1
ATOM 2903 O O . THR B 1 155 ? 10.758 1.498 6.812 1 95.31 155 THR B O 1
ATOM 2906 N N . ALA B 1 156 ? 10.031 1.733 8.906 1 97.75 156 ALA B N 1
ATOM 2907 C CA . ALA B 1 156 ? 10.438 0.384 9.281 1 97.75 156 ALA B CA 1
ATOM 2908 C C . ALA B 1 156 ? 9.336 -0.629 8.984 1 97.75 156 ALA B C 1
ATOM 2910 O O . ALA B 1 156 ? 9.57 -1.62 8.289 1 97.75 156 ALA B O 1
ATOM 2911 N N . TYR B 1 157 ? 8.172 -0.371 9.445 1 98.56 157 TYR B N 1
ATOM 2912 C CA . TYR B 1 157 ? 7.035 -1.223 9.102 1 98.56 157 TYR B CA 1
ATOM 2913 C C . TYR B 1 157 ? 5.746 -0.414 9.031 1 98.56 157 TYR B C 1
ATOM 2915 O O . TYR B 1 157 ? 5.676 0.697 9.562 1 98.56 157 TYR B O 1
ATOM 2923 N N . LEU B 1 158 ? 4.801 -0.908 8.375 1 98.81 158 LEU B N 1
ATOM 2924 C CA . LEU B 1 158 ? 3.438 -0.402 8.25 1 98.81 158 LEU B CA 1
ATOM 2925 C C . LEU B 1 158 ? 2.424 -1.536 8.359 1 98.81 158 LEU B C 1
ATOM 2927 O O . LEU B 1 158 ? 2.52 -2.529 7.637 1 98.81 158 LEU B O 1
ATOM 2931 N N . THR B 1 159 ? 1.529 -1.418 9.297 1 98.81 159 THR B N 1
ATOM 2932 C CA . THR B 1 159 ? 0.418 -2.355 9.414 1 98.81 159 THR B CA 1
ATOM 2933 C C . THR B 1 159 ? -0.896 -1.688 9.016 1 98.81 159 THR B C 1
ATOM 2935 O O . THR B 1 159 ? -1.223 -0.606 9.516 1 98.81 159 THR B O 1
ATOM 2938 N N . THR B 1 160 ? -1.552 -2.312 8.141 1 98.88 160 THR B N 1
ATOM 2939 C CA . THR B 1 160 ? -2.859 -1.834 7.711 1 98.88 160 THR B CA 1
ATOM 2940 C C . THR B 1 160 ? -3.953 -2.828 8.094 1 98.88 160 THR B C 1
ATOM 2942 O O . THR B 1 160 ? -3.855 -4.016 7.781 1 98.88 160 THR B O 1
ATOM 2945 N N . ASN B 1 161 ? -4.914 -2.373 8.812 1 98.81 161 ASN B N 1
ATOM 2946 C CA . ASN B 1 161 ? -6.109 -3.137 9.156 1 98.81 161 ASN B CA 1
ATOM 2947 C C . ASN B 1 161 ? -7.312 -2.701 8.328 1 98.81 161 ASN B C 1
ATOM 2949 O O . ASN B 1 161 ? -7.742 -1.549 8.406 1 98.81 161 ASN B O 1
ATOM 2953 N N . TYR B 1 162 ? -7.785 -3.623 7.551 1 98.56 162 TYR B N 1
ATOM 2954 C CA . TYR B 1 162 ? -8.922 -3.338 6.68 1 98.56 162 TYR B CA 1
ATOM 2955 C C . TYR B 1 162 ? -10.234 -3.674 7.371 1 98.56 162 TYR B C 1
ATOM 2957 O O . TYR B 1 162 ? -10.531 -4.844 7.625 1 98.56 162 TYR B O 1
ATOM 2965 N N . ARG B 1 163 ? -11.039 -2.637 7.594 1 98.19 163 ARG B N 1
ATOM 2966 C CA . ARG B 1 163 ? -12.227 -2.803 8.422 1 98.19 163 ARG B CA 1
ATOM 2967 C C . ARG B 1 163 ? -13.477 -2.949 7.566 1 98.19 163 ARG B C 1
ATOM 2969 O O . ARG B 1 163 ? -14.398 -3.695 7.918 1 98.19 163 ARG B O 1
ATOM 2976 N N . ALA B 1 164 ? -13.602 -2.24 6.523 1 97.69 164 ALA B N 1
ATOM 2977 C CA . ALA B 1 164 ? -14.727 -2.268 5.586 1 97.69 164 ALA B CA 1
ATOM 2978 C C . ALA B 1 164 ? -14.289 -1.813 4.199 1 97.69 164 ALA B C 1
ATOM 2980 O O . ALA B 1 164 ? -13.297 -1.091 4.055 1 97.69 164 ALA B O 1
ATOM 2981 N N . PRO B 1 165 ? -14.977 -2.299 3.164 1 97.31 165 PRO B N 1
ATOM 2982 C CA . PRO B 1 165 ? -14.617 -1.854 1.814 1 97.31 165 PRO B CA 1
ATOM 2983 C C . PRO B 1 165 ? -14.781 -0.349 1.625 1 97.31 165 PRO B C 1
ATOM 2985 O O . PRO B 1 165 ? -15.695 0.251 2.195 1 97.31 165 PRO B O 1
ATOM 2988 N N . VAL B 1 166 ? -13.938 0.272 0.888 1 98.62 166 VAL B N 1
ATOM 2989 C CA . VAL B 1 166 ? -14.055 1.671 0.49 1 98.62 166 VAL B CA 1
ATOM 2990 C C . VAL B 1 166 ? -14.664 1.763 -0.905 1 98.62 166 VAL B C 1
ATOM 2992 O O . VAL B 1 166 ? -13.969 1.617 -1.909 1 98.62 166 VAL B O 1
ATOM 2995 N N . ILE B 1 167 ? -15.922 2.08 -0.944 1 98.25 167 ILE B N 1
ATOM 2996 C CA . ILE B 1 167 ? -16.672 2.129 -2.195 1 98.25 167 ILE B CA 1
ATOM 2997 C C . ILE B 1 167 ? -16.469 3.49 -2.861 1 98.25 167 ILE B C 1
ATOM 2999 O O . ILE B 1 167 ? -16.641 4.531 -2.219 1 98.25 167 ILE B O 1
ATOM 3003 N N . ASN B 1 168 ? -16.016 3.498 -4.102 1 97.94 168 ASN B N 1
ATOM 3004 C CA . ASN B 1 168 ? -15.82 4.75 -4.824 1 97.94 168 ASN B CA 1
ATOM 3005 C C . ASN B 1 168 ? -16.766 4.863 -6.016 1 97.94 168 ASN B C 1
ATOM 3007 O O . ASN B 1 168 ? -17.328 3.861 -6.465 1 97.94 168 ASN B O 1
ATOM 3011 N N . PRO B 1 169 ? -17.094 6.031 -6.539 1 98.12 169 PRO B N 1
ATOM 3012 C CA . PRO B 1 169 ? -16.469 7.305 -6.156 1 98.12 169 PRO B CA 1
ATOM 3013 C C . PRO B 1 169 ? -16.891 7.762 -4.762 1 98.12 169 PRO B C 1
ATOM 3015 O O . PRO B 1 169 ? -18.016 7.523 -4.336 1 98.12 169 PRO B O 1
ATOM 3018 N N . CYS B 1 170 ? -15.961 8.344 -4.07 1 98.5 170 CYS B N 1
ATOM 3019 C CA . CYS B 1 170 ? -16.266 8.859 -2.742 1 98.5 170 CYS B CA 1
ATOM 3020 C C . CYS B 1 170 ? -15.242 9.922 -2.326 1 98.5 170 CYS B C 1
ATOM 3022 O O . CYS B 1 170 ? -14.242 10.125 -3.014 1 98.5 170 CYS B O 1
ATOM 3024 N N . THR B 1 171 ? -15.586 10.672 -1.323 1 98.62 171 THR B N 1
ATOM 3025 C CA . THR B 1 171 ? -14.672 11.484 -0.533 1 98.62 171 THR B CA 1
ATOM 3026 C C . THR B 1 171 ? -14.359 10.812 0.8 1 98.62 171 THR B C 1
ATOM 3028 O O . THR B 1 171 ? -15.258 10.273 1.454 1 98.62 171 THR B O 1
ATOM 3031 N N . VAL B 1 172 ? -13.078 10.758 1.164 1 98.88 172 VAL B N 1
ATOM 3032 C CA . VAL B 1 172 ? -12.68 10.172 2.439 1 98.88 172 VAL B CA 1
ATOM 3033 C C . VAL B 1 172 ? -11.805 11.148 3.211 1 98.88 172 VAL B C 1
ATOM 3035 O O . VAL B 1 172 ? -11.289 12.117 2.641 1 98.88 172 VAL B O 1
ATOM 3038 N N . VAL B 1 173 ? -11.695 10.914 4.527 1 98.88 173 VAL B N 1
ATOM 3039 C CA . VAL B 1 173 ? -10.781 11.656 5.387 1 98.88 173 VAL B CA 1
ATOM 3040 C C . VAL B 1 173 ? -9.797 10.703 6.043 1 98.88 173 VAL B C 1
ATOM 3042 O O . VAL B 1 173 ? -10.18 9.617 6.492 1 98.88 173 VAL B O 1
ATOM 3045 N N . ILE B 1 174 ? -8.578 10.992 5.984 1 98.94 174 ILE B N 1
ATOM 3046 C CA . ILE B 1 174 ? -7.539 10.281 6.727 1 98.94 174 ILE B CA 1
ATOM 3047 C C . ILE B 1 174 ? -7.039 11.148 7.879 1 98.94 174 ILE B C 1
ATOM 3049 O O . ILE B 1 174 ? -6.648 12.297 7.672 1 98.94 174 ILE B O 1
ATOM 3053 N N . LYS B 1 175 ? -7.105 10.594 9.055 1 98.75 175 LYS B N 1
ATOM 3054 C CA . LYS B 1 175 ? -6.633 11.25 10.273 1 98.75 175 LYS B CA 1
ATOM 3055 C C . LYS B 1 175 ? -5.398 10.547 10.828 1 98.75 175 LYS B C 1
ATOM 3057 O O . LYS B 1 175 ? -5.387 9.32 10.969 1 98.75 175 LYS B O 1
ATOM 3062 N N . THR B 1 176 ? -4.352 11.297 11.133 1 98.31 176 THR B N 1
ATOM 3063 C CA . THR B 1 176 ? -3.119 10.688 11.625 1 98.31 176 THR B CA 1
ATOM 3064 C C . THR B 1 176 ? -2.602 11.438 12.852 1 98.31 176 THR B C 1
ATOM 3066 O O . THR B 1 176 ? -2.873 12.625 13.023 1 98.31 176 THR B O 1
ATOM 3069 N N . ARG B 1 177 ? -1.863 10.742 13.672 1 96.38 177 ARG B N 1
ATOM 3070 C CA . ARG B 1 177 ? -1.239 11.359 14.836 1 96.38 177 ARG B CA 1
ATOM 3071 C C . ARG B 1 177 ? 0.012 10.602 15.258 1 96.38 177 ARG B C 1
ATOM 3073 O O . ARG B 1 177 ? 0.127 9.398 15.008 1 96.38 177 ARG B O 1
ATOM 3080 N N . LEU B 1 178 ? 0.881 11.25 15.906 1 95.56 178 LEU B N 1
ATOM 3081 C CA . LEU B 1 178 ? 2.014 10.633 16.594 1 95.56 178 LEU B CA 1
ATOM 3082 C C . LEU B 1 178 ? 1.568 9.961 17.891 1 95.56 178 LEU B C 1
ATOM 3084 O O . LEU B 1 178 ? 1.032 10.625 18.781 1 95.56 178 LEU B O 1
ATOM 3088 N N . GLU B 1 179 ? 1.714 8.719 17.953 1 94.75 179 GLU B N 1
ATOM 3089 C CA . GLU B 1 179 ? 1.308 7.984 19.156 1 94.75 179 GLU B CA 1
ATOM 3090 C C . GLU B 1 179 ? 2.367 8.086 20.25 1 94.75 179 GLU B C 1
ATOM 3092 O O . GLU B 1 179 ? 2.047 8.328 21.406 1 94.75 179 GLU B O 1
ATOM 3097 N N . ARG B 1 180 ? 3.602 7.883 19.844 1 93.06 180 ARG B N 1
ATOM 3098 C CA . ARG B 1 180 ? 4.703 7.988 20.797 1 93.06 180 ARG B CA 1
ATOM 3099 C C . ARG B 1 180 ? 6.047 8.039 20.078 1 93.06 180 ARG B C 1
ATOM 3101 O O . ARG B 1 180 ? 6.145 7.656 18.922 1 93.06 180 ARG B O 1
ATOM 3108 N N . ARG B 1 181 ? 7.023 8.461 20.844 1 91.69 181 ARG B N 1
ATOM 3109 C CA . ARG B 1 181 ? 8.406 8.531 20.391 1 91.69 181 ARG B CA 1
ATOM 3110 C C . ARG B 1 181 ? 9.344 7.871 21.391 1 91.69 181 ARG B C 1
ATOM 3112 O O . ARG B 1 181 ? 9.234 8.102 22.594 1 91.69 181 ARG B O 1
ATOM 3119 N N . GLU B 1 182 ? 10.164 7.023 20.922 1 91.12 182 GLU B N 1
ATOM 3120 C CA . GLU B 1 182 ? 11.195 6.363 21.719 1 91.12 182 GLU B CA 1
ATOM 3121 C C . GLU B 1 182 ? 12.57 6.504 21.062 1 91.12 182 GLU B C 1
ATOM 3123 O O . GLU B 1 182 ? 12.961 5.672 20.234 1 91.12 182 GLU B O 1
ATOM 3128 N N . GLY B 1 183 ? 13.336 7.523 21.531 1 86.25 183 GLY B N 1
ATOM 3129 C CA . GLY B 1 183 ? 14.602 7.785 20.875 1 86.25 183 GLY B CA 1
ATOM 3130 C C . GLY B 1 183 ? 14.445 8.125 19.391 1 86.25 183 GLY B C 1
ATOM 3131 O O . GLY B 1 183 ? 13.773 9.094 19.047 1 86.25 183 GLY B O 1
ATOM 3132 N N . ARG B 1 184 ? 15.039 7.238 18.625 1 89 184 ARG B N 1
ATOM 3133 C CA . ARG B 1 184 ? 14.992 7.457 17.188 1 89 184 ARG B CA 1
ATOM 3134 C C . ARG B 1 184 ? 13.719 6.879 16.578 1 89 184 ARG B C 1
ATOM 3136 O O . ARG B 1 184 ? 13.484 7.012 15.383 1 89 184 ARG B O 1
ATOM 3143 N N . LYS B 1 185 ? 12.898 6.27 17.375 1 93.62 185 LYS B N 1
ATOM 3144 C CA . LYS B 1 185 ? 11.711 5.57 16.891 1 93.62 185 LYS B CA 1
ATOM 3145 C C . LYS B 1 185 ? 10.461 6.438 17.031 1 93.62 185 LYS B C 1
ATOM 3147 O O . LYS B 1 185 ? 10.188 6.969 18.109 1 93.62 185 LYS B O 1
ATOM 3152 N N . TRP B 1 186 ? 9.758 6.574 15.984 1 95.31 186 TRP B N 1
ATOM 3153 C CA . TRP B 1 186 ? 8.508 7.328 15.938 1 95.31 186 TRP B CA 1
ATOM 3154 C C . TRP B 1 186 ? 7.336 6.414 15.594 1 95.31 186 TRP B C 1
ATOM 3156 O O . TRP B 1 186 ? 7.293 5.832 14.508 1 95.31 186 TRP B O 1
ATOM 3166 N N . PHE B 1 187 ? 6.406 6.277 16.484 1 97.19 187 PHE B N 1
ATOM 3167 C CA . PHE B 1 187 ? 5.234 5.426 16.297 1 97.19 187 PHE B CA 1
ATOM 3168 C C . PHE B 1 187 ? 4.012 6.266 15.945 1 97.19 187 PHE B C 1
ATOM 3170 O O . PHE B 1 187 ? 3.637 7.168 16.688 1 97.19 187 PHE B O 1
ATOM 3177 N N . LEU B 1 188 ? 3.422 5.98 14.828 1 97.94 188 LEU B N 1
ATOM 3178 C CA . LEU B 1 188 ? 2.262 6.738 14.375 1 97.94 188 LEU B CA 1
ATOM 3179 C C . LEU B 1 188 ? 1.052 5.828 14.195 1 97.94 188 LEU B C 1
ATOM 3181 O O . LEU B 1 188 ? 1.202 4.625 13.977 1 97.94 188 LEU B O 1
ATOM 3185 N N . VAL B 1 189 ? -0.14 6.418 14.266 1 98.31 189 VAL B N 1
ATOM 3186 C CA . VAL B 1 189 ? -1.405 5.738 14.008 1 98.31 189 VAL B CA 1
ATOM 3187 C C . VAL B 1 189 ? -2.295 6.617 13.133 1 98.31 189 VAL B C 1
ATOM 3189 O O . VAL B 1 189 ? -2.152 7.84 13.125 1 98.31 189 VAL B O 1
ATOM 3192 N N . GLY B 1 190 ? -3.16 5.965 12.375 1 98.62 190 GLY B N 1
ATOM 3193 C CA . GLY B 1 190 ? -4.094 6.699 11.531 1 98.62 190 GLY B CA 1
ATOM 3194 C C . GLY B 1 190 ? -5.324 5.895 11.164 1 98.62 190 GLY B C 1
ATOM 3195 O O . GLY B 1 190 ? -5.355 4.676 11.344 1 98.62 190 GLY B O 1
ATOM 3196 N N . SER B 1 191 ? -6.336 6.605 10.703 1 98.81 191 SER B N 1
ATOM 3197 C CA . SER B 1 191 ? -7.57 5.984 10.242 1 98.81 191 SER B CA 1
ATOM 3198 C C . SER B 1 191 ? -8.109 6.688 9 1 98.81 191 SER B C 1
ATOM 3200 O O . SER B 1 191 ? -7.988 7.906 8.867 1 98.81 191 SER B O 1
ATOM 3202 N N . LEU B 1 192 ? -8.602 5.938 8.047 1 98.94 192 LEU B N 1
ATOM 3203 C CA . LEU B 1 192 ? -9.398 6.41 6.918 1 98.94 192 LEU B CA 1
ATOM 3204 C C . LEU B 1 192 ? -10.883 6.223 7.188 1 98.94 192 LEU B C 1
ATOM 3206 O O . LEU B 1 192 ? -11.336 5.113 7.477 1 98.94 192 LEU B O 1
ATOM 3210 N N . GLU B 1 193 ? -11.641 7.336 7.105 1 98.88 193 GLU B N 1
ATOM 3211 C CA . GLU B 1 193 ? -13.039 7.344 7.527 1 98.88 193 GLU B CA 1
ATOM 3212 C C . GLU B 1 193 ? -13.938 7.91 6.438 1 98.88 193 GLU B C 1
ATOM 3214 O O . GLU B 1 193 ? -13.477 8.648 5.562 1 98.88 193 GLU B O 1
ATOM 3219 N N . ASP B 1 194 ? -15.18 7.508 6.504 1 98.44 194 ASP B N 1
ATOM 3220 C CA . ASP B 1 194 ? -16.172 8.062 5.586 1 98.44 194 ASP B CA 1
ATOM 3221 C C . ASP B 1 194 ? -16.922 9.219 6.234 1 98.44 194 ASP B C 1
ATOM 3223 O O . ASP B 1 194 ? -16.531 9.711 7.297 1 98.44 194 ASP B O 1
ATOM 3227 N N . GLU B 1 195 ? -17.922 9.734 5.523 1 97.69 195 GLU B N 1
ATOM 3228 C CA . GLU B 1 195 ? -18.688 10.914 5.914 1 97.69 195 GLU B CA 1
ATOM 3229 C C . GLU B 1 195 ? -19.328 10.727 7.289 1 97.69 195 GLU B C 1
ATOM 3231 O O . GLU B 1 195 ? -19.469 11.688 8.047 1 97.69 195 GLU B O 1
ATOM 3236 N N . GLN B 1 196 ? -19.609 9.516 7.648 1 97.5 196 GLN B N 1
ATOM 3237 C CA . GLN B 1 196 ? -20.297 9.234 8.906 1 97.5 196 GLN B CA 1
ATOM 3238 C C . GLN B 1 196 ? -19.312 8.977 10.039 1 97.5 196 GLN B C 1
ATOM 3240 O O . GLN B 1 196 ? -19.719 8.688 11.164 1 97.5 196 GLN B O 1
ATOM 3245 N N . GLY B 1 197 ? -18.062 9.023 9.789 1 97.12 197 GLY B N 1
ATOM 3246 C CA . GLY B 1 197 ? -17.062 8.773 10.805 1 97.12 197 GLY B CA 1
ATOM 3247 C C . GLY B 1 197 ? -16.734 7.301 10.977 1 97.12 197 GLY B C 1
ATOM 3248 O O . GLY B 1 197 ? -16.047 6.914 11.922 1 97.12 197 GLY B O 1
ATOM 3249 N N . ARG B 1 198 ? -17.312 6.484 10.062 1 98.06 198 ARG B N 1
ATOM 3250 C CA . ARG B 1 198 ? -16.984 5.062 10.102 1 98.06 198 ARG B CA 1
ATOM 3251 C C . ARG B 1 198 ? -15.547 4.812 9.672 1 98.06 198 ARG B C 1
ATOM 3253 O O . ARG B 1 198 ? -15.117 5.297 8.617 1 98.06 198 ARG B O 1
ATOM 3260 N N . VAL B 1 199 ? -14.812 4.082 10.555 1 98.69 199 VAL B N 1
ATOM 3261 C CA . VAL B 1 199 ? -13.438 3.721 10.219 1 98.69 199 VAL B CA 1
ATOM 3262 C C . VAL B 1 199 ? -13.445 2.592 9.188 1 98.69 199 VAL B C 1
ATOM 3264 O O . VAL B 1 199 ? -13.961 1.504 9.453 1 98.69 199 VAL B O 1
ATOM 3267 N N . LEU B 1 200 ? -12.883 2.836 8.023 1 98.88 200 LEU B N 1
ATOM 3268 C CA . LEU B 1 200 ? -12.852 1.856 6.941 1 98.88 200 LEU B CA 1
ATOM 3269 C C . LEU B 1 200 ? -11.492 1.178 6.863 1 98.88 200 LEU B C 1
ATOM 3271 O O . LEU B 1 200 ? -11.391 0.022 6.445 1 98.88 200 LEU B O 1
ATOM 3275 N N . THR B 1 201 ? -10.453 1.861 7.191 1 98.88 201 THR B N 1
ATOM 3276 C CA . THR B 1 201 ? -9.078 1.379 7.215 1 98.88 201 THR B CA 1
ATOM 3277 C C . THR B 1 201 ? -8.297 2.023 8.359 1 98.88 201 THR B C 1
ATOM 3279 O O . THR B 1 201 ? -8.43 3.223 8.609 1 98.88 201 THR B O 1
ATOM 3282 N N . GLU B 1 202 ? -7.516 1.238 9.062 1 98.75 202 GLU B N 1
ATOM 3283 C CA . GLU B 1 202 ? -6.59 1.726 10.078 1 98.75 202 GLU B CA 1
ATOM 3284 C C . GLU B 1 202 ? -5.156 1.317 9.758 1 98.75 202 GLU B C 1
ATOM 3286 O O . GLU B 1 202 ? -4.922 0.269 9.156 1 98.75 202 GLU B O 1
ATOM 3291 N N . ALA B 1 203 ? -4.285 2.129 10.211 1 98.81 203 ALA B N 1
ATOM 3292 C CA . ALA B 1 203 ? -2.885 1.771 10.016 1 98.81 203 ALA B CA 1
ATOM 3293 C C . ALA B 1 203 ? -2.02 2.287 11.156 1 98.81 203 ALA B C 1
ATOM 3295 O O . ALA B 1 203 ? -2.367 3.273 11.812 1 98.81 203 ALA B O 1
ATOM 3296 N N . ASN B 1 204 ? -1.02 1.636 11.453 1 98.69 204 ASN B N 1
ATOM 3297 C CA . ASN B 1 204 ? 0.054 2.1 12.328 1 98.69 204 ASN B CA 1
ATOM 3298 C C . ASN B 1 204 ? 1.428 1.757 11.758 1 98.69 204 ASN B C 1
ATOM 3300 O O . ASN B 1 204 ? 1.565 0.802 10.992 1 98.69 204 ASN B O 1
ATOM 3304 N N . GLY B 1 205 ? 2.371 2.516 12.062 1 98.44 205 GLY B N 1
ATOM 3305 C CA . GLY B 1 205 ? 3.705 2.311 11.516 1 98.44 205 GLY B CA 1
ATOM 3306 C C . GLY B 1 205 ? 4.805 2.836 12.422 1 98.44 205 GLY B C 1
ATOM 3307 O O . GLY B 1 205 ? 4.531 3.533 13.398 1 98.44 205 GLY B O 1
ATOM 3308 N N . LEU B 1 206 ? 5.965 2.398 12.117 1 98.44 206 LEU B N 1
ATOM 3309 C CA . LEU B 1 206 ? 7.188 2.816 12.797 1 98.44 206 LEU B CA 1
ATOM 3310 C C . LEU B 1 206 ? 8.148 3.48 11.812 1 98.44 206 LEU B C 1
ATOM 3312 O O . LEU B 1 206 ? 8.422 2.938 10.742 1 98.44 206 LEU B O 1
ATOM 3316 N N . TRP B 1 207 ? 8.57 4.641 12.094 1 96.69 207 TRP B N 1
ATOM 3317 C CA . TRP B 1 207 ? 9.633 5.344 11.391 1 96.69 207 TRP B CA 1
ATOM 3318 C C . TRP B 1 207 ? 10.875 5.48 12.273 1 96.69 207 TRP B C 1
ATOM 3320 O O . TRP B 1 207 ? 10.758 5.703 13.484 1 96.69 207 TRP B O 1
ATOM 3330 N N . ILE B 1 208 ? 11.984 5.328 11.656 1 94.56 208 ILE B N 1
ATOM 3331 C CA . ILE B 1 208 ? 13.227 5.387 12.414 1 94.56 208 ILE B CA 1
ATOM 3332 C C . ILE B 1 208 ? 14.141 6.453 11.812 1 94.56 208 ILE B C 1
ATOM 3334 O O . ILE B 1 208 ? 14.383 6.469 10.602 1 94.56 208 ILE B O 1
ATOM 3338 N N . ALA B 1 209 ? 14.602 7.32 12.688 1 88.69 209 ALA B N 1
ATOM 3339 C CA . ALA B 1 209 ? 15.562 8.336 12.258 1 88.69 209 ALA B CA 1
ATOM 3340 C C . ALA B 1 209 ? 16.922 7.707 11.961 1 88.69 209 ALA B C 1
ATOM 3342 O O . ALA B 1 209 ? 17.391 6.855 12.711 1 88.69 209 ALA B O 1
ATOM 3343 N N . ALA B 1 210 ? 17.5 8.094 10.797 1 84.94 210 ALA B N 1
ATOM 3344 C CA . ALA B 1 210 ? 18.828 7.594 10.422 1 84.94 210 ALA B CA 1
ATOM 3345 C C . ALA B 1 210 ? 19.875 8.008 11.445 1 84.94 210 ALA B C 1
ATOM 3347 O O . ALA B 1 210 ? 19.797 9.094 12.023 1 84.94 210 ALA B O 1
ATOM 3348 N N . LYS B 1 211 ? 20.797 7.012 11.688 1 74.88 211 LYS B N 1
ATOM 3349 C CA . LYS B 1 211 ? 21.906 7.328 12.586 1 74.88 211 LYS B CA 1
ATOM 3350 C C . LYS B 1 211 ? 22.812 8.398 11.984 1 74.88 211 LYS B C 1
A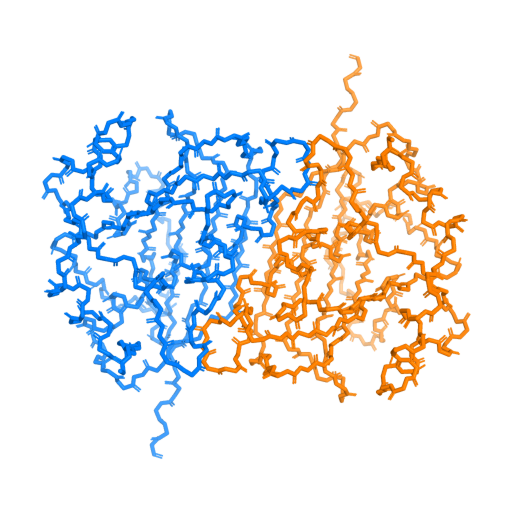TOM 3352 O O . LYS B 1 211 ? 23.078 8.391 10.781 1 74.88 211 LYS B O 1
ATOM 3357 N N . GLU B 1 212 ? 22.984 9.547 12.656 1 61.66 212 GLU B N 1
ATOM 3358 C CA . GLU B 1 212 ? 23.922 10.578 12.219 1 61.66 212 GLU B CA 1
ATOM 3359 C C . GLU B 1 212 ? 25.344 10.023 12.141 1 61.66 212 GLU B C 1
ATOM 3361 O O . GLU B 1 212 ? 25.766 9.266 13.008 1 61.66 212 GLU B O 1
ATOM 3366 N N . LYS B 1 213 ? 25.781 9.688 10.938 1 48.41 213 LYS B N 1
ATOM 3367 C CA . LYS B 1 213 ? 27.203 9.336 10.922 1 48.41 213 LYS B CA 1
ATOM 3368 C C . LYS B 1 213 ? 28.031 10.375 11.664 1 48.41 213 LYS B C 1
ATOM 3370 O O . LYS B 1 213 ? 27.922 11.57 11.383 1 48.41 213 LYS B O 1
ATOM 3375 N N . LEU B 1 214 ? 28.328 10.031 12.82 1 38.72 214 LEU B N 1
ATOM 3376 C CA . LEU B 1 214 ? 29.406 10.828 13.406 1 38.72 214 LEU B CA 1
ATOM 3377 C C . LEU B 1 214 ? 30.641 10.781 12.523 1 38.72 214 LEU B C 1
ATOM 3379 O O . LEU B 1 214 ? 30.984 9.734 11.977 1 38.72 214 LEU B O 1
#

Secondary structure (DSSP, 8-state):
----GGGHHHHHHHSPPPHHHHHHHHTSTTHHHHS-TTEEEE--GGGS--GGGTTHIIIIIT-STTS---EEEEEETT--PPPPPPTTS------TTSPPPPPSEEEEEEE-GGGEEETTEE-HHHHHHHHHHHHHHHHHHHHHHHT-TT--EEEEEEEEEE-S--BSSEEEEEEEEEEEEETTEEEEEEEEE-TT--EEEEEEEEEEEPP---/----GGGHHHHHHHSPPPHHHHHHHHTSTTHHHHS-TTEEEE--GGGS--GGGTTHIIIIIT-STTS---EEEEEETT--PPPPPPTTS------TTSPPPPPSEEEEEEE-GGGEEETTEE-HHHHHHHHHHHHHHHHHHHHHHHT-TT--EEEEEEEEEE-S--BSSEEEEEEEEEEEEETTEEEEEEEEE-TT--EEEEEEEEEEEPP---

Sequence (428 aa):
MGPDWTDFLAYITSTPVPPDEIEHFRTTWATKYIDDPAYKPVVTFSRIPKSEGVDTFFAKTIRSASTVPNALTLIRKNFVTPPEEPQSAAKGNRDDAAPPPPPDCIWLLDLRSDLNGFKDTTHGGVLCALMDEALSICVEIHRQQTMGMRSNLYTAYLTTNYRAPVINPCTVVIKTRLERREGRKWFLVGSLEDEQGRVLTEANGLWIAAKEKLMGPDWTDFLAYITSTPVPPDEIEHFRTTWATKYIDDPAYKPVVTFSRIPKSEGVDTFFAKTIRSASTVPNALTLIRKNFVTPPEEPQSAAKGNRDDAAPPPPPDCIWLLDLRSDLNGFKDTTHGGVLCALMDEALSICVEIHRQQTMGMRSNLYTAYLTTNYRAPVINPCTVVIKTRLERREGRKWFLVGSLEDEQGRVLTEANGLWIAAKEKL

pLDDT: mean 89.82, std 14.72, range [36.84, 98.94]

Nearest PDB structures (foldseek):
  4xy6-assembly1_A  TM=8.798E-01  e=2.884E-07  Streptococcus pneumoniae TIGR4
  4xy5-assembly1_A  TM=8.084E-01  e=1.484E-07  Streptococcus pneumoniae TIGR4
  4zrb-assembly2_G  TM=7.917E-01  e=2.132E-07  Streptococcus pneumoniae TIGR4
  6fdg-assembly1_D  TM=7.882E-01  e=5.603E-07  Staphylococcus aureus
  3lbe-assembly1_B  TM=8.400E-01  e=3.039E-06  Streptococcus mutans UA159

InterPro domains:
  IPR006683 Thioesterase domain [PF03061] (121-199)
  IPR029069 HotDog domain superfamily [SSF54637] (104-208)
  IPR052061 Post-transcriptional expression and antimicrobial biosynthesis protein [PTHR47260] (27-212)

Solvent-accessible surface area (backbone atoms only — not comparable to full-atom values): 22476 Å² total; per-residue (Å²): 130,42,83,55,78,66,53,38,63,65,45,36,75,68,42,78,54,61,65,68,52,54,53,57,41,53,76,42,89,57,26,64,62,72,66,33,84,63,36,44,79,27,44,52,67,56,49,48,70,33,59,78,42,25,17,20,24,55,30,44,59,42,42,36,86,47,25,33,61,47,64,42,27,29,35,37,70,83,69,69,72,75,71,70,43,64,81,75,64,57,88,59,76,66,63,83,78,58,78,76,78,78,58,46,27,37,38,39,36,32,43,27,52,40,35,7,49,38,64,45,22,50,17,68,26,53,54,44,22,53,50,46,51,51,47,50,52,44,50,49,50,42,41,53,71,71,66,45,69,81,55,55,70,42,65,42,34,41,36,35,38,49,67,45,87,52,62,38,74,38,64,40,39,35,38,21,34,79,73,48,31,43,85,54,35,38,33,35,40,35,37,33,22,44,90,83,65,50,67,28,34,34,36,37,36,36,32,35,48,50,80,75,82,124,130,45,82,56,80,66,53,38,64,63,45,36,74,67,42,80,54,61,62,68,53,55,52,55,41,54,75,41,88,56,25,64,62,72,68,32,84,63,36,43,79,26,45,52,67,55,50,48,69,33,58,78,41,25,17,20,25,53,29,43,60,42,43,36,87,46,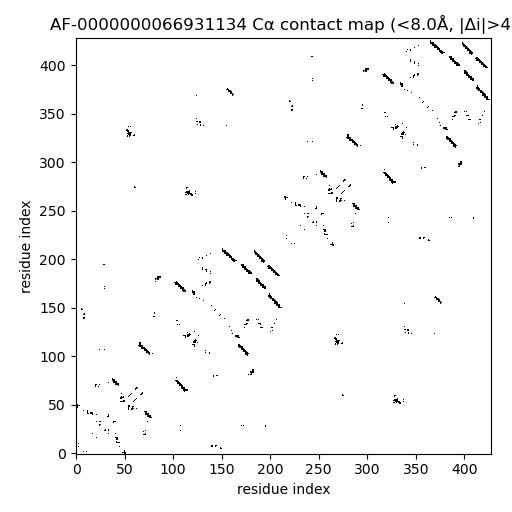25,31,61,47,65,41,28,29,34,38,70,84,70,68,73,74,72,70,42,63,80,76,65,56,88,58,74,63,63,84,78,58,79,76,77,78,58,46,26,37,38,38,37,32,42,28,52,39,34,7,49,38,65,46,20,50,17,68,25,54,54,45,23,53,50,46,50,51,46,49,54,44,49,48,50,43,41,54,71,70,68,45,70,80,56,56,72,41,63,41,34,41,35,35,38,48,68,45,87,52,62,37,72,38,65,39,39,34,39,21,34,79,74,48,31,42,84,55,34,40,34,34,41,35,36,34,22,45,89,85,64,49,67,27,32,36,36,38,35,36,32,36,48,50,78,75,80,123